Protein AF-0000000087058652 (afdb_homodimer)

pLDDT: mean 70.29, std 24.17, range [28.92, 98.31]

Radius of gyration: 33.03 Å; Cα contacts (8 Å, |Δi|>4): 328; chains: 2; bounding box: 74×126×137 Å

Nearest PDB structures (foldseek):
  1uru-assembly1_A-2  TM=2.202E-01  e=6.897E+00  Drosophila melanogaster
  1uru-assembly1_A-2  TM=2.201E-01  e=5.301E+00  Drosophila melanogaster

Organism: Hibiscus syriacus (NCBI:txid106335)

Foldseek 3Di:
DPDPPPPPDPDPPPPPPPPPPPPPPPPVVVVVVVVVVLVVLLVVLVDPVLLVQLLVQLVVQQVVCVVVDDPDDDPVNNVLSSLLSLLVSSVVPAQLSVLSPCVVVVVVVVVVPVPDDPPDPPPPPVPPPPPPDPVVVVLQVLQVVRGRRNPDDPVSSVSSSSSVVSSVVSSVVSVVVVCVVCCVPPDVVVVVVVVVVVVD/DPPPPPPPPPDPCPPPPPPPPPPPPPPVVVVVVVVVVLVVLLVVLVDPVLLVQLLVQLVVQQVVCVVPDDPDDDPVNNVLSSLLSLLVSSVVPAQLSVLSPCVVVVVVVVVVPVPDDPPDPPPPPVPPPPPPPPVVVVLQVLQVVRGRRNPPDPVSSVSRSSSVVSSVVSSVVSVVVVCVVCCVPPPVVVVVVVVVVVVD

Solvent-accessible surface area (backbone atoms only — not comparable to full-atom values): 23114 Å² total; per-residue (Å²): 136,84,80,79,75,78,80,78,75,79,76,82,80,79,71,80,78,75,76,76,78,74,74,76,72,73,72,59,60,62,58,49,51,52,51,52,52,48,54,50,58,40,52,50,42,71,35,68,62,51,35,37,52,48,44,24,51,41,55,53,50,50,51,48,44,57,70,64,38,57,99,71,68,49,75,62,57,53,38,47,48,56,53,41,50,52,19,57,72,52,65,50,74,42,60,40,26,38,35,55,64,47,52,59,57,43,64,64,44,51,70,65,63,69,71,67,86,78,71,78,80,71,76,77,74,76,63,74,78,64,78,61,53,73,59,51,56,45,48,47,54,36,17,65,70,40,48,73,31,64,84,51,52,69,67,56,39,46,49,51,47,40,41,50,48,35,46,50,52,30,49,49,41,30,48,39,53,49,42,49,53,42,60,70,66,19,56,69,59,61,58,46,48,54,41,47,58,50,74,98,136,85,81,78,74,77,80,77,72,78,75,81,79,76,71,78,76,75,76,75,74,76,74,75,71,72,72,58,59,60,57,49,52,52,51,50,52,48,55,50,57,40,52,50,43,72,36,67,63,52,34,38,52,49,44,25,52,43,55,53,50,52,52,48,45,58,69,64,38,57,98,72,68,49,75,61,56,53,37,47,47,57,52,41,50,52,19,56,72,51,64,49,75,42,60,41,26,37,35,55,64,48,52,58,56,42,62,62,44,50,70,65,60,69,71,67,85,78,70,76,79,68,77,76,74,74,62,73,78,63,78,60,52,73,59,51,54,45,47,46,54,36,16,66,71,40,48,73,30,64,83,52,54,70,67,55,39,46,50,52,46,39,40,50,49,36,45,50,52,30,49,48,42,30,49,39,53,50,43,48,53,42,60,70,68,18,55,69,60,61,58,48,48,52,41,47,57,49,74,99

Structure (mmCIF, N/CA/C/O backbone):
data_AF-0000000087058652-model_v1
#
loop_
_entity.id
_entity.type
_entity.pdbx_description
1 polymer 'BHLH domain-containing protein'
#
loop_
_atom_site.group_PDB
_atom_site.id
_atom_site.type_symbol
_atom_site.label_atom_id
_atom_site.label_alt_id
_atom_site.label_comp_id
_atom_site.label_asym_id
_atom_site.label_entity_id
_atom_site.label_seq_id
_atom_site.pdbx_PDB_ins_code
_atom_site.Cartn_x
_atom_site.Cartn_y
_atom_site.Cartn_z
_atom_site.occupancy
_atom_site.B_iso_or_equiv
_atom_site.auth_seq_id
_atom_site.auth_comp_id
_atom_site.auth_asym_id
_atom_site.auth_atom_id
_atom_site.pdbx_PDB_model_num
ATOM 1 N N . MET A 1 1 ? 8.5 97.438 -38.5 1 28.92 1 MET A N 1
ATOM 2 C CA . MET A 1 1 ? 7.262 97 -37.844 1 28.92 1 MET A CA 1
ATOM 3 C C . MET A 1 1 ? 7.246 95.5 -37.656 1 28.92 1 MET A C 1
ATOM 5 O O . MET A 1 1 ? 7.051 94.75 -38.625 1 28.92 1 MET A O 1
ATOM 9 N N . ALA A 1 2 ? 8.156 95 -36.812 1 35.06 2 ALA A N 1
ATOM 10 C CA . ALA A 1 2 ? 8.57 93.625 -36.562 1 35.06 2 ALA A CA 1
ATOM 11 C C . ALA A 1 2 ? 7.441 92.812 -35.938 1 35.06 2 ALA A C 1
ATOM 13 O O . ALA A 1 2 ? 6.777 93.25 -35 1 35.06 2 ALA A O 1
ATOM 14 N N . SER A 1 3 ? 6.648 92.062 -36.781 1 33.75 3 SER A N 1
ATOM 15 C CA . SER A 1 3 ? 5.469 91.188 -36.594 1 33.75 3 SER A CA 1
ATOM 16 C C . SER A 1 3 ? 5.738 90.125 -35.562 1 33.75 3 SER A C 1
ATOM 18 O O . SER A 1 3 ? 6.637 89.312 -35.75 1 33.75 3 SER A O 1
ATOM 20 N N . CYS A 1 4 ? 5.52 90.312 -34.25 1 36.97 4 CYS A N 1
ATOM 21 C CA . CYS A 1 4 ? 5.672 89.562 -33.031 1 36.97 4 CYS A CA 1
ATOM 22 C C . CYS A 1 4 ? 4.754 88.312 -33.062 1 36.97 4 CYS A C 1
ATOM 24 O O . CYS A 1 4 ? 3.531 88.438 -33 1 36.97 4 CYS A O 1
ATOM 26 N N . ILE A 1 5 ? 5.02 87.312 -33.938 1 38.44 5 ILE A N 1
ATOM 27 C CA . ILE A 1 5 ? 4.188 86.125 -34.062 1 38.44 5 ILE A CA 1
ATOM 28 C C . ILE A 1 5 ? 4.07 85.438 -32.719 1 38.44 5 ILE A C 1
ATOM 30 O O . ILE A 1 5 ? 5.074 85 -32.125 1 38.44 5 ILE A O 1
ATOM 34 N N . PRO A 1 6 ? 3.07 85.688 -31.875 1 36.81 6 PRO A N 1
ATOM 35 C CA . PRO A 1 6 ? 2.908 85.125 -30.547 1 36.81 6 PRO A CA 1
ATOM 36 C C . PRO A 1 6 ? 2.77 83.562 -30.609 1 36.81 6 PRO A C 1
ATOM 38 O O . PRO A 1 6 ? 2.162 83.062 -31.547 1 36.81 6 PRO A O 1
ATOM 41 N N . SER A 1 7 ? 3.814 82.75 -30.25 1 37.28 7 SER A N 1
ATOM 42 C CA . SER A 1 7 ? 3.951 81.312 -30.172 1 37.28 7 SER A CA 1
ATOM 43 C C . SER A 1 7 ? 2.877 80.688 -29.281 1 37.28 7 SER A C 1
ATOM 45 O O . SER A 1 7 ? 2.762 81.062 -28.109 1 37.28 7 SER A O 1
ATOM 47 N N . LEU A 1 8 ? 1.661 80.438 -29.781 1 34.72 8 LEU A N 1
ATOM 48 C CA . LEU A 1 8 ? 0.529 79.875 -29.109 1 34.72 8 LEU A CA 1
ATOM 49 C C . LEU A 1 8 ? 0.926 78.5 -28.5 1 34.72 8 LEU A C 1
ATOM 51 O O . LEU A 1 8 ? 1.38 77.625 -29.219 1 34.72 8 LEU A O 1
ATOM 55 N N . GLU A 1 9 ? 1.446 78.438 -27.297 1 40.62 9 GLU A N 1
ATOM 56 C CA . GLU A 1 9 ? 1.81 77.25 -26.531 1 40.62 9 GLU A CA 1
ATOM 57 C C . GLU A 1 9 ? 0.62 76.312 -26.391 1 40.62 9 GLU A C 1
ATOM 59 O O . GLU A 1 9 ? -0.485 76.75 -26.062 1 40.62 9 GLU A O 1
ATOM 64 N N . PRO A 1 10 ? 0.476 75.188 -27.172 1 39.34 10 PRO A N 1
ATOM 65 C CA . PRO A 1 10 ? -0.634 74.25 -27.109 1 39.34 10 PRO A CA 1
ATOM 66 C C . PRO A 1 10 ? -0.872 73.688 -25.688 1 39.34 10 PRO A C 1
ATOM 68 O O . PRO A 1 10 ? 0.053 73.688 -24.875 1 39.34 10 PRO A O 1
ATOM 71 N N . ALA A 1 11 ? -2.014 73.875 -25.078 1 38.41 11 ALA A N 1
ATOM 72 C CA . ALA A 1 11 ? -2.506 73.5 -23.766 1 38.41 11 ALA A CA 1
ATOM 73 C C . ALA A 1 11 ? -2.393 72 -23.578 1 38.41 11 ALA A C 1
ATOM 75 O O . ALA A 1 11 ? -2.539 71.25 -24.547 1 38.41 11 ALA A O 1
ATOM 76 N N . PRO A 1 12 ? -1.521 71.5 -22.688 1 38.34 12 PRO A N 1
ATOM 77 C CA . PRO A 1 12 ? -1.304 70.062 -22.422 1 38.34 12 PRO A CA 1
ATOM 78 C C . PRO A 1 12 ? -2.596 69.312 -22.094 1 38.34 12 PRO A C 1
ATOM 80 O O . PRO A 1 12 ? -3.492 69.875 -21.469 1 38.34 12 PRO A O 1
ATOM 83 N N . ASP A 1 13 ? -3.215 68.5 -23 1 36.28 13 ASP A N 1
ATOM 84 C CA . ASP A 1 13 ? -4.375 67.625 -22.891 1 36.28 13 ASP A CA 1
ATOM 85 C C . ASP A 1 13 ? -4.254 66.688 -21.672 1 36.28 13 ASP A C 1
ATOM 87 O O . ASP A 1 13 ? -3.277 65.938 -21.547 1 36.28 13 ASP A O 1
ATOM 91 N N . THR A 1 14 ? -4.574 67.125 -20.5 1 36.03 14 THR A N 1
ATOM 92 C CA . THR A 1 14 ? -4.621 66.312 -19.266 1 36.03 14 THR A CA 1
ATOM 93 C C . THR A 1 14 ? -5.566 65.125 -19.438 1 36.03 14 THR A C 1
ATOM 95 O O . THR A 1 14 ? -6.789 65.312 -19.422 1 36.03 14 THR A O 1
ATOM 98 N N . CYS A 1 15 ? -5.383 64.188 -20.422 1 38.5 15 CYS A N 1
ATOM 99 C CA . CYS A 1 15 ? -6.277 63.031 -20.5 1 38.5 15 CYS A CA 1
ATOM 100 C C . CYS A 1 15 ? -6.328 62.281 -19.172 1 38.5 15 CYS A C 1
ATOM 102 O O . CYS A 1 15 ? -5.301 62.094 -18.531 1 38.5 15 CYS A O 1
ATOM 104 N N . PRO A 1 16 ? -7.492 62.344 -18.453 1 38.34 16 PRO A N 1
ATOM 105 C CA . PRO A 1 16 ? -7.668 61.562 -17.219 1 38.34 16 PRO A CA 1
ATOM 106 C C . PRO A 1 16 ? -7.371 60.094 -17.406 1 38.34 16 PRO A C 1
ATOM 108 O O . PRO A 1 16 ? -7.711 59.5 -18.438 1 38.34 16 PRO A O 1
ATOM 111 N N . GLU A 1 17 ? -6.227 59.562 -17.125 1 39.44 17 GLU A N 1
ATOM 112 C CA . GLU A 1 17 ? -5.824 58.156 -17.109 1 39.44 17 GLU A CA 1
ATOM 113 C C . GLU A 1 17 ? -6.82 57.312 -16.344 1 39.44 17 GLU A C 1
ATOM 115 O O . GLU A 1 17 ? -7.051 57.531 -15.148 1 39.44 17 GLU A O 1
ATOM 120 N N . PHE A 1 18 ? -7.934 56.906 -16.953 1 36.78 18 PHE A N 1
ATOM 121 C CA . PHE A 1 18 ? -8.836 55.938 -16.375 1 36.78 18 PHE A CA 1
ATOM 122 C C . PHE A 1 18 ? -8.078 54.688 -15.961 1 36.78 18 PHE A C 1
ATOM 124 O O . PHE A 1 18 ? -7.395 54.062 -16.781 1 36.78 18 PHE A O 1
ATOM 131 N N . LYS A 1 19 ? -7.578 54.625 -14.734 1 37.12 19 LYS A N 1
ATOM 132 C CA . LYS A 1 19 ? -7.016 53.406 -14.148 1 37.12 19 LYS A CA 1
ATOM 133 C C . LYS A 1 19 ? -7.961 52.219 -14.328 1 37.12 19 LYS A C 1
ATOM 135 O O . LYS A 1 19 ? -9.109 52.281 -13.883 1 37.12 19 LYS A O 1
ATOM 140 N N . ARG A 1 20 ? -7.859 51.531 -15.477 1 37.91 20 ARG A N 1
ATOM 141 C CA . ARG A 1 20 ? -8.531 50.25 -15.672 1 37.91 20 ARG A CA 1
ATOM 142 C C . ARG A 1 20 ? -8.344 49.344 -14.461 1 37.91 20 ARG A C 1
ATOM 144 O O . ARG A 1 20 ? -7.211 49.094 -14.023 1 37.91 20 ARG A O 1
ATOM 151 N N . ARG A 1 21 ? -9.312 49.219 -13.562 1 37.62 21 ARG A N 1
ATOM 152 C CA . ARG A 1 21 ? -9.367 48.219 -12.484 1 37.62 21 ARG A CA 1
ATOM 153 C C . ARG A 1 21 ? -9.141 46.812 -13.016 1 37.62 21 ARG A C 1
ATOM 155 O O . ARG A 1 21 ? -9.844 46.375 -13.922 1 37.62 21 ARG A O 1
ATOM 162 N N . LYS A 1 22 ? -7.895 46.344 -13.188 1 38.91 22 LYS A N 1
ATOM 163 C CA . LYS A 1 22 ? -7.594 44.938 -13.453 1 38.91 22 LYS A CA 1
ATOM 164 C C . LYS A 1 22 ? -8.453 44 -12.586 1 38.91 22 LYS A C 1
ATOM 166 O O . LYS A 1 22 ? -8.406 44.094 -11.352 1 38.91 22 LYS A O 1
ATOM 171 N N . ARG A 1 23 ? -9.602 43.656 -13.047 1 37.91 23 ARG A N 1
ATOM 172 C CA . ARG A 1 23 ? -10.375 42.594 -12.398 1 37.91 23 ARG A CA 1
ATOM 173 C C . ARG A 1 23 ? -9.5 41.375 -12.102 1 37.91 23 ARG A C 1
ATOM 175 O O . ARG A 1 23 ? -8.844 40.844 -13 1 37.91 23 ARG A O 1
ATOM 182 N N . ARG A 1 24 ? -8.961 41.25 -10.883 1 38.66 24 ARG A N 1
ATOM 183 C CA . ARG A 1 24 ? -8.258 40.062 -10.414 1 38.66 24 ARG A CA 1
ATOM 184 C C . ARG A 1 24 ? -9.047 38.781 -10.75 1 38.66 24 ARG A C 1
ATOM 186 O O . ARG A 1 24 ? -10.219 38.656 -10.391 1 38.66 24 ARG A O 1
ATOM 193 N N . ILE A 1 25 ? -8.906 38.219 -11.898 1 42.78 25 ILE A N 1
ATOM 194 C CA . ILE A 1 25 ? -9.422 36.906 -12.18 1 42.78 25 ILE A CA 1
ATOM 195 C C . ILE A 1 25 ? -9.203 35.969 -10.977 1 42.78 25 ILE A C 1
ATOM 197 O O . ILE A 1 25 ? -8.086 35.875 -10.469 1 42.78 25 ILE A O 1
ATOM 201 N N . PRO A 1 26 ? -10.203 35.719 -10.172 1 39.97 26 PRO A N 1
ATOM 202 C CA . PRO A 1 26 ? -10.094 34.844 -8.992 1 39.97 26 PRO A CA 1
ATOM 203 C C . PRO A 1 26 ? -9.281 33.562 -9.273 1 39.97 26 PRO A C 1
ATOM 205 O O . PRO A 1 26 ? -9.414 32.969 -10.344 1 39.97 26 PRO A O 1
ATOM 208 N N . ASP A 1 27 ? -8.047 33.375 -8.734 1 42.44 27 ASP A N 1
ATOM 209 C CA . ASP A 1 27 ? -7.113 32.281 -8.594 1 42.44 27 ASP A CA 1
ATOM 210 C C . ASP A 1 27 ? -7.848 30.969 -8.312 1 42.44 27 ASP A C 1
ATOM 212 O O . ASP A 1 27 ? -7.234 29.969 -7.918 1 42.44 27 ASP A O 1
ATOM 216 N N . GLN A 1 28 ? -9.109 30.984 -8.375 1 45.38 28 GLN A N 1
ATOM 217 C CA . GLN A 1 28 ? -9.875 29.766 -8.133 1 45.38 28 GLN A CA 1
ATOM 218 C C . GLN A 1 28 ? -9.594 28.719 -9.211 1 45.38 28 GLN A C 1
ATOM 220 O O . GLN A 1 28 ? -9.867 27.531 -9.023 1 45.38 28 GLN A O 1
ATOM 225 N N . ARG A 1 29 ? -9.258 29.141 -10.336 1 46.47 29 ARG A N 1
ATOM 226 C CA . ARG A 1 29 ? -9.109 28.203 -11.445 1 46.47 29 ARG A CA 1
ATOM 227 C C . ARG A 1 29 ? -7.887 27.328 -11.258 1 46.47 29 ARG A C 1
ATOM 229 O O . ARG A 1 29 ? -7.875 26.172 -11.695 1 46.47 29 ARG A O 1
ATOM 236 N N . LEU A 1 30 ? -6.836 27.844 -10.68 1 45.88 30 LEU A N 1
ATOM 237 C CA . LEU A 1 30 ? -5.629 27.031 -10.539 1 45.88 30 LEU A CA 1
ATOM 238 C C . LEU A 1 30 ? -5.832 25.938 -9.492 1 45.88 30 LEU A C 1
ATOM 240 O O . LEU A 1 30 ? -5.32 24.828 -9.648 1 45.88 30 LEU A O 1
ATOM 244 N N . ALA A 1 31 ? -6.59 26.266 -8.422 1 52.56 31 ALA A N 1
ATOM 245 C CA . ALA A 1 31 ? -6.84 25.266 -7.395 1 52.56 31 ALA A CA 1
ATOM 246 C C . ALA A 1 31 ? -7.73 24.156 -7.926 1 52.56 31 ALA A C 1
ATOM 248 O O . ALA A 1 31 ? -7.539 22.984 -7.582 1 52.56 31 ALA A O 1
ATOM 249 N N . SER A 1 32 ? -8.664 24.5 -8.859 1 56.31 32 SER A N 1
ATOM 250 C CA . SER A 1 32 ? -9.57 23.516 -9.438 1 56.31 32 SER A CA 1
ATOM 251 C C . SER A 1 32 ? -8.828 22.562 -10.375 1 56.31 32 SER A C 1
ATOM 253 O O . SER A 1 32 ? -9.094 21.359 -10.391 1 56.31 32 SER A O 1
ATOM 255 N N . SER A 1 33 ? -7.871 23.172 -11.047 1 57.72 33 SER A N 1
ATOM 256 C CA . SER A 1 33 ? -7.152 22.344 -12.016 1 57.72 33 SER A CA 1
ATOM 257 C C . SER A 1 33 ? -6.27 21.328 -11.312 1 57.72 33 SER A C 1
ATOM 259 O O . SER A 1 33 ? -6.176 20.172 -11.75 1 57.72 33 SER A O 1
ATOM 261 N N . HIS A 1 34 ? -5.73 21.75 -10.141 1 61.72 34 HIS A N 1
ATOM 262 C CA . HIS A 1 34 ? -4.859 20.828 -9.414 1 61.72 34 HIS A CA 1
ATOM 263 C C . HIS A 1 34 ? -5.66 19.703 -8.766 1 61.72 34 HIS A C 1
ATOM 265 O O . HIS A 1 34 ? -5.215 18.547 -8.75 1 61.72 34 HIS A O 1
ATOM 271 N N . SER A 1 35 ? -6.871 20.109 -8.305 1 63.03 35 SER A N 1
ATOM 272 C CA . SER A 1 35 ? -7.738 19.109 -7.695 1 63.03 35 SER A CA 1
ATOM 273 C C . SER A 1 35 ? -8.227 18.094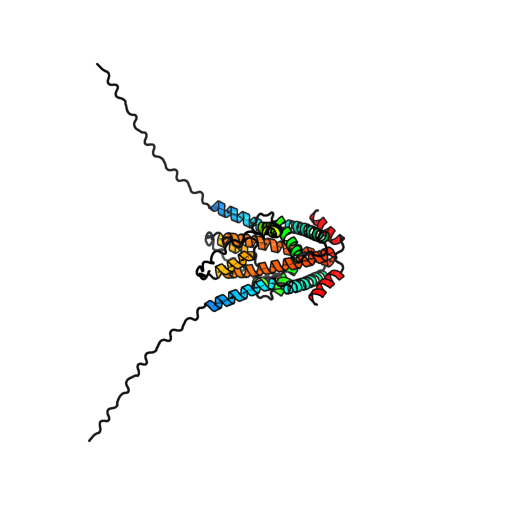 -8.727 1 63.03 35 SER A C 1
ATOM 275 O O . SER A 1 35 ? -8.258 16.891 -8.453 1 63.03 35 SER A O 1
ATOM 277 N N . HIS A 1 36 ? -8.516 18.641 -9.867 1 67.81 36 HIS A N 1
ATOM 278 C CA . HIS A 1 36 ? -8.977 17.781 -10.945 1 67.81 36 HIS A CA 1
ATOM 279 C C . HIS A 1 36 ? -7.871 16.828 -11.398 1 67.81 36 HIS A C 1
ATOM 281 O O . HIS A 1 36 ? -8.125 15.641 -11.617 1 67.81 36 HIS A O 1
ATOM 287 N N . GLN A 1 37 ? -6.73 17.312 -11.469 1 72.38 37 GLN A N 1
ATOM 288 C CA . GLN A 1 37 ? -5.602 16.484 -11.891 1 72.38 37 GLN A CA 1
ATOM 289 C C . GLN A 1 37 ? -5.32 15.383 -10.875 1 72.38 37 GLN A C 1
ATOM 291 O O . GLN A 1 37 ? -5.055 14.242 -11.258 1 72.38 37 GLN A O 1
ATOM 296 N N . ARG A 1 38 ? -5.57 15.703 -9.633 1 69.81 38 ARG A N 1
ATOM 297 C CA . ARG A 1 38 ? -5.312 14.742 -8.562 1 69.81 38 ARG A CA 1
ATOM 298 C C . ARG A 1 38 ? -6.332 13.609 -8.586 1 69.81 38 ARG A C 1
ATOM 300 O O . ARG A 1 38 ? -5.969 12.438 -8.492 1 69.81 38 ARG A O 1
ATOM 307 N N . ASN A 1 39 ? -7.504 14.039 -8.703 1 74.62 39 ASN A N 1
ATOM 308 C CA . ASN A 1 39 ? -8.57 13.047 -8.734 1 74.62 39 ASN A CA 1
ATOM 309 C C . ASN A 1 39 ? -8.422 12.109 -9.93 1 74.62 39 ASN A C 1
ATOM 311 O O . ASN A 1 39 ? -8.695 10.914 -9.82 1 74.62 39 ASN A O 1
ATOM 315 N N . GLN A 1 40 ? -7.875 12.711 -10.898 1 81.38 40 GLN A N 1
ATOM 316 C CA . GLN A 1 40 ? -7.699 11.891 -12.094 1 81.38 40 GLN A CA 1
ATOM 317 C C . GLN A 1 40 ? -6.578 10.875 -11.906 1 81.38 40 GLN A C 1
ATOM 319 O O . GLN A 1 40 ? -6.676 9.742 -12.375 1 81.38 40 GLN A O 1
ATOM 324 N N . ARG A 1 41 ? -5.605 11.289 -11.125 1 85.12 41 ARG A N 1
ATOM 325 C CA . ARG A 1 41 ? -4.477 10.398 -10.898 1 85.12 41 ARG A CA 1
ATOM 326 C C . ARG A 1 41 ? -4.898 9.172 -10.086 1 85.12 41 ARG A C 1
ATOM 328 O O . ARG A 1 41 ? -4.492 8.047 -10.391 1 85.12 41 ARG A O 1
ATOM 335 N N . ILE A 1 42 ? -5.707 9.43 -9.188 1 92 42 ILE A N 1
ATOM 336 C CA . ILE A 1 42 ? -6.129 8.352 -8.305 1 92 42 ILE A CA 1
ATOM 337 C C . ILE A 1 42 ? -7.098 7.43 -9.047 1 92 42 ILE A C 1
ATOM 339 O O . ILE A 1 42 ? -7.051 6.207 -8.875 1 92 42 ILE A O 1
ATOM 343 N N . LYS A 1 43 ? -7.871 7.961 -9.844 1 92.81 43 LYS A N 1
ATOM 344 C CA . LYS A 1 43 ? -8.891 7.195 -10.562 1 92.81 43 LYS A CA 1
ATOM 345 C C . LYS A 1 43 ? -8.25 6.207 -11.531 1 92.81 43 LYS A C 1
ATOM 347 O O . LYS A 1 43 ? -8.797 5.133 -11.781 1 92.81 43 LYS A O 1
ATOM 352 N N . ARG A 1 44 ? -7.164 6.516 -12.047 1 92.31 44 ARG A N 1
ATOM 353 C CA . ARG A 1 44 ? -6.484 5.641 -13 1 92.31 44 ARG A CA 1
ATOM 354 C C . ARG A 1 44 ? -6.176 4.285 -12.375 1 92.31 44 ARG A C 1
ATOM 356 O O . ARG A 1 44 ? -6.254 3.252 -13.039 1 92.31 44 ARG A O 1
ATOM 363 N N . TRP A 1 45 ? -5.863 4.289 -11.078 1 95.5 45 TRP A N 1
ATOM 364 C CA . TRP A 1 45 ? -5.441 3.068 -10.406 1 95.5 45 TRP A CA 1
ATOM 365 C C . TRP A 1 45 ? -6.629 2.146 -10.156 1 95.5 45 TRP A C 1
ATOM 367 O O . TRP A 1 45 ? -6.457 0.994 -9.75 1 95.5 45 TRP A O 1
ATOM 377 N N . ARG A 1 46 ? -7.82 2.635 -10.453 1 91.94 46 ARG A N 1
ATOM 378 C CA . ARG A 1 46 ? -9.023 1.844 -10.219 1 91.94 46 ARG A CA 1
ATOM 379 C C . ARG A 1 46 ? -9.484 1.154 -11.5 1 91.94 46 ARG A C 1
ATOM 381 O O . ARG A 1 46 ? -10.375 0.305 -11.469 1 91.94 46 ARG A O 1
ATOM 388 N N . THR A 1 47 ? -8.781 1.423 -12.508 1 91.81 47 THR A N 1
ATOM 389 C CA . THR A 1 47 ? -9.18 0.865 -13.797 1 91.81 47 THR A CA 1
ATOM 390 C C . THR A 1 47 ? -8.617 -0.542 -13.977 1 91.81 47 THR A C 1
ATOM 392 O O . THR A 1 47 ? -7.492 -0.824 -13.555 1 91.81 47 THR A O 1
ATOM 395 N N . GLN A 1 48 ? -9.453 -1.349 -14.734 1 89.88 48 GLN A N 1
ATOM 396 C CA . GLN A 1 48 ? -9.039 -2.715 -15.031 1 89.88 48 GLN A CA 1
ATOM 397 C C . GLN A 1 48 ? -7.879 -2.734 -16.031 1 89.88 48 GLN A C 1
ATOM 399 O O . GLN A 1 48 ? -7.027 -3.623 -15.977 1 89.88 48 GLN A O 1
ATOM 404 N N . ARG A 1 49 ? -7.898 -1.757 -16.734 1 91 49 ARG A N 1
ATOM 405 C CA . ARG A 1 49 ? -6.848 -1.676 -17.734 1 91 49 ARG A CA 1
ATOM 406 C C . ARG A 1 49 ? -5.473 -1.556 -17.094 1 91 49 ARG A C 1
ATOM 408 O O . ARG A 1 49 ? -4.547 -2.283 -17.453 1 91 49 ARG A O 1
ATOM 415 N N . GLU A 1 50 ? -5.41 -0.679 -16.141 1 93.62 50 GLU A N 1
ATOM 416 C CA . GLU A 1 50 ? -4.137 -0.488 -15.461 1 93.62 50 GLU A CA 1
ATOM 417 C C . GLU A 1 50 ? -3.705 -1.759 -14.734 1 93.62 50 GLU A C 1
ATOM 419 O O . GLU A 1 50 ? -2.521 -2.098 -14.711 1 93.62 50 GLU A O 1
ATOM 424 N N . GLN A 1 51 ? -4.629 -2.402 -14.172 1 93.44 51 GLN A N 1
ATOM 425 C CA . GLN A 1 51 ? -4.352 -3.656 -13.477 1 93.44 51 GLN A CA 1
ATOM 426 C C . GLN A 1 51 ? -3.793 -4.703 -14.438 1 93.44 51 GLN A C 1
ATOM 428 O O . GLN A 1 51 ? -2.84 -5.41 -14.109 1 93.44 51 GLN A O 1
ATOM 433 N N . HIS A 1 52 ? -4.375 -4.766 -15.594 1 92.12 52 HIS A N 1
ATOM 434 C CA . HIS A 1 52 ? -3.938 -5.742 -16.594 1 92.12 52 HIS A CA 1
ATOM 435 C C . HIS A 1 52 ? -2.531 -5.43 -17.078 1 92.12 52 HIS A C 1
ATOM 437 O O . HIS A 1 52 ? -1.711 -6.332 -17.25 1 92.12 52 HIS A O 1
ATOM 443 N N . ILE A 1 53 ? -2.318 -4.234 -17.328 1 95.12 53 ILE A N 1
ATOM 444 C CA . ILE A 1 53 ? -0.996 -3.826 -17.797 1 95.12 53 ILE A CA 1
ATOM 445 C C . ILE A 1 53 ? 0.043 -4.145 -16.719 1 95.12 53 ILE A C 1
ATOM 447 O O . ILE A 1 53 ? 1.104 -4.699 -17.016 1 95.12 53 ILE A O 1
ATOM 451 N N . TYR A 1 54 ? -0.203 -3.875 -15.523 1 96.62 54 TYR A N 1
ATOM 452 C CA . TYR A 1 54 ? 0.714 -4.152 -14.422 1 96.62 54 TYR A CA 1
ATOM 453 C C . TYR A 1 54 ? 1.008 -5.645 -14.32 1 96.62 54 TYR A C 1
ATOM 455 O O . TYR A 1 54 ? 2.164 -6.047 -14.172 1 96.62 54 TYR A O 1
ATOM 463 N N . SER A 1 55 ? -0.034 -6.383 -14.344 1 94 55 SER A N 1
ATOM 464 C CA . SER A 1 55 ? 0.112 -7.832 -14.211 1 94 55 SER A CA 1
ATOM 465 C C . SER A 1 55 ? 1.047 -8.391 -15.281 1 94 55 SER A C 1
ATOM 467 O O . SER A 1 55 ? 1.975 -9.141 -14.977 1 94 55 SER A O 1
ATOM 469 N N . SER A 1 56 ? 0.813 -7.93 -16.438 1 93 56 SER A N 1
ATOM 470 C CA . SER A 1 56 ? 1.622 -8.422 -17.562 1 93 56 SER A CA 1
ATOM 471 C C . SER A 1 56 ? 3.08 -7.996 -17.406 1 93 56 SER A C 1
ATOM 473 O O . SER A 1 56 ? 3.988 -8.812 -17.578 1 93 56 SER A O 1
ATOM 475 N N . LYS A 1 57 ? 3.266 -6.824 -17.109 1 93.69 57 LYS A N 1
ATOM 476 C CA . LYS A 1 57 ? 4.621 -6.301 -16.984 1 93.69 57 LYS A CA 1
ATOM 477 C C . LYS A 1 57 ? 5.344 -6.945 -15.797 1 93.69 57 LYS A C 1
ATOM 479 O O . LYS A 1 57 ? 6.555 -7.18 -15.859 1 93.69 57 LYS A O 1
ATOM 484 N N . LEU A 1 58 ? 4.637 -7.176 -14.758 1 94 58 LEU A N 1
ATOM 485 C CA . LEU A 1 58 ? 5.254 -7.773 -13.578 1 94 58 LEU A CA 1
ATOM 486 C C . LEU A 1 58 ? 5.742 -9.188 -13.883 1 94 58 LEU A C 1
ATOM 488 O O . LEU A 1 58 ? 6.883 -9.539 -13.562 1 94 58 LEU A O 1
ATOM 492 N N . ILE A 1 59 ? 4.934 -9.984 -14.469 1 88.75 59 ILE A N 1
ATOM 493 C CA . ILE A 1 59 ? 5.293 -11.359 -14.789 1 88.75 59 ILE A CA 1
ATOM 494 C C . ILE A 1 59 ? 6.504 -11.375 -15.719 1 88.75 59 ILE A C 1
ATOM 496 O O . ILE A 1 59 ? 7.434 -12.164 -15.523 1 88.75 59 ILE A O 1
ATOM 500 N N . GLN A 1 60 ? 6.438 -10.469 -16.672 1 89.12 60 GLN A N 1
ATOM 501 C CA . GLN A 1 60 ? 7.559 -10.375 -17.594 1 89.12 60 GLN A CA 1
ATOM 502 C C . GLN A 1 60 ? 8.844 -9.992 -16.875 1 89.12 60 GLN A C 1
ATOM 504 O O . GLN A 1 60 ? 9.898 -10.578 -17.125 1 89.12 60 GLN A O 1
ATOM 509 N N . ALA A 1 61 ? 8.727 -9.062 -16 1 90.75 61 ALA A N 1
ATOM 510 C CA . ALA A 1 61 ? 9.898 -8.578 -15.273 1 90.75 61 ALA A CA 1
ATOM 511 C C . ALA A 1 61 ? 10.453 -9.656 -14.344 1 90.75 61 ALA A C 1
ATOM 513 O O . ALA A 1 61 ? 11.664 -9.828 -14.234 1 90.75 61 ALA A O 1
ATOM 514 N N . LEU A 1 62 ? 9.648 -10.367 -13.703 1 87.38 62 LEU A N 1
ATOM 515 C CA . LEU A 1 62 ? 10.078 -11.398 -12.766 1 87.38 62 LEU A CA 1
ATOM 516 C C . LEU A 1 62 ? 10.703 -12.578 -13.508 1 87.38 62 LEU A C 1
ATOM 518 O O . LEU A 1 62 ? 11.672 -13.18 -13.023 1 87.38 62 LEU A O 1
ATOM 522 N N . ARG A 1 63 ? 10.234 -12.859 -14.633 1 83.69 63 ARG A N 1
ATOM 523 C CA . ARG A 1 63 ? 10.805 -13.922 -15.453 1 83.69 63 ARG A CA 1
ATOM 524 C C . ARG A 1 63 ? 12.195 -13.547 -15.945 1 83.69 63 ARG A C 1
ATOM 526 O O . ARG A 1 63 ? 13.102 -14.383 -15.961 1 83.69 63 ARG A O 1
ATOM 533 N N . ARG A 1 64 ? 12.312 -12.367 -16.328 1 83.25 64 ARG A N 1
ATOM 534 C CA . ARG A 1 64 ? 13.609 -11.891 -16.797 1 83.25 64 ARG A CA 1
ATOM 535 C C . ARG A 1 64 ? 14.641 -11.906 -15.68 1 83.25 64 ARG A C 1
ATOM 537 O O . ARG A 1 64 ? 15.812 -12.219 -15.914 1 83.25 64 ARG A O 1
ATOM 544 N N . SER A 1 65 ? 14.195 -11.492 -14.562 1 78 65 SER A N 1
ATOM 545 C CA . SER A 1 65 ? 15.109 -11.461 -13.422 1 78 65 SER A CA 1
ATOM 546 C C . SER A 1 65 ? 15.602 -12.867 -13.078 1 78 65 SER A C 1
ATOM 548 O O . SER A 1 65 ? 16.75 -13.039 -12.664 1 78 65 SER A O 1
ATOM 550 N N . ARG A 1 66 ? 14.805 -13.797 -13.195 1 75.56 66 ARG A N 1
ATOM 551 C CA . ARG A 1 66 ? 15.172 -15.18 -12.906 1 75.56 66 ARG A CA 1
ATOM 552 C C . ARG A 1 66 ? 16.188 -15.703 -13.922 1 75.56 66 ARG A C 1
ATOM 554 O O . ARG A 1 66 ? 17.078 -16.484 -13.57 1 75.56 66 ARG A O 1
ATOM 561 N N . LEU A 1 67 ? 15.922 -15.289 -15.055 1 72.25 67 LEU A N 1
ATOM 562 C CA . LEU A 1 67 ? 16.812 -15.719 -16.125 1 72.25 67 LEU A CA 1
ATOM 563 C C . LEU A 1 67 ? 18.188 -15.07 -15.977 1 72.25 67 LEU A C 1
ATOM 565 O O . LEU A 1 67 ? 19.203 -15.68 -16.312 1 72.25 67 LEU A O 1
ATOM 569 N N . THR A 1 68 ? 18.094 -13.852 -15.68 1 68.25 68 THR A N 1
ATOM 570 C CA . THR A 1 68 ? 19.344 -13.133 -15.539 1 68.25 68 THR A CA 1
ATOM 571 C C . THR A 1 68 ? 19.984 -13.414 -14.18 1 68.25 68 THR A C 1
ATOM 573 O O . THR A 1 68 ? 21.172 -13.141 -13.969 1 68.25 68 THR A O 1
ATOM 576 N N . SER A 1 69 ? 19.156 -13.531 -13.211 1 62.34 69 SER A N 1
ATOM 577 C CA . SER A 1 69 ? 19.672 -13.68 -11.852 1 62.34 69 SER A CA 1
ATOM 578 C C . SER A 1 69 ? 20.344 -15.039 -11.672 1 62.34 69 SER A C 1
ATOM 580 O O . SER A 1 69 ? 19.719 -16.078 -11.883 1 62.34 69 SER A O 1
ATOM 582 N N . THR A 1 70 ? 21.484 -15.156 -12.164 1 54.88 70 THR A N 1
ATOM 583 C CA . THR A 1 70 ? 22.281 -16.234 -11.578 1 54.88 70 THR A CA 1
ATOM 584 C C . THR A 1 70 ? 21.922 -16.438 -10.109 1 54.88 70 THR A C 1
ATOM 586 O O . THR A 1 70 ? 21.219 -15.609 -9.516 1 54.88 70 THR A O 1
ATOM 589 N N . SER A 1 71 ? 22.547 -17.359 -9.266 1 52.53 71 SER A N 1
ATOM 590 C CA . SER A 1 71 ? 22.375 -17.906 -7.926 1 52.53 71 SER A CA 1
ATOM 591 C C . SER A 1 71 ? 21.922 -16.828 -6.941 1 52.53 71 SER A C 1
ATOM 593 O O . SER A 1 71 ? 21.391 -17.156 -5.879 1 52.53 71 SER A O 1
ATOM 595 N N . SER A 1 72 ? 22.297 -15.492 -7.027 1 51.12 72 SER A N 1
ATOM 596 C CA . SER A 1 72 ? 22.359 -14.672 -5.824 1 51.12 72 SER A CA 1
ATOM 597 C C . SER A 1 72 ? 21.328 -13.555 -5.859 1 51.12 72 SER A C 1
ATOM 599 O O . SER A 1 72 ? 21.609 -12.43 -5.418 1 51.12 72 SER A O 1
ATOM 601 N N . SER A 1 73 ? 20.312 -13.586 -6.715 1 58.44 73 SER A N 1
ATOM 602 C CA . SER A 1 73 ? 19.453 -12.414 -6.598 1 58.44 73 SER A CA 1
ATOM 603 C C . SER A 1 73 ? 18.844 -12.32 -5.207 1 58.44 73 SER A C 1
ATOM 605 O O . SER A 1 73 ? 18.234 -13.289 -4.723 1 58.44 73 SER A O 1
ATOM 607 N N . THR A 1 74 ? 19.094 -11.188 -4.43 1 62.28 74 THR A N 1
ATOM 608 C CA . THR A 1 74 ? 18.703 -10.969 -3.045 1 62.28 74 THR A CA 1
ATOM 609 C C . THR A 1 74 ? 17.203 -10.695 -2.951 1 62.28 74 THR A C 1
ATOM 611 O O . THR A 1 74 ? 16.578 -10.25 -3.92 1 62.28 74 THR A O 1
ATOM 614 N N . VAL A 1 75 ? 16.547 -11.195 -2.09 1 62.41 75 VAL A N 1
ATOM 615 C CA . VAL A 1 75 ? 15.141 -10.992 -1.738 1 62.41 75 VAL A CA 1
ATOM 616 C C . VAL A 1 75 ? 14.758 -9.531 -1.969 1 62.41 75 VAL A C 1
ATOM 618 O O . VAL A 1 75 ? 13.656 -9.242 -2.453 1 62.41 75 VAL A O 1
ATOM 621 N N . GLN A 1 76 ? 15.719 -8.711 -1.874 1 68.56 76 GLN A N 1
ATOM 622 C CA . GLN A 1 76 ? 15.477 -7.277 -2.016 1 68.56 76 GLN A CA 1
ATOM 623 C C . GLN A 1 76 ? 15.336 -6.887 -3.482 1 68.56 76 GLN A C 1
ATOM 625 O O . GLN A 1 76 ? 14.516 -6.039 -3.828 1 68.56 76 GLN A O 1
ATOM 630 N N . GLU A 1 77 ? 16.062 -7.582 -4.266 1 71 77 GLU A N 1
ATOM 631 C CA . GLU A 1 77 ? 16 -7.273 -5.691 1 71 77 GLU A CA 1
ATOM 632 C C . GLU A 1 77 ? 14.656 -7.66 -6.289 1 71 77 GLU A C 1
ATOM 634 O O . GLU A 1 77 ? 14.125 -6.953 -7.148 1 71 77 GLU A O 1
ATOM 639 N N . VAL A 1 78 ? 14.133 -8.617 -5.711 1 71.31 78 VAL A N 1
ATOM 640 C CA . VAL A 1 78 ? 12.836 -9.086 -6.184 1 71.31 78 VAL A CA 1
ATOM 641 C C . VAL A 1 78 ? 11.75 -8.102 -5.773 1 71.31 78 VAL A C 1
ATOM 643 O O . VAL A 1 78 ? 10.883 -7.754 -6.582 1 71.31 78 VAL A O 1
ATOM 646 N N . HIS A 1 79 ? 11.898 -7.59 -4.613 1 76.19 79 HIS A N 1
ATOM 647 C CA . HIS A 1 79 ? 10.922 -6.621 -4.133 1 76.19 79 HIS A CA 1
ATOM 648 C C . HIS A 1 79 ? 11 -5.32 -4.926 1 76.19 79 HIS A C 1
ATOM 650 O O . HIS A 1 79 ? 9.969 -4.711 -5.23 1 76.19 79 HIS A O 1
ATOM 656 N N . ASP A 1 80 ? 12.172 -5.09 -5.293 1 86.19 80 ASP A N 1
ATOM 657 C CA . ASP A 1 80 ? 12.391 -3.852 -6.031 1 86.19 80 ASP A CA 1
ATOM 658 C C . ASP A 1 80 ? 11.781 -3.924 -7.426 1 86.19 80 ASP A C 1
ATOM 660 O O . ASP A 1 80 ? 11.367 -2.904 -7.984 1 86.19 80 ASP A O 1
ATOM 664 N N . THR A 1 81 ? 11.68 -5.148 -7.867 1 90 81 THR A N 1
ATOM 665 C CA . THR A 1 81 ? 11.141 -5.316 -9.211 1 90 81 THR A CA 1
ATOM 666 C C . THR A 1 81 ? 9.664 -4.934 -9.25 1 90 81 THR A C 1
ATOM 668 O O . THR A 1 81 ? 9.227 -4.203 -10.141 1 90 81 THR A O 1
ATOM 671 N N . ALA A 1 82 ? 8.914 -5.398 -8.266 1 94.94 82 ALA A N 1
ATOM 672 C CA . ALA A 1 82 ? 7.488 -5.094 -8.227 1 94.94 82 ALA A CA 1
ATOM 673 C C . ALA A 1 82 ? 7.254 -3.592 -8.086 1 94.94 82 ALA A C 1
ATOM 675 O O . ALA A 1 82 ? 6.387 -3.027 -8.758 1 94.94 82 ALA A O 1
ATOM 676 N N . ASP A 1 83 ? 8.055 -2.951 -7.273 1 94.69 83 ASP A N 1
ATOM 677 C CA . ASP A 1 83 ? 7.945 -1.508 -7.078 1 94.69 83 ASP A CA 1
ATOM 678 C C . ASP A 1 83 ? 8.32 -0.752 -8.352 1 94.69 83 ASP A C 1
ATOM 680 O O . ASP A 1 83 ? 7.688 0.246 -8.695 1 94.69 83 ASP A O 1
ATOM 684 N N . ARG A 1 84 ? 9.297 -1.235 -8.992 1 95.25 84 ARG A N 1
ATOM 685 C CA . ARG A 1 84 ? 9.758 -0.568 -10.211 1 95.25 84 ARG A CA 1
ATOM 686 C C . ARG A 1 84 ? 8.711 -0.672 -11.32 1 95.25 84 ARG A C 1
ATOM 688 O O . ARG A 1 84 ? 8.484 0.288 -12.055 1 95.25 84 ARG A O 1
ATOM 695 N N . VAL A 1 85 ? 8.133 -1.786 -11.422 1 96.69 85 VAL A N 1
ATOM 696 C CA . VAL A 1 85 ? 7.078 -1.958 -12.422 1 96.69 85 VAL A CA 1
ATOM 697 C C . VAL A 1 85 ? 5.945 -0.972 -12.148 1 96.69 85 VAL A C 1
ATOM 699 O O . VAL A 1 85 ? 5.422 -0.35 -13.07 1 96.69 85 VAL A O 1
ATOM 702 N N . LEU A 1 86 ? 5.605 -0.838 -10.891 1 97.31 86 LEU A N 1
ATOM 703 C CA . LEU A 1 86 ? 4.57 0.112 -10.5 1 97.31 86 LEU A CA 1
ATOM 704 C C . LEU A 1 86 ? 4.977 1.537 -10.859 1 97.31 86 LEU A C 1
ATOM 706 O O . LEU A 1 86 ? 4.172 2.299 -11.406 1 97.31 86 LEU A O 1
ATOM 710 N N . ALA A 1 87 ? 6.215 1.845 -10.539 1 97.31 87 ALA A N 1
ATOM 711 C CA . ALA A 1 87 ? 6.715 3.193 -10.797 1 97.31 87 ALA A CA 1
ATOM 712 C C . ALA A 1 87 ? 6.754 3.49 -12.289 1 97.31 87 ALA A C 1
ATOM 714 O O . ALA A 1 87 ? 6.457 4.609 -12.719 1 97.31 87 ALA A O 1
ATOM 715 N N . VAL A 1 88 ? 7.086 2.561 -13.094 1 96.44 88 VAL A N 1
ATOM 716 C CA . VAL A 1 88 ? 7.098 2.729 -14.539 1 96.44 88 VAL A CA 1
ATOM 717 C C . VAL A 1 88 ? 5.68 2.994 -15.047 1 96.44 88 VAL A C 1
ATOM 719 O O . VAL A 1 88 ? 5.473 3.848 -15.906 1 96.44 88 VAL A O 1
ATOM 722 N N . LEU A 1 89 ? 4.777 2.297 -14.492 1 96.31 89 LEU A N 1
ATOM 723 C CA . LEU A 1 89 ? 3.383 2.482 -14.883 1 96.31 89 LEU A CA 1
ATOM 724 C C . LEU A 1 89 ? 2.9 3.885 -14.523 1 96.31 89 LEU A C 1
ATOM 726 O O . LEU A 1 89 ? 2.076 4.461 -15.234 1 96.31 89 LEU A O 1
ATOM 730 N N . ALA A 1 90 ? 3.426 4.398 -13.438 1 95.94 90 ALA A N 1
ATOM 731 C CA . ALA A 1 90 ? 3.068 5.75 -13.016 1 95.94 90 ALA A CA 1
ATOM 732 C C . ALA A 1 90 ? 3.746 6.797 -13.898 1 95.94 90 ALA A C 1
ATOM 734 O O . ALA A 1 90 ? 3.502 7.996 -13.742 1 95.94 90 ALA A O 1
ATOM 735 N N . LYS A 1 91 ? 4.617 6.414 -14.711 1 91.62 91 LYS A N 1
ATOM 736 C CA . LYS A 1 91 ? 5.266 7.211 -15.742 1 91.62 91 LYS A CA 1
ATOM 737 C C . LYS A 1 91 ? 6.059 8.367 -15.141 1 91.62 91 LYS A C 1
ATOM 739 O O . LYS A 1 91 ? 6.129 9.453 -15.719 1 91.62 91 LYS A O 1
ATOM 744 N N . GLY A 1 92 ? 6.414 8.273 -13.867 1 88.62 92 GLY A N 1
ATOM 745 C CA . GLY A 1 92 ? 7.219 9.305 -13.227 1 88.62 92 GLY A CA 1
ATOM 746 C C . GLY A 1 92 ? 6.469 10.602 -13.016 1 88.62 92 GLY A C 1
ATOM 747 O O . GLY A 1 92 ? 7.078 11.664 -12.867 1 88.62 92 GLY A O 1
ATOM 748 N N . THR A 1 93 ? 5.18 10.539 -12.969 1 90 93 THR A N 1
ATOM 749 C CA . THR A 1 93 ? 4.375 11.75 -12.844 1 90 93 THR A CA 1
ATOM 750 C C . THR A 1 93 ? 4.234 12.164 -11.383 1 90 93 THR A C 1
ATOM 752 O O . THR A 1 93 ? 3.781 13.273 -11.086 1 90 93 THR A O 1
ATOM 755 N N . THR A 1 94 ? 4.605 11.336 -10.539 1 93.69 94 THR A N 1
ATOM 756 C CA . THR A 1 94 ? 4.523 11.602 -9.109 1 93.69 94 THR A CA 1
ATOM 757 C C . THR A 1 94 ? 5.906 11.523 -8.461 1 93.69 94 THR A C 1
ATOM 759 O O . THR A 1 94 ? 6.832 10.945 -9.039 1 93.69 94 THR A O 1
ATOM 762 N N . ARG A 1 95 ? 6.012 12.172 -7.383 1 94.44 95 ARG A N 1
ATOM 763 C CA . ARG A 1 95 ? 7.293 12.195 -6.691 1 94.44 95 ARG A CA 1
ATOM 764 C C . ARG A 1 95 ? 7.711 10.797 -6.262 1 94.44 95 ARG A C 1
ATOM 766 O O . ARG A 1 95 ? 8.883 10.43 -6.375 1 94.44 95 ARG A O 1
ATOM 773 N N . TRP A 1 96 ? 6.73 10.07 -5.75 1 96.38 96 TRP A N 1
ATOM 774 C CA . TRP A 1 96 ? 7.082 8.742 -5.266 1 96.38 96 TRP A CA 1
ATOM 775 C C . TRP A 1 96 ? 7.562 7.855 -6.41 1 96.38 96 TRP A C 1
ATOM 777 O O . TRP A 1 96 ? 8.516 7.09 -6.254 1 96.38 96 TRP A O 1
ATOM 787 N N . SER A 1 97 ? 6.938 7.922 -7.59 1 96.44 97 SER A N 1
ATOM 788 C CA . SER A 1 97 ? 7.344 7.074 -8.711 1 96.44 97 SER A CA 1
ATOM 789 C C . SER A 1 97 ? 8.719 7.469 -9.234 1 96.44 97 SER A C 1
ATOM 791 O O . SER A 1 97 ? 9.531 6.605 -9.57 1 96.44 97 SER A O 1
ATOM 793 N N . ARG A 1 98 ? 8.992 8.719 -9.242 1 96.06 98 ARG A N 1
ATOM 794 C CA . ARG A 1 98 ? 10.312 9.18 -9.656 1 96.06 98 ARG A CA 1
ATOM 795 C C . ARG A 1 98 ? 11.383 8.719 -8.68 1 96.06 98 ARG A C 1
ATOM 797 O O . ARG A 1 98 ? 12.469 8.297 -9.094 1 96.06 98 ARG A O 1
ATOM 804 N N . ALA A 1 99 ? 11.102 8.852 -7.457 1 96.44 99 ALA A N 1
ATOM 805 C CA . ALA A 1 99 ? 12.047 8.438 -6.426 1 96.44 99 ALA A CA 1
ATOM 806 C C . ALA A 1 99 ? 12.383 6.957 -6.559 1 96.44 99 ALA A C 1
ATOM 808 O O . ALA A 1 99 ? 13.547 6.566 -6.426 1 96.44 99 ALA A O 1
ATOM 809 N N . ILE A 1 100 ? 11.477 6.137 -6.82 1 95.25 100 ILE A N 1
ATOM 810 C CA . ILE A 1 100 ? 11.688 4.699 -6.965 1 95.25 100 ILE A CA 1
ATOM 811 C C . ILE A 1 100 ? 12.555 4.426 -8.195 1 95.25 100 ILE A C 1
ATOM 813 O O . ILE A 1 100 ? 13.453 3.582 -8.148 1 95.25 100 ILE A O 1
ATOM 817 N N . LEU A 1 101 ? 12.242 5.125 -9.234 1 94 101 LEU A N 1
ATOM 818 C CA . LEU A 1 101 ? 12.945 4.887 -10.484 1 94 101 LEU A CA 1
ATOM 819 C C . LEU A 1 101 ? 14.391 5.355 -10.398 1 94 101 LEU A C 1
ATOM 821 O O . LEU A 1 101 ? 15.273 4.797 -11.055 1 94 101 LEU A O 1
ATOM 825 N N . THR A 1 102 ? 14.609 6.344 -9.555 1 91.56 102 THR A N 1
ATOM 826 C CA . THR A 1 102 ? 15.953 6.898 -9.461 1 91.56 102 THR A CA 1
ATOM 827 C C . THR A 1 102 ? 16.766 6.18 -8.391 1 91.56 102 THR A C 1
ATOM 829 O O . THR A 1 102 ? 18 6.258 -8.375 1 91.56 102 THR A O 1
ATOM 832 N N . ALA A 1 103 ? 16.156 5.664 -7.309 1 81.25 103 ALA A N 1
ATOM 833 C CA . ALA A 1 103 ? 16.859 4.973 -6.23 1 81.25 103 ALA A CA 1
ATOM 834 C C . ALA A 1 103 ? 17.828 3.928 -6.781 1 81.25 103 ALA A C 1
ATOM 836 O O . ALA A 1 103 ? 18.922 3.734 -6.246 1 81.25 103 ALA A O 1
ATOM 837 N N . ARG A 1 104 ? 17.594 3.186 -7.695 1 62.44 104 ARG A N 1
ATOM 838 C CA . ARG A 1 104 ? 18.469 2.146 -8.234 1 62.44 104 ARG A CA 1
ATOM 839 C C . ARG A 1 104 ? 19.719 2.75 -8.875 1 62.44 104 ARG A C 1
ATOM 841 O O . ARG A 1 104 ? 20.797 2.168 -8.812 1 62.44 104 ARG A O 1
ATOM 848 N N . LYS A 1 105 ? 19.516 3.828 -9.461 1 52.81 105 LYS A N 1
ATOM 849 C CA . LYS A 1 105 ? 20.672 4.398 -10.148 1 52.81 105 LYS A CA 1
ATOM 850 C C . LYS A 1 105 ? 21.766 4.766 -9.148 1 52.81 105 LYS A C 1
ATOM 852 O O . LYS A 1 105 ? 22.953 4.613 -9.445 1 52.81 105 LYS A O 1
ATOM 857 N N . MET A 1 106 ? 21.359 5.086 -7.98 1 46.06 106 MET A N 1
ATOM 858 C CA . MET A 1 106 ? 22.375 5.539 -7.027 1 46.06 106 MET A CA 1
ATOM 859 C C . MET A 1 106 ? 23.094 4.355 -6.398 1 46.06 106 MET A C 1
ATOM 861 O O . MET A 1 106 ? 24.297 4.441 -6.094 1 46.06 106 MET A O 1
ATOM 865 N N . SER A 1 107 ? 22.359 3.33 -6.086 1 46.5 107 SER A N 1
ATOM 866 C CA . SER A 1 107 ? 23.094 2.201 -5.52 1 46.5 107 SER A CA 1
ATOM 867 C C . SER A 1 107 ? 24.156 1.697 -6.488 1 46.5 107 SER A C 1
ATOM 869 O O . SER A 1 107 ? 25.234 1.259 -6.062 1 46.5 107 SER A O 1
ATOM 871 N N . ARG A 1 108 ? 23.797 1.876 -7.703 1 42.66 108 ARG A N 1
ATOM 872 C CA . ARG A 1 108 ? 24.859 1.509 -8.641 1 42.66 108 ARG A CA 1
ATOM 873 C C . ARG A 1 108 ? 26.016 2.502 -8.578 1 42.66 108 ARG A C 1
ATOM 875 O O . ARG A 1 108 ? 27.172 2.119 -8.711 1 42.66 108 ARG A O 1
ATOM 882 N N . GLN A 1 109 ? 25.641 3.705 -8.469 1 38.94 109 GLN A N 1
ATOM 883 C CA . GLN A 1 109 ? 26.672 4.73 -8.539 1 38.94 109 GLN A CA 1
ATOM 884 C C . GLN A 1 109 ? 27.406 4.863 -7.207 1 38.94 109 GLN A C 1
ATOM 886 O O . GLN A 1 109 ? 28.594 5.172 -7.18 1 38.94 109 GLN A O 1
ATOM 891 N N . LYS A 1 110 ? 26.641 4.777 -6.109 1 42.53 110 LYS A N 1
ATOM 892 C CA . LYS A 1 110 ? 27.359 5.062 -4.867 1 42.53 110 LYS A CA 1
ATOM 893 C C . LYS A 1 110 ? 28.453 4.035 -4.617 1 42.53 110 LYS A C 1
ATOM 895 O O . LYS A 1 110 ? 29.234 4.176 -3.678 1 42.53 110 LYS A O 1
ATOM 900 N N . LYS A 1 111 ? 28.297 2.826 -5.188 1 38.16 111 LYS A N 1
ATOM 901 C CA . LYS A 1 111 ? 29.516 2.053 -4.918 1 38.16 111 LYS A CA 1
ATOM 902 C C . LYS A 1 111 ? 30.766 2.801 -5.379 1 38.16 111 LYS A C 1
ATOM 904 O O . LYS A 1 111 ? 31.875 2.471 -4.973 1 38.16 111 LYS A O 1
ATOM 909 N N . ALA A 1 112 ? 30.578 3.543 -6.395 1 33.19 112 ALA A N 1
ATOM 910 C CA . ALA A 1 112 ? 31.859 4.035 -6.891 1 33.19 112 ALA A CA 1
ATOM 911 C C . ALA A 1 112 ? 32.375 5.191 -6.035 1 33.19 112 ALA A C 1
ATOM 913 O O . ALA A 1 112 ? 33.562 5.309 -5.801 1 33.19 112 ALA A O 1
ATOM 914 N N . LYS A 1 113 ? 31.531 6.203 -5.828 1 38 113 LYS A N 1
ATOM 915 C CA . LYS A 1 113 ? 32.156 7.461 -5.402 1 38 113 LYS A CA 1
ATOM 916 C C . LYS A 1 113 ? 32.344 7.488 -3.893 1 38 113 LYS A C 1
ATOM 918 O O . LYS A 1 113 ? 32.656 8.539 -3.322 1 38 113 LYS A O 1
ATOM 923 N N . ALA A 1 114 ? 32.062 6.465 -3.236 1 38.91 114 ALA A N 1
ATOM 924 C CA . ALA A 1 114 ? 32.156 6.668 -1.793 1 38.91 114 ALA A CA 1
ATOM 925 C C . ALA A 1 114 ? 33.562 7.102 -1.397 1 38.91 114 ALA A C 1
ATOM 927 O O . ALA A 1 114 ? 33.906 7.164 -0.21 1 38.91 114 ALA A O 1
ATOM 928 N N . ALA A 1 115 ? 34.469 7.105 -2.391 1 32.56 115 ALA A N 1
ATOM 929 C CA . ALA A 1 115 ? 35.781 7.273 -1.744 1 32.56 115 ALA A CA 1
ATOM 930 C C . ALA A 1 115 ? 35.875 8.641 -1.076 1 32.56 115 ALA A C 1
ATOM 932 O O . ALA A 1 115 ? 36.531 8.789 -0.052 1 32.56 115 ALA A O 1
ATOM 933 N N . ALA A 1 116 ? 35.781 9.773 -1.83 1 33.94 116 ALA A N 1
ATOM 934 C CA . ALA A 1 116 ? 36.656 10.891 -1.486 1 33.94 116 ALA A CA 1
ATOM 935 C C . ALA A 1 116 ? 36.062 11.688 -0.31 1 33.94 116 ALA A C 1
ATOM 937 O O . ALA A 1 116 ? 36.844 12.211 0.51 1 33.94 116 ALA A O 1
ATOM 93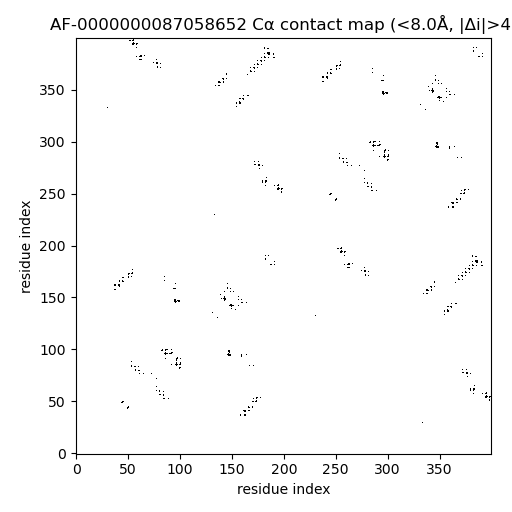8 N N . ASN A 1 117 ? 34.938 12.367 -0.469 1 31.41 117 ASN A N 1
ATOM 939 C CA . ASN A 1 117 ? 34.781 13.648 0.214 1 31.41 117 ASN A CA 1
ATOM 940 C C . ASN A 1 117 ? 34.5 13.461 1.703 1 31.41 117 ASN A C 1
ATOM 942 O O . ASN A 1 117 ? 33.469 12.914 2.088 1 31.41 117 ASN A O 1
ATOM 946 N N . THR A 1 118 ? 35.594 13.328 2.52 1 34.16 118 THR A N 1
ATOM 947 C CA . THR A 1 118 ? 35.688 13.469 3.969 1 34.16 118 THR A CA 1
ATOM 948 C C . THR A 1 118 ? 35 14.75 4.434 1 34.16 118 THR A C 1
ATOM 950 O O . THR A 1 118 ? 35.594 15.82 4.422 1 34.16 118 THR A O 1
ATOM 953 N N . ARG A 1 119 ? 33.906 15.234 3.84 1 35.97 119 ARG A N 1
ATOM 954 C CA . ARG A 1 119 ? 33.406 16.531 4.281 1 35.97 119 ARG A CA 1
ATOM 955 C C . ARG A 1 119 ? 33.219 16.562 5.797 1 35.97 119 ARG A C 1
ATOM 957 O O . ARG A 1 119 ? 32.938 15.531 6.41 1 35.97 119 ARG A O 1
ATOM 964 N N . LEU A 1 120 ? 33.781 17.656 6.418 1 36.56 120 LEU A N 1
ATOM 965 C CA . LEU A 1 120 ? 33.844 18.203 7.773 1 36.56 120 LEU A CA 1
ATOM 966 C C . LEU A 1 120 ? 32.469 18.172 8.43 1 36.56 120 LEU A C 1
ATOM 968 O O . LEU A 1 120 ? 31.469 18.5 7.789 1 36.56 120 LEU A O 1
ATOM 972 N N . ARG A 1 121 ? 32.312 17.391 9.406 1 36.72 121 ARG A N 1
ATOM 973 C CA . ARG A 1 121 ? 31.141 17.203 10.273 1 36.72 121 ARG A CA 1
ATOM 974 C C . ARG A 1 121 ? 30.641 18.547 10.82 1 36.72 121 ARG A C 1
ATOM 976 O O . ARG A 1 121 ? 31.391 19.25 11.523 1 36.72 121 ARG A O 1
ATOM 983 N N . LYS A 1 122 ? 30.047 19.484 10.047 1 37.84 122 LYS A N 1
ATOM 984 C CA . LYS A 1 122 ? 29.531 20.703 10.68 1 37.84 122 LYS A CA 1
ATOM 985 C C . LYS A 1 122 ? 28.875 20.391 12.023 1 37.84 122 LYS A C 1
ATOM 987 O O . LYS A 1 122 ? 28.328 19.297 12.211 1 37.84 122 LYS A O 1
ATOM 992 N N . PRO A 1 123 ? 29.219 21.109 13.039 1 37.03 123 PRO A N 1
ATOM 993 C CA . PRO A 1 123 ? 28.688 20.969 14.398 1 37.03 123 PRO A CA 1
ATOM 994 C C . PRO A 1 123 ? 27.172 20.891 14.43 1 37.03 123 PRO A C 1
ATOM 996 O O . PRO A 1 123 ? 26.5 21.516 13.617 1 37.03 123 PRO A O 1
ATOM 999 N N . ALA A 1 124 ? 26.656 19.859 14.789 1 37.88 124 ALA A N 1
ATOM 1000 C CA . ALA A 1 124 ? 25.234 19.625 15.039 1 37.88 124 ALA A CA 1
ATOM 1001 C C . ALA A 1 124 ? 24.641 20.734 15.898 1 37.88 124 ALA A C 1
ATOM 1003 O O . ALA A 1 124 ? 25.031 20.922 17.047 1 37.88 124 ALA A O 1
ATOM 1004 N N . PHE A 1 125 ? 24.578 22.031 15.383 1 33.5 125 PHE A N 1
ATOM 1005 C CA . PHE A 1 125 ? 23.859 23.016 16.172 1 33.5 125 PHE A CA 1
ATOM 1006 C C . PHE A 1 125 ? 22.734 22.375 16.969 1 33.5 125 PHE A C 1
ATOM 1008 O O . PHE A 1 125 ? 22.016 21.516 16.453 1 33.5 125 PHE A O 1
ATOM 1015 N N . ASN A 1 126 ? 22.938 22.188 18.219 1 34.19 126 ASN A N 1
ATOM 1016 C CA . ASN A 1 126 ? 21.969 21.875 19.266 1 34.19 126 ASN A CA 1
ATOM 1017 C C . ASN A 1 126 ? 20.656 22.625 19.047 1 34.19 126 ASN A C 1
ATOM 1019 O O . ASN A 1 126 ? 20.484 23.75 19.547 1 34.19 126 ASN A O 1
ATOM 1023 N N . MET A 1 127 ? 20.297 23.031 17.844 1 35.06 127 MET A N 1
ATOM 1024 C CA . MET A 1 127 ? 19 23.703 17.844 1 35.06 127 MET A CA 1
ATOM 1025 C C . MET A 1 127 ? 18.062 23.078 18.875 1 35.06 127 MET A C 1
ATOM 1027 O O . MET A 1 127 ? 17.984 21.859 18.984 1 35.06 127 MET A O 1
ATOM 1031 N N . GLU A 1 128 ? 17.766 23.719 19.891 1 37.69 128 GLU A N 1
ATOM 1032 C CA . GLU A 1 128 ? 16.703 23.391 20.844 1 37.69 128 GLU A CA 1
ATOM 1033 C C . GLU A 1 128 ? 15.672 22.453 20.219 1 37.69 128 GLU A C 1
ATOM 1035 O O . GLU A 1 128 ? 15.164 22.719 19.141 1 37.69 128 GLU A O 1
ATOM 1040 N N . LYS A 1 129 ? 15.758 21.219 20.328 1 42.34 129 LYS A N 1
ATOM 1041 C CA . LYS A 1 129 ? 14.727 20.219 20.047 1 42.34 129 LYS A CA 1
ATOM 1042 C C . LYS A 1 129 ? 13.328 20.812 20.188 1 42.34 129 LYS A C 1
ATOM 1044 O O . LYS A 1 129 ? 12.758 20.828 21.281 1 42.34 129 LYS A O 1
ATOM 1049 N N . ARG A 1 130 ? 13.133 22.031 19.828 1 43.19 130 ARG A N 1
ATOM 1050 C CA . ARG A 1 130 ? 11.773 22.562 19.953 1 43.19 130 ARG A CA 1
ATOM 1051 C C . ARG A 1 130 ? 10.742 21.469 19.703 1 43.19 130 ARG A C 1
ATOM 1053 O O . ARG A 1 130 ? 10.945 20.594 18.859 1 43.19 130 ARG A O 1
ATOM 1060 N N . LYS A 1 131 ? 9.969 21.062 20.672 1 46.53 131 LYS A N 1
ATOM 1061 C CA . LYS A 1 131 ? 8.852 20.125 20.797 1 46.53 131 LYS A CA 1
ATOM 1062 C C . LYS A 1 131 ? 8.047 20.078 19.5 1 46.53 131 LYS A C 1
ATOM 1064 O O . LYS A 1 131 ? 7.289 21 19.203 1 46.53 131 LYS A O 1
ATOM 1069 N N . THR A 1 132 ? 8.695 19.734 18.422 1 57.72 132 THR A N 1
ATOM 1070 C CA . THR A 1 132 ? 7.887 19.594 17.203 1 57.72 132 THR A CA 1
ATOM 1071 C C . THR A 1 132 ? 6.52 19 17.547 1 57.72 132 THR A C 1
ATOM 1073 O O . THR A 1 132 ? 6.43 18 18.281 1 57.72 132 THR A O 1
ATOM 1076 N N . PRO A 1 133 ? 5.496 19.844 17.422 1 68.88 133 PRO A N 1
ATOM 1077 C CA . PRO A 1 133 ? 4.156 19.344 17.734 1 68.88 133 PRO A CA 1
ATOM 1078 C C . PRO A 1 133 ? 3.926 17.906 17.25 1 68.88 133 PRO A C 1
ATOM 1080 O O . PRO A 1 133 ? 4.543 17.484 16.281 1 68.88 133 PRO A O 1
ATOM 1083 N N . VAL A 1 134 ? 3.559 17.156 18.188 1 74.06 134 VAL A N 1
ATOM 1084 C CA . VAL A 1 134 ? 3.189 15.758 17.984 1 74.06 134 VAL A CA 1
ATOM 1085 C C . VAL A 1 134 ? 2.783 15.531 16.531 1 74.06 134 VAL A C 1
ATOM 1087 O O . VAL A 1 134 ? 3.168 14.531 15.922 1 74.06 134 VAL A O 1
ATOM 1090 N N . ILE A 1 135 ? 2.201 16.422 15.859 1 82.94 135 ILE A N 1
ATOM 1091 C CA . ILE A 1 135 ? 1.706 16.266 14.492 1 82.94 135 ILE A CA 1
ATOM 1092 C C . ILE A 1 135 ? 2.879 16.266 13.516 1 82.94 135 ILE A C 1
ATOM 1094 O O . ILE A 1 135 ? 2.859 15.547 12.516 1 82.94 135 ILE A O 1
ATOM 1098 N N . GLN A 1 136 ? 3.898 17 13.891 1 86.19 136 GLN A N 1
ATOM 1099 C CA . GLN A 1 136 ? 5.055 17.078 13 1 86.19 136 GLN A CA 1
ATOM 1100 C C . GLN A 1 136 ? 5.82 15.758 12.984 1 86.19 136 GLN A C 1
ATOM 1102 O O . GLN A 1 136 ? 6.312 15.344 11.93 1 86.19 136 GLN A O 1
ATOM 1107 N N . ARG A 1 137 ? 5.91 15.148 14.047 1 88.62 137 ARG A N 1
ATOM 1108 C CA . ARG A 1 137 ? 6.578 13.852 14.094 1 88.62 137 ARG A CA 1
ATOM 1109 C C . ARG A 1 137 ? 5.82 12.812 13.266 1 88.62 137 ARG A C 1
ATOM 1111 O O . ARG A 1 137 ? 6.434 12.008 12.562 1 88.62 137 ARG A O 1
ATOM 1118 N N . LYS A 1 138 ? 4.551 12.859 13.352 1 91.06 138 LYS A N 1
ATOM 1119 C CA . LYS A 1 138 ? 3.723 11.938 12.586 1 91.06 138 LYS A CA 1
ATOM 1120 C C . LYS A 1 138 ? 3.877 12.172 11.086 1 91.06 138 LYS A C 1
ATOM 1122 O O . LYS A 1 138 ? 3.92 11.227 10.297 1 91.06 138 LYS A O 1
ATOM 1127 N N . LEU A 1 139 ? 4.031 13.383 10.781 1 93.19 139 LEU A N 1
ATOM 1128 C CA . LEU A 1 139 ? 4.211 13.727 9.375 1 93.19 139 LEU A CA 1
ATOM 1129 C C . LEU A 1 139 ? 5.582 13.281 8.875 1 93.19 139 LEU A C 1
ATOM 1131 O O . LEU A 1 139 ? 5.723 12.875 7.719 1 93.19 139 LEU A O 1
ATOM 1135 N N . LYS A 1 140 ? 6.508 13.359 9.758 1 93.44 140 LYS A N 1
ATOM 1136 C CA . LYS A 1 140 ? 7.848 12.906 9.391 1 93.44 140 LYS A CA 1
ATOM 1137 C C . LYS A 1 140 ? 7.863 11.406 9.125 1 93.44 140 LYS A C 1
ATOM 1139 O O . LYS A 1 140 ? 8.5 10.945 8.172 1 93.44 140 LYS A O 1
ATOM 1144 N N . VAL A 1 141 ? 7.188 10.688 9.93 1 94.56 141 VAL A N 1
ATOM 1145 C CA . VAL A 1 141 ? 7.102 9.242 9.742 1 94.56 141 VAL A CA 1
ATOM 1146 C C . VAL A 1 141 ? 6.422 8.938 8.406 1 94.56 141 VAL A C 1
ATOM 1148 O O . VAL A 1 141 ? 6.906 8.102 7.637 1 94.56 141 VAL A O 1
ATOM 1151 N N . LEU A 1 142 ? 5.336 9.641 8.164 1 96.56 142 LEU A N 1
ATOM 1152 C CA . LEU A 1 142 ? 4.629 9.445 6.902 1 96.56 142 LEU A CA 1
ATOM 1153 C C . LEU A 1 142 ? 5.527 9.789 5.719 1 96.56 142 LEU A C 1
ATOM 1155 O O . LEU A 1 142 ? 5.574 9.047 4.734 1 96.56 142 LEU A O 1
ATOM 1159 N N . GLY A 1 143 ? 6.211 10.852 5.816 1 96.75 143 GLY A N 1
ATOM 1160 C CA . GLY A 1 143 ? 7.121 11.273 4.766 1 96.75 143 GLY A CA 1
ATOM 1161 C C . GLY A 1 143 ? 8.227 10.266 4.488 1 96.75 143 GLY A C 1
ATOM 1162 O O . GLY A 1 143 ? 8.711 10.164 3.359 1 96.75 143 GLY A O 1
ATOM 1163 N N . ARG A 1 144 ? 8.641 9.516 5.453 1 95.12 144 ARG A N 1
ATOM 1164 C CA . ARG A 1 144 ? 9.688 8.508 5.297 1 95.12 144 ARG A CA 1
ATOM 1165 C C . ARG A 1 144 ? 9.141 7.246 4.641 1 95.12 144 ARG A C 1
ATOM 1167 O O . ARG A 1 144 ? 9.883 6.512 3.982 1 95.12 144 ARG A O 1
ATOM 1174 N N . LEU A 1 145 ? 7.891 7.047 4.805 1 96.69 145 LEU A N 1
ATOM 1175 C CA . LEU A 1 145 ? 7.273 5.832 4.273 1 96.69 145 LEU A CA 1
ATOM 1176 C C . LEU A 1 145 ? 6.969 5.984 2.787 1 96.69 145 LEU A C 1
ATOM 1178 O O . LEU A 1 145 ? 6.992 5 2.043 1 96.69 145 LEU A O 1
ATOM 1182 N N . VAL A 1 146 ? 6.605 7.203 2.367 1 97.75 146 VAL A N 1
ATOM 1183 C CA . VAL A 1 146 ? 6.316 7.469 0.961 1 97.75 146 VAL A CA 1
ATOM 1184 C C . VAL A 1 146 ? 7.598 7.859 0.232 1 97.75 146 VAL A C 1
ATOM 1186 O O . VAL A 1 146 ? 8.211 8.883 0.538 1 97.75 146 VAL A O 1
ATOM 1189 N N . PRO A 1 147 ? 8.008 7.074 -0.72 1 96.44 147 PRO A N 1
ATOM 1190 C CA . PRO A 1 147 ? 9.289 7.32 -1.386 1 96.44 147 PRO A CA 1
ATOM 1191 C C . PRO A 1 147 ? 9.414 8.75 -1.914 1 96.44 147 PRO A C 1
ATOM 1193 O O . PRO A 1 147 ? 8.531 9.227 -2.631 1 96.44 147 PRO A O 1
ATOM 1196 N N . GLY A 1 148 ? 10.531 9.398 -1.515 1 95.94 148 GLY A N 1
ATOM 1197 C CA . GLY A 1 148 ? 10.867 10.711 -2.055 1 95.94 148 GLY A CA 1
ATOM 1198 C C . GLY A 1 148 ? 10.102 11.844 -1.386 1 95.94 148 GLY A C 1
ATOM 1199 O O . GLY A 1 148 ? 10.133 12.977 -1.859 1 95.94 148 GLY A O 1
ATOM 1200 N N . CYS A 1 149 ? 9.445 11.562 -0.203 1 96.88 149 CYS A N 1
ATOM 1201 C CA . CYS A 1 149 ? 8.531 12.57 0.315 1 96.88 149 CYS A CA 1
ATOM 1202 C C . CYS A 1 149 ? 8.977 13.055 1.688 1 96.88 149 CYS A C 1
ATOM 1204 O O . CYS A 1 149 ? 8.18 13.633 2.436 1 96.88 149 CYS A O 1
ATOM 1206 N N . ARG A 1 150 ? 10.148 12.938 2.051 1 93.75 150 ARG A N 1
ATOM 1207 C CA . ARG A 1 150 ? 10.672 13.273 3.369 1 93.75 150 ARG A CA 1
ATOM 1208 C C . ARG A 1 150 ? 10.609 14.773 3.623 1 93.75 150 ARG A C 1
ATOM 1210 O O . ARG A 1 150 ? 10.32 15.211 4.742 1 93.75 150 ARG A O 1
ATOM 1217 N N . LYS A 1 151 ? 10.75 15.562 2.568 1 91.56 151 LYS A N 1
ATOM 1218 C CA . LYS A 1 151 ? 10.883 17 2.766 1 91.56 151 LYS A CA 1
ATOM 1219 C C . LYS A 1 151 ? 9.75 17.766 2.07 1 91.56 151 LYS A C 1
ATOM 1221 O O . LYS A 1 151 ? 9.898 18.922 1.713 1 91.56 151 LYS A O 1
ATOM 1226 N N . LEU A 1 152 ? 8.609 17.172 1.924 1 92.19 152 LEU A N 1
ATOM 1227 C CA . LEU A 1 152 ? 7.504 17.828 1.227 1 92.19 152 LEU A CA 1
ATOM 1228 C C . LEU A 1 152 ? 6.648 18.625 2.197 1 92.19 152 LEU A C 1
ATOM 1230 O O . LEU A 1 152 ? 6.594 18.312 3.389 1 92.19 152 LEU A O 1
ATOM 1234 N N . SER A 1 153 ? 6.07 19.609 1.607 1 91.19 153 SER A N 1
ATOM 1235 C CA . SER A 1 153 ? 5.055 20.312 2.373 1 91.19 153 SER A CA 1
ATOM 1236 C C . SER A 1 153 ? 3.881 19.406 2.717 1 91.19 153 SER A C 1
ATOM 1238 O O . SER A 1 153 ? 3.67 18.375 2.062 1 91.19 153 SER A O 1
ATOM 1240 N N . PHE A 1 154 ? 3.232 19.859 3.67 1 89.62 154 PHE A N 1
ATOM 1241 C CA . PHE A 1 154 ? 2.105 19.062 4.164 1 89.62 154 PHE A CA 1
ATOM 1242 C C . PHE A 1 154 ? 1.114 18.781 3.041 1 89.62 154 PHE A C 1
ATOM 1244 O O . PHE A 1 154 ? 0.722 17.625 2.834 1 89.62 154 PHE A O 1
ATOM 1251 N N . SER A 1 155 ? 0.691 19.797 2.373 1 89.56 155 SER A N 1
ATOM 1252 C CA . SER A 1 155 ? -0.287 19.6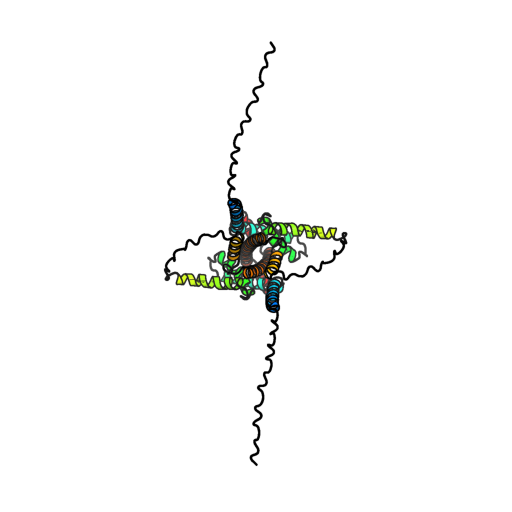56 1.299 1 89.56 155 SER A CA 1
ATOM 1253 C C . SER A 1 155 ? 0.198 18.688 0.226 1 89.56 155 SER A C 1
ATOM 1255 O O . SER A 1 155 ? -0.544 17.797 -0.197 1 89.56 155 SER A O 1
ATOM 1257 N N . ASN A 1 156 ? 1.429 18.781 -0.154 1 93.31 156 ASN A N 1
ATOM 1258 C CA . ASN A 1 156 ? 1.991 17.906 -1.18 1 93.31 156 ASN A CA 1
ATOM 1259 C C . ASN A 1 156 ? 2.162 16.484 -0.67 1 93.31 156 ASN A C 1
ATOM 1261 O O . ASN A 1 156 ? 1.971 15.516 -1.421 1 93.31 156 ASN A O 1
ATOM 1265 N N . LEU A 1 157 ? 2.531 16.406 0.578 1 96.12 157 LEU A N 1
ATOM 1266 C CA . LEU A 1 157 ? 2.701 15.086 1.169 1 96.12 157 LEU A CA 1
ATOM 1267 C C . LEU A 1 157 ? 1.391 14.312 1.147 1 96.12 157 LEU A C 1
ATOM 1269 O O . LEU A 1 157 ? 1.368 13.133 0.783 1 96.12 157 LEU A O 1
ATOM 1273 N N . ILE A 1 158 ? 0.313 14.961 1.46 1 95.62 158 ILE A N 1
ATOM 1274 C CA . ILE A 1 158 ? -0.989 14.305 1.507 1 95.62 158 ILE A CA 1
ATOM 1275 C C . ILE A 1 158 ? -1.398 13.875 0.102 1 95.62 158 ILE A C 1
ATOM 1277 O O . ILE A 1 158 ? -1.905 12.766 -0.088 1 95.62 158 ILE A O 1
ATOM 1281 N N . GLU A 1 159 ? -1.106 14.648 -0.831 1 94.75 159 GLU A N 1
ATOM 1282 C CA . GLU A 1 159 ? -1.44 14.336 -2.217 1 94.75 159 GLU A CA 1
ATOM 1283 C C . GLU A 1 159 ? -0.631 13.141 -2.723 1 94.75 159 GLU A C 1
ATOM 1285 O O . GLU A 1 159 ? -1.187 12.211 -3.309 1 94.75 159 GLU A O 1
ATOM 1290 N N . GLU A 1 160 ? 0.662 13.195 -2.498 1 96.81 160 GLU A N 1
ATOM 1291 C CA . GLU A 1 160 ? 1.535 12.094 -2.896 1 96.81 160 GLU A CA 1
ATOM 1292 C C . GLU A 1 160 ? 1.147 10.797 -2.191 1 96.81 160 GLU A C 1
ATOM 1294 O O . GLU A 1 160 ? 1.141 9.734 -2.805 1 96.81 160 GLU A O 1
ATOM 1299 N N . THR A 1 161 ? 0.829 10.977 -0.966 1 97.81 161 THR A N 1
ATOM 1300 C CA . THR A 1 161 ? 0.451 9.82 -0.16 1 97.81 161 THR A CA 1
ATOM 1301 C C . THR A 1 161 ? -0.811 9.164 -0.714 1 97.81 161 THR A C 1
ATOM 1303 O O . THR A 1 161 ? -0.875 7.945 -0.842 1 97.81 161 THR A O 1
ATOM 1306 N N . SER A 1 162 ? -1.785 9.969 -1.057 1 97.5 162 SER A N 1
ATOM 1307 C CA . SER A 1 162 ? -3.037 9.43 -1.581 1 97.5 162 SER A CA 1
ATOM 1308 C C . SER A 1 162 ? -2.812 8.68 -2.889 1 97.5 162 SER A C 1
ATOM 1310 O O . SER A 1 162 ? -3.352 7.586 -3.082 1 97.5 162 SER A O 1
ATOM 1312 N N . ASP A 1 163 ? -2.066 9.25 -3.756 1 97.25 163 ASP A N 1
ATOM 1313 C CA . ASP A 1 163 ? -1.771 8.578 -5.016 1 97.25 163 ASP A CA 1
ATOM 1314 C C . ASP A 1 163 ? -1.008 7.273 -4.773 1 97.25 163 ASP A C 1
ATOM 1316 O O . ASP A 1 163 ? -1.287 6.258 -5.414 1 97.25 163 ASP A O 1
ATOM 1320 N N . TYR A 1 164 ? -0.008 7.316 -3.902 1 98.06 164 TYR A N 1
ATOM 1321 C CA . TYR A 1 164 ? 0.811 6.148 -3.586 1 98.06 164 TYR A CA 1
ATOM 1322 C C . TYR A 1 164 ? -0.042 5.023 -3.018 1 98.06 164 TYR A C 1
ATOM 1324 O O . TYR A 1 164 ? 0.121 3.859 -3.398 1 98.06 164 TYR A O 1
ATOM 1332 N N . ILE A 1 165 ? -0.934 5.332 -2.158 1 98.31 165 ILE A N 1
ATOM 1333 C CA . ILE A 1 165 ? -1.818 4.328 -1.575 1 98.31 165 ILE A CA 1
ATOM 1334 C C . ILE A 1 165 ? -2.688 3.709 -2.666 1 98.31 165 ILE A C 1
ATOM 1336 O O . ILE A 1 165 ? -2.818 2.484 -2.746 1 98.31 165 ILE A O 1
ATOM 1340 N N . ALA A 1 166 ? -3.283 4.555 -3.449 1 97.75 166 ALA A N 1
ATOM 1341 C CA . ALA A 1 166 ? -4.117 4.043 -4.535 1 97.75 166 ALA A CA 1
ATOM 1342 C C . ALA A 1 166 ? -3.32 3.113 -5.445 1 97.75 166 ALA A C 1
ATOM 1344 O O . ALA A 1 166 ? -3.83 2.08 -5.883 1 97.75 166 ALA A O 1
ATOM 1345 N N . ALA A 1 167 ? -2.119 3.477 -5.734 1 97.88 167 ALA A N 1
ATOM 1346 C CA . ALA A 1 167 ? -1.248 2.658 -6.574 1 97.88 167 ALA A CA 1
ATOM 1347 C C . ALA A 1 167 ? -0.937 1.323 -5.898 1 97.88 167 ALA A C 1
ATOM 1349 O O . ALA A 1 167 ? -0.974 0.273 -6.543 1 97.88 167 ALA A O 1
ATOM 1350 N N . LEU A 1 168 ? -0.624 1.375 -4.609 1 97.94 168 LEU A N 1
ATOM 1351 C CA . LEU A 1 168 ? -0.337 0.152 -3.867 1 97.94 168 LEU A CA 1
ATOM 1352 C C . LEU A 1 168 ? -1.554 -0.767 -3.842 1 97.94 168 LEU A C 1
ATOM 1354 O O . LEU A 1 168 ? -1.42 -1.985 -3.98 1 97.94 168 LEU A O 1
ATOM 1358 N N . GLU A 1 169 ? -2.701 -0.168 -3.643 1 97.31 169 GLU A N 1
ATOM 1359 C CA . GLU A 1 169 ? -3.93 -0.958 -3.629 1 97.31 169 GLU A CA 1
ATOM 1360 C C . GLU A 1 169 ? -4.148 -1.659 -4.965 1 97.31 169 GLU A C 1
ATOM 1362 O O . GLU A 1 169 ? -4.527 -2.832 -5.004 1 97.31 169 GLU A O 1
ATOM 1367 N N . MET A 1 170 ? -3.951 -0.948 -6 1 96.5 170 MET A N 1
ATOM 1368 C CA . MET A 1 170 ? -4.055 -1.555 -7.324 1 96.5 170 MET A CA 1
ATOM 1369 C C . MET A 1 170 ? -3.027 -2.668 -7.496 1 96.5 170 MET A C 1
ATOM 1371 O O . MET A 1 170 ? -3.328 -3.713 -8.078 1 96.5 170 MET A O 1
ATOM 1375 N N . GLN A 1 171 ? -1.852 -2.42 -7.051 1 97.19 171 GLN A N 1
ATOM 1376 C CA . GLN A 1 171 ? -0.785 -3.414 -7.105 1 97.19 171 GLN A CA 1
ATOM 1377 C C . GLN A 1 171 ? -1.186 -4.695 -6.379 1 97.19 171 GLN A C 1
ATOM 1379 O O . GLN A 1 171 ? -1.01 -5.793 -6.902 1 97.19 171 GLN A O 1
ATOM 1384 N N . VAL A 1 172 ? -1.725 -4.582 -5.238 1 96.94 172 VAL A N 1
ATOM 1385 C CA . VAL A 1 172 ? -2.156 -5.727 -4.438 1 96.94 172 VAL A CA 1
ATOM 1386 C C . VAL A 1 172 ? -3.281 -6.465 -5.16 1 96.94 172 VAL A C 1
ATOM 1388 O O . VAL A 1 172 ? -3.293 -7.695 -5.203 1 96.94 172 VAL A O 1
ATOM 1391 N N . ARG A 1 173 ? -4.223 -5.754 -5.73 1 94.88 173 ARG A N 1
ATOM 1392 C CA . ARG A 1 173 ? -5.293 -6.383 -6.496 1 94.88 173 ARG A CA 1
ATOM 1393 C C . ARG A 1 173 ? -4.734 -7.211 -7.645 1 94.88 173 ARG A C 1
ATOM 1395 O O . ARG A 1 173 ? -5.145 -8.359 -7.852 1 94.88 173 ARG A O 1
ATOM 1402 N N . ALA A 1 174 ? -3.854 -6.617 -8.305 1 95.19 174 ALA A N 1
ATOM 1403 C CA . ALA A 1 174 ? -3.246 -7.297 -9.445 1 95.19 174 ALA A CA 1
ATOM 1404 C C . ALA A 1 174 ? -2.479 -8.539 -8.992 1 95.19 174 ALA A C 1
ATOM 1406 O O . ALA A 1 174 ? -2.617 -9.609 -9.594 1 95.19 174 ALA A O 1
ATOM 1407 N N . MET A 1 175 ? -1.748 -8.367 -7.973 1 94.88 175 MET A N 1
ATOM 1408 C CA . MET A 1 175 ? -0.902 -9.461 -7.504 1 94.88 175 MET A CA 1
ATOM 1409 C C . MET A 1 175 ? -1.744 -10.586 -6.906 1 94.88 175 MET A C 1
ATOM 1411 O O . MET A 1 175 ? -1.369 -11.758 -6.984 1 94.88 175 MET A O 1
ATOM 1415 N N . THR A 1 176 ? -2.816 -10.211 -6.324 1 93.31 176 THR A N 1
ATOM 1416 C CA . THR A 1 176 ? -3.74 -11.219 -5.816 1 93.31 176 THR A CA 1
ATOM 1417 C C . THR A 1 176 ? -4.277 -12.086 -6.957 1 93.31 176 THR A C 1
ATOM 1419 O O . THR A 1 176 ? -4.309 -13.312 -6.848 1 93.31 176 THR A O 1
ATOM 1422 N N . ALA A 1 177 ? -4.688 -11.398 -7.953 1 90.69 177 ALA A N 1
ATOM 1423 C CA . ALA A 1 177 ? -5.191 -12.125 -9.117 1 90.69 177 ALA A CA 1
ATOM 1424 C C . ALA A 1 177 ? -4.117 -13.031 -9.711 1 90.69 177 ALA A C 1
ATOM 1426 O O . ALA A 1 177 ? -4.402 -14.164 -10.102 1 90.69 177 ALA A O 1
ATOM 1427 N N . ILE A 1 178 ? -2.914 -12.555 -9.781 1 90.06 178 ILE A N 1
ATOM 1428 C CA . ILE A 1 178 ? -1.796 -13.328 -10.312 1 90.06 178 ILE A CA 1
ATOM 1429 C C . ILE A 1 178 ? -1.561 -14.555 -9.438 1 90.06 178 ILE A C 1
ATOM 1431 O O . ILE A 1 178 ? -1.411 -15.672 -9.945 1 90.06 178 ILE A O 1
ATOM 1435 N N . THR A 1 179 ? -1.499 -14.312 -8.164 1 89.62 179 THR A N 1
ATOM 1436 C CA . THR A 1 179 ? -1.229 -15.391 -7.219 1 89.62 179 THR A CA 1
ATOM 1437 C C . THR A 1 179 ? -2.322 -16.453 -7.281 1 89.62 179 THR A C 1
ATOM 1439 O O . THR A 1 179 ? -2.035 -17.641 -7.238 1 89.62 179 THR A O 1
ATOM 1442 N N . GLU A 1 180 ? -3.531 -15.961 -7.367 1 86.62 180 GLU A N 1
ATOM 1443 C CA . GLU A 1 180 ? -4.648 -16.891 -7.473 1 86.62 180 GLU A CA 1
ATOM 1444 C C . GLU A 1 180 ? -4.531 -17.75 -8.727 1 86.62 180 GLU A C 1
ATOM 1446 O O . GLU A 1 180 ? -4.75 -18.969 -8.672 1 86.62 180 GLU A O 1
ATOM 1451 N N . PHE A 1 181 ? -4.254 -17.141 -9.766 1 83.56 181 PHE A N 1
ATOM 1452 C CA . PHE A 1 181 ? -4.105 -17.844 -11.039 1 83.56 181 PHE A CA 1
ATOM 1453 C C . PHE A 1 181 ? -2.975 -18.859 -10.969 1 83.56 181 PHE A C 1
ATOM 1455 O O . PHE A 1 181 ? -3.148 -20.016 -11.367 1 83.56 181 PHE A O 1
ATOM 1462 N N . LEU A 1 182 ? -1.872 -18.469 -10.445 1 83.31 182 LEU A N 1
ATOM 1463 C CA . LEU A 1 182 ? -0.684 -19.312 -10.406 1 83.31 182 LEU A CA 1
ATOM 1464 C C . LEU A 1 182 ? -0.845 -20.422 -9.383 1 83.31 182 LEU A C 1
ATOM 1466 O O . LEU A 1 182 ? -0.316 -21.531 -9.57 1 83.31 182 LEU A O 1
ATOM 1470 N N . ALA A 1 183 ? -1.443 -20.156 -8.328 1 77.69 183 ALA A N 1
ATOM 1471 C CA . ALA A 1 183 ? -1.669 -21.172 -7.301 1 77.69 183 ALA A CA 1
ATOM 1472 C C . ALA A 1 183 ? -2.623 -22.25 -7.797 1 77.69 183 ALA A C 1
ATOM 1474 O O . ALA A 1 183 ? -2.57 -23.391 -7.336 1 77.69 183 ALA A O 1
ATOM 1475 N N . GLY A 1 184 ? -3.594 -21.891 -8.594 1 73.62 184 GLY A N 1
ATOM 1476 C CA . GLY A 1 184 ? -4.527 -22.859 -9.148 1 73.62 184 GLY A CA 1
ATOM 1477 C C . GLY A 1 184 ? -3.914 -23.719 -10.234 1 73.62 184 GLY A C 1
ATOM 1478 O O . GLY A 1 184 ? -4.316 -24.875 -10.414 1 73.62 184 GLY A O 1
ATOM 1479 N N . TYR A 1 185 ? -3.121 -23.188 -11.016 1 62.38 185 TYR A N 1
ATOM 1480 C CA . TYR A 1 185 ? -2.555 -23.922 -12.141 1 62.38 185 TYR A CA 1
ATOM 1481 C C . TYR A 1 185 ? -1.188 -24.484 -11.789 1 62.38 185 TYR A C 1
ATOM 1483 O O . TYR A 1 185 ? -0.63 -25.297 -12.547 1 62.38 185 TYR A O 1
ATOM 1491 N N . GLY A 1 186 ? -0.63 -23.969 -10.727 1 56.62 186 GLY A N 1
ATOM 1492 C CA . GLY A 1 186 ? 0.702 -24.453 -10.406 1 56.62 186 GLY A CA 1
ATOM 1493 C C . GLY A 1 186 ? 0.699 -25.828 -9.758 1 56.62 186 GLY A C 1
ATOM 1494 O O . GLY A 1 186 ? -0.323 -26.266 -9.227 1 56.62 186 GLY A O 1
ATOM 1495 N N . PRO A 1 187 ? 1.699 -26.656 -10.133 1 51.75 187 PRO A N 1
ATOM 1496 C CA . PRO A 1 187 ? 1.727 -27.969 -9.453 1 51.75 187 PRO A CA 1
ATOM 1497 C C . PRO A 1 187 ? 1.452 -27.844 -7.953 1 51.75 187 PRO A C 1
ATOM 1499 O O . PRO A 1 187 ? 1.843 -26.859 -7.32 1 51.75 187 PRO A O 1
ATOM 1502 N N . GLN A 1 188 ? 0.333 -28.484 -7.543 1 54.12 188 GLN A N 1
ATOM 1503 C CA . GLN A 1 188 ? -0.114 -28.547 -6.156 1 54.12 188 GLN A CA 1
ATOM 1504 C C . GLN A 1 188 ? 1.07 -28.5 -5.195 1 54.12 188 GLN A C 1
ATOM 1506 O O . GLN A 1 188 ? 0.968 -27.938 -4.102 1 54.12 188 GLN A O 1
ATOM 1511 N N . ARG A 1 189 ? 2.146 -28.953 -5.703 1 52.94 189 ARG A N 1
ATOM 1512 C CA . ARG A 1 189 ? 3.305 -29.156 -4.84 1 52.94 189 ARG A CA 1
ATOM 1513 C C . ARG A 1 189 ? 3.965 -27.828 -4.488 1 52.94 189 ARG A C 1
ATOM 1515 O O . ARG A 1 189 ? 4.441 -27.641 -3.367 1 52.94 189 ARG A O 1
ATOM 1522 N N . ALA A 1 190 ? 3.994 -26.969 -5.395 1 51.41 190 ALA A N 1
ATOM 1523 C CA . ALA A 1 190 ? 4.715 -25.734 -5.148 1 51.41 190 ALA A CA 1
ATOM 1524 C C . ALA A 1 190 ? 3.994 -24.875 -4.109 1 51.41 190 ALA A C 1
ATOM 1526 O O . ALA A 1 190 ? 4.625 -24.297 -3.223 1 51.41 190 ALA A O 1
ATOM 1527 N N . ALA A 1 191 ? 2.781 -24.922 -4.145 1 57.41 191 ALA A N 1
ATOM 1528 C CA . ALA A 1 191 ? 1.983 -24.203 -3.158 1 57.41 191 ALA A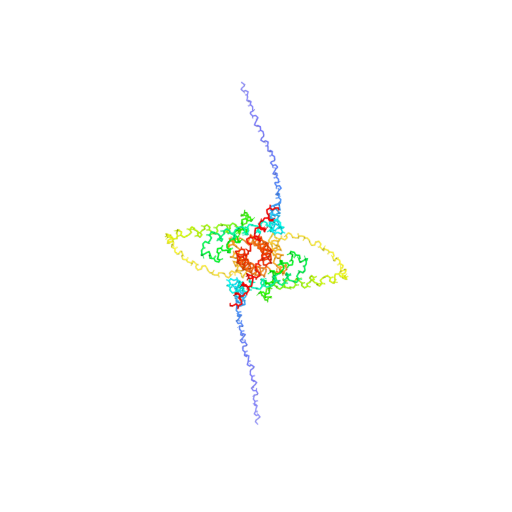 CA 1
ATOM 1529 C C . ALA A 1 191 ? 2.086 -24.859 -1.783 1 57.41 191 ALA A C 1
ATOM 1531 O O . ALA A 1 191 ? 2.139 -24.156 -0.764 1 57.41 191 ALA A O 1
ATOM 1532 N N . ASP A 1 192 ? 2.23 -26.109 -1.82 1 57.06 192 ASP A N 1
ATOM 1533 C CA . ASP A 1 192 ? 2.369 -26.844 -0.568 1 57.06 192 ASP A CA 1
ATOM 1534 C C . ASP A 1 192 ? 3.723 -26.562 0.085 1 57.06 192 ASP A C 1
ATOM 1536 O O . ASP A 1 192 ? 3.818 -26.484 1.312 1 57.06 192 ASP A O 1
ATOM 1540 N N . ARG A 1 193 ? 4.613 -26.406 -0.672 1 55.16 193 ARG A N 1
ATOM 1541 C CA . ARG A 1 193 ? 5.949 -26.141 -0.146 1 55.16 193 ARG A CA 1
ATOM 1542 C C . ARG A 1 193 ? 6.027 -24.75 0.49 1 55.16 193 ARG A C 1
ATOM 1544 O O . ARG A 1 193 ? 6.656 -24.578 1.534 1 55.16 193 ARG A O 1
ATOM 1551 N N . LEU A 1 194 ? 5.465 -23.906 -0.143 1 57.44 194 LEU A N 1
ATOM 1552 C CA . LEU A 1 194 ? 5.469 -22.547 0.4 1 57.44 194 LEU A CA 1
ATOM 1553 C C . LEU A 1 194 ? 4.723 -22.5 1.729 1 57.44 194 LEU A C 1
ATOM 1555 O O . LEU A 1 194 ? 5.164 -21.828 2.666 1 57.44 194 LEU A O 1
ATOM 1559 N N . ALA A 1 195 ? 3.695 -23.234 1.773 1 57.88 195 ALA A N 1
ATOM 1560 C CA . ALA A 1 195 ? 2.904 -23.281 3 1 57.88 195 ALA A CA 1
ATOM 1561 C C . ALA A 1 195 ? 3.662 -24.016 4.105 1 57.88 195 ALA A C 1
ATOM 1563 O O . ALA A 1 195 ? 3.559 -23.656 5.281 1 57.88 195 ALA A O 1
ATOM 1564 N N . SER A 1 196 ? 4.367 -24.969 3.67 1 56.66 196 SER A N 1
ATOM 1565 C CA . SER A 1 196 ? 5.117 -25.766 4.637 1 56.66 196 SER A CA 1
ATOM 1566 C C . SER A 1 196 ? 6.324 -25 5.168 1 56.66 196 SER A C 1
ATOM 1568 O O . SER A 1 196 ? 6.676 -25.125 6.344 1 56.66 196 SER A O 1
ATOM 1570 N N . ASN A 1 197 ? 6.969 -24.297 4.375 1 48.09 197 ASN A N 1
ATOM 1571 C CA . ASN A 1 197 ? 8.133 -23.547 4.844 1 48.09 197 ASN A CA 1
ATOM 1572 C C . ASN A 1 197 ? 7.734 -22.469 5.848 1 48.09 197 ASN A C 1
ATOM 1574 O O . ASN A 1 197 ? 8.539 -22.078 6.699 1 48.09 197 ASN A O 1
ATOM 1578 N N . ALA A 1 198 ? 6.641 -21.984 5.777 1 49 198 ALA A N 1
ATOM 1579 C CA . ALA A 1 198 ? 6.16 -20.984 6.73 1 49 198 ALA A CA 1
ATOM 1580 C C . ALA A 1 198 ? 5.855 -21.625 8.086 1 49 198 ALA A C 1
ATOM 1582 O O . ALA A 1 198 ? 5.906 -20.953 9.117 1 49 198 ALA A O 1
ATOM 1583 N N . ASN A 1 199 ? 5.426 -22.797 8.117 1 44.12 199 ASN A N 1
ATOM 1584 C CA . ASN A 1 199 ? 5.125 -23.531 9.336 1 44.12 199 ASN A CA 1
ATOM 1585 C C . ASN A 1 199 ? 6.391 -24.125 9.961 1 44.12 199 ASN A C 1
ATOM 1587 O O . ASN A 1 199 ? 6.352 -24.656 11.07 1 44.12 199 ASN A O 1
ATOM 1591 N N . SER A 1 200 ? 7.406 -24.125 9.258 1 41.59 200 SER A N 1
ATOM 1592 C CA . SER A 1 200 ? 8.594 -24.719 9.875 1 41.59 200 SER A CA 1
ATOM 1593 C C . SER A 1 200 ? 9.484 -23.656 10.492 1 41.59 200 SER A C 1
ATOM 1595 O O . SER A 1 200 ? 9.594 -22.547 9.961 1 41.59 200 SER A O 1
ATOM 1597 N N . MET B 1 1 ? -12.242 32.281 99.812 1 29.88 1 MET B N 1
ATOM 1598 C CA . MET B 1 1 ? -11.172 32.688 98.875 1 29.88 1 MET B CA 1
ATOM 1599 C C . MET B 1 1 ? -11.289 31.953 97.562 1 29.88 1 MET B C 1
ATOM 1601 O O . MET B 1 1 ? -11.023 30.75 97.5 1 29.88 1 MET B O 1
ATOM 1605 N N . ALA B 1 2 ? -12.266 32.312 96.75 1 35.38 2 ALA B N 1
ATOM 1606 C CA . ALA B 1 2 ? -12.875 31.734 95.562 1 35.38 2 ALA B CA 1
ATOM 1607 C C . ALA B 1 2 ? -11.906 31.75 94.375 1 35.38 2 ALA B C 1
ATOM 1609 O O . ALA B 1 2 ? -11.328 32.781 94.062 1 35.38 2 ALA B O 1
ATOM 1610 N N . SER B 1 3 ? -11.07 30.672 94.312 1 34.72 3 SER B N 1
ATOM 1611 C CA . SER B 1 3 ? -9.977 30.453 93.312 1 34.72 3 SER B CA 1
ATOM 1612 C C . SER B 1 3 ? -10.477 30.5 91.875 1 34.72 3 SER B C 1
ATOM 1614 O O . SER B 1 3 ? -11.352 29.719 91.5 1 34.72 3 SER B O 1
ATOM 1616 N N . CYS B 1 4 ? -10.555 31.656 91.25 1 37.84 4 CYS B N 1
ATOM 1617 C CA . CYS B 1 4 ? -10.984 32.031 89.938 1 37.84 4 CYS B CA 1
ATOM 1618 C C . CYS B 1 4 ? -10.133 31.344 88.875 1 37.84 4 CYS B C 1
ATOM 1620 O O . CYS B 1 4 ? -8.945 31.641 88.75 1 37.84 4 CYS B O 1
ATOM 1622 N N . ILE B 1 5 ? -10.211 30.016 88.75 1 39.09 5 ILE B N 1
ATOM 1623 C CA . ILE B 1 5 ? -9.375 29.297 87.812 1 39.09 5 ILE B CA 1
ATOM 1624 C C . ILE B 1 5 ? -9.617 29.828 86.375 1 39.09 5 ILE B C 1
ATOM 1626 O O . ILE B 1 5 ? -10.742 29.797 85.875 1 39.09 5 ILE B O 1
ATOM 1630 N N . PRO B 1 6 ? -8.828 30.781 85.938 1 37.75 6 PRO B N 1
ATOM 1631 C CA . PRO B 1 6 ? -8.992 31.391 84.625 1 37.75 6 PRO B CA 1
ATOM 1632 C C . PRO B 1 6 ? -8.945 30.375 83.5 1 37.75 6 PRO B C 1
ATOM 1634 O O . PRO B 1 6 ? -8.203 29.375 83.562 1 37.75 6 PRO B O 1
ATOM 1637 N N . SER B 1 7 ? -10.094 29.984 82.875 1 37.97 7 SER B N 1
ATOM 1638 C CA . SER B 1 7 ? -10.328 29.078 81.75 1 37.97 7 SER B CA 1
ATOM 1639 C C . SER B 1 7 ? -9.484 29.469 80.5 1 37.97 7 SER B C 1
ATOM 1641 O O . SER B 1 7 ? -9.602 30.578 80 1 37.97 7 SER B O 1
ATOM 1643 N N . LEU B 1 8 ? -8.195 29.172 80.5 1 35.81 8 LEU B N 1
ATOM 1644 C CA . LEU B 1 8 ? -7.262 29.438 79.438 1 35.81 8 LEU B CA 1
ATOM 1645 C C . LEU B 1 8 ? -7.805 28.891 78.125 1 35.81 8 LEU B C 1
ATOM 1647 O O . LEU B 1 8 ? -8.055 27.703 78 1 35.81 8 LEU B O 1
ATOM 1651 N N . GLU B 1 9 ? -8.68 29.594 77.5 1 41.22 9 GLU B N 1
ATOM 1652 C CA . GLU B 1 9 ? -9.203 29.219 76.188 1 41.22 9 GLU B CA 1
ATOM 1653 C C . GLU B 1 9 ? -8.078 28.938 75.188 1 41.22 9 GLU B C 1
ATOM 1655 O O . GLU B 1 9 ? -7.121 29.719 75.062 1 41.22 9 GLU B O 1
ATOM 1660 N N . PRO B 1 10 ? -7.727 27.672 74.812 1 39 10 PRO B N 1
ATOM 1661 C CA . PRO B 1 10 ? -6.648 27.328 73.875 1 39 10 PRO B CA 1
ATOM 1662 C C . PRO B 1 10 ? -6.781 28.047 72.562 1 39 10 PRO B C 1
ATOM 1664 O O . PRO B 1 10 ? -7.891 28.406 72.125 1 39 10 PRO B O 1
ATOM 1667 N N . ALA B 1 11 ? -5.898 28.953 72.188 1 39 11 ALA B N 1
ATOM 1668 C CA . ALA B 1 11 ? -5.82 29.719 70.938 1 39 11 ALA B CA 1
ATOM 1669 C C . ALA B 1 11 ? -5.875 28.797 69.75 1 39 11 ALA B C 1
ATOM 1671 O O . ALA B 1 11 ? -5.473 27.625 69.812 1 39 11 ALA B O 1
ATOM 1672 N N . PRO B 1 12 ? -6.879 28.969 68.812 1 38.75 12 PRO B N 1
ATOM 1673 C CA . PRO B 1 12 ? -7.07 28.156 67.625 1 38.75 12 PRO B CA 1
ATOM 1674 C C . PRO B 1 12 ? -5.816 28.078 66.75 1 38.75 12 PRO B C 1
ATOM 1676 O O . PRO B 1 12 ? -5.031 29.031 66.688 1 38.75 12 PRO B O 1
ATOM 1679 N N . ASP B 1 13 ? -5.051 26.984 66.75 1 35.91 13 ASP B N 1
ATOM 1680 C CA . ASP B 1 13 ? -3.889 26.656 65.938 1 35.91 13 ASP B CA 1
ATOM 1681 C C . ASP B 1 13 ? -4.148 26.953 64.438 1 35.91 13 ASP B C 1
ATOM 1683 O O . ASP B 1 13 ? -5.074 26.406 63.844 1 35.91 13 ASP B O 1
ATOM 1687 N N . THR B 1 14 ? -4.16 28.188 64 1 36.56 14 THR B N 1
ATOM 1688 C CA . THR B 1 14 ? -4.273 28.547 62.594 1 36.56 14 THR B CA 1
ATOM 1689 C C . THR B 1 14 ? -3.199 27.844 61.781 1 36.56 14 THR B C 1
ATOM 1691 O O . THR B 1 14 ? -2.021 28.203 61.844 1 36.56 14 THR B O 1
ATOM 1694 N N . CYS B 1 15 ? -3.15 26.453 61.75 1 38.12 15 CYS B N 1
ATOM 1695 C CA . CYS B 1 15 ? -2.152 25.781 60.906 1 38.12 15 CYS B CA 1
ATOM 1696 C C . CYS B 1 15 ? -2.215 26.297 59.469 1 38.12 15 CYS B C 1
ATOM 1698 O O . CYS B 1 15 ? -3.301 26.453 58.906 1 38.12 15 CYS B O 1
ATOM 1700 N N . PRO B 1 16 ? -1.193 27.141 59.062 1 38.84 16 PRO B N 1
ATOM 1701 C CA . PRO B 1 16 ? -1.151 27.562 57.656 1 38.84 16 PRO B CA 1
ATOM 1702 C C . PRO B 1 16 ? -1.241 26.391 56.688 1 38.84 16 PRO B C 1
ATOM 1704 O O . PRO B 1 16 ? -0.668 25.328 56.938 1 38.84 16 PRO B O 1
ATOM 1707 N N . GLU B 1 17 ? -2.377 26.031 56.125 1 40.22 17 GLU B N 1
ATOM 1708 C CA . GLU B 1 17 ? -2.598 25.047 55.062 1 40.22 17 GLU B CA 1
ATOM 1709 C C . GLU B 1 17 ? -1.605 25.234 53.938 1 40.22 17 GLU B C 1
ATOM 1711 O O . GLU B 1 17 ? -1.567 26.297 53.281 1 40.22 17 GLU B O 1
ATOM 1716 N N . PHE B 1 18 ? -0.372 24.766 54.094 1 36.81 18 PHE B N 1
ATOM 1717 C CA . PHE B 1 18 ? 0.556 24.719 52.969 1 36.81 18 PHE B CA 1
ATOM 1718 C C . PHE B 1 18 ? -0.085 24.031 51.75 1 36.81 18 PHE B C 1
ATOM 1720 O O . PHE B 1 18 ? -0.537 22.891 51.844 1 36.81 18 PHE B O 1
ATOM 1727 N N . LYS B 1 19 ? -0.798 24.797 50.906 1 36.91 19 LYS B N 1
ATOM 1728 C CA . LYS B 1 19 ? -1.261 24.297 49.625 1 36.91 19 LYS B CA 1
ATOM 1729 C C . LYS B 1 19 ? -0.137 23.578 48.875 1 36.91 19 LYS B C 1
ATOM 1731 O O . LYS B 1 19 ? 0.92 24.172 48.625 1 36.91 19 LYS B O 1
ATOM 1736 N N . ARG B 1 20 ? 0.016 22.266 49.125 1 37.69 20 ARG B N 1
ATOM 1737 C CA . ARG B 1 20 ? 0.898 21.422 48.312 1 37.69 20 ARG B CA 1
ATOM 1738 C C . ARG B 1 20 ? 0.718 21.703 46.844 1 37.69 20 ARG B C 1
ATOM 1740 O O . ARG B 1 20 ? -0.402 21.672 46.312 1 37.69 20 ARG B O 1
ATOM 1747 N N . ARG B 1 21 ? 1.589 22.5 46.188 1 37.81 21 ARG B N 1
ATOM 1748 C CA . ARG B 1 21 ? 1.665 22.672 44.75 1 37.81 21 ARG B CA 1
ATOM 1749 C C . ARG B 1 21 ? 1.717 21.312 44.031 1 37.81 21 ARG B C 1
ATOM 1751 O O . ARG B 1 21 ? 2.576 20.484 44.344 1 37.81 21 ARG B O 1
ATOM 1758 N N . LYS B 1 22 ? 0.592 20.656 43.719 1 39.53 22 LYS B N 1
ATOM 1759 C CA . LYS B 1 22 ? 0.548 19.5 42.844 1 39.53 22 LYS B CA 1
ATOM 1760 C C . LYS B 1 22 ? 1.472 19.703 41.625 1 39.53 22 LYS B C 1
ATOM 1762 O O . LYS B 1 22 ? 1.305 20.656 40.875 1 39.53 22 LYS B O 1
ATOM 1767 N N . ARG B 1 23 ? 2.703 19.344 41.75 1 38.53 23 ARG B N 1
ATOM 1768 C CA . ARG B 1 23 ? 3.572 19.297 40.594 1 38.53 23 ARG B CA 1
ATOM 1769 C C . ARG B 1 23 ? 2.893 18.578 39.438 1 38.53 23 ARG B C 1
ATOM 1771 O O . ARG B 1 23 ? 2.439 17.438 39.594 1 38.53 23 ARG B O 1
ATOM 1778 N N . ARG B 1 24 ? 2.25 19.297 38.5 1 38.59 24 ARG B N 1
ATOM 1779 C CA . ARG B 1 24 ? 1.72 18.75 37.25 1 38.59 24 ARG B CA 1
ATOM 1780 C C . ARG B 1 24 ? 2.738 17.844 36.594 1 38.59 24 ARG B C 1
ATOM 1782 O O . ARG B 1 24 ? 3.877 18.25 36.344 1 38.59 24 ARG B O 1
ATOM 1789 N N . ILE B 1 25 ? 2.805 16.594 36.906 1 42.56 25 ILE B N 1
ATOM 1790 C CA . ILE B 1 25 ? 3.568 15.633 36.125 1 42.56 25 ILE B CA 1
ATOM 1791 C C . ILE B 1 25 ? 3.398 15.945 34.625 1 42.56 25 ILE B C 1
ATOM 1793 O O . ILE B 1 25 ? 2.273 16.062 34.156 1 42.56 25 ILE B O 1
ATOM 1797 N N . PRO B 1 26 ? 4.332 16.578 34 1 40.06 26 PRO B N 1
ATOM 1798 C CA . PRO B 1 26 ? 4.246 16.906 32.562 1 40.06 26 PRO B CA 1
ATOM 1799 C C . PRO B 1 26 ? 3.713 15.758 31.734 1 40.06 26 PRO B C 1
ATOM 1801 O O . PRO B 1 26 ? 4.059 14.602 31.984 1 40.06 26 PRO B O 1
ATOM 1804 N N . ASP B 1 27 ? 2.484 15.789 31.172 1 42.25 27 ASP B N 1
ATOM 1805 C CA . ASP B 1 27 ? 1.755 15.023 30.172 1 42.25 27 ASP B CA 1
ATOM 1806 C C . ASP B 1 27 ? 2.688 14.555 29.047 1 42.25 27 ASP B C 1
ATOM 1808 O O . ASP B 1 27 ? 2.23 14.102 28 1 42.25 27 ASP B O 1
ATOM 1812 N N . GLN B 1 28 ? 3.916 14.781 29.219 1 45.47 28 GLN B N 1
ATOM 1813 C CA . GLN B 1 28 ? 4.871 14.336 28.203 1 45.47 28 GLN B CA 1
ATOM 1814 C C . GLN B 1 28 ? 4.895 12.82 28.094 1 45.47 28 GLN B C 1
ATOM 1816 O O . GLN B 1 28 ? 5.34 12.266 27.078 1 45.47 28 GLN B O 1
ATOM 1821 N N . ARG B 1 29 ? 4.574 12.203 29.125 1 46.31 29 ARG B N 1
ATOM 1822 C CA . ARG B 1 29 ? 4.707 10.75 29.125 1 46.31 29 ARG B CA 1
ATOM 1823 C C . ARG B 1 29 ? 3.65 10.109 28.234 1 46.31 29 ARG B C 1
ATOM 1825 O O . ARG B 1 29 ? 3.877 9.031 27.672 1 46.31 29 ARG B O 1
ATOM 1832 N N . LEU B 1 30 ? 2.486 10.641 28.188 1 46.06 30 LEU B N 1
ATOM 1833 C CA . LEU B 1 30 ? 1.439 10.031 27.375 1 46.06 30 LEU B CA 1
ATOM 1834 C C . LEU B 1 30 ? 1.748 10.172 25.891 1 46.06 30 LEU B C 1
ATOM 1836 O O . LEU B 1 30 ? 1.463 9.273 25.109 1 46.06 30 LEU B O 1
ATOM 1840 N N . ALA B 1 31 ? 2.344 11.352 25.531 1 52.75 31 ALA B N 1
ATOM 1841 C CA . ALA B 1 31 ? 2.688 11.555 24.125 1 52.75 31 ALA B CA 1
ATOM 1842 C C . ALA B 1 31 ? 3.811 10.609 23.703 1 52.75 31 ALA B C 1
ATOM 1844 O O . ALA B 1 31 ? 3.809 10.102 22.578 1 52.75 31 ALA B O 1
ATOM 1845 N N . SER B 1 32 ? 4.727 10.297 24.656 1 56.5 32 SER B N 1
ATOM 1846 C CA . SER B 1 32 ? 5.848 9.398 24.359 1 56.5 32 SER B CA 1
ATOM 1847 C C . SER B 1 32 ? 5.375 7.961 24.188 1 56.5 32 SER B C 1
ATOM 1849 O O . SER B 1 32 ? 5.867 7.242 23.328 1 56.5 32 SER B O 1
ATOM 1851 N N . SER B 1 33 ? 4.398 7.645 25 1 58.06 33 SER B N 1
ATOM 1852 C CA . SER B 1 33 ? 3.92 6.266 24.938 1 58.06 33 SER B CA 1
ATOM 1853 C C . SER B 1 33 ? 3.184 6 23.625 1 58.06 33 SER B C 1
ATOM 1855 O O . SER B 1 33 ? 3.346 4.938 23.016 1 58.06 33 SER B O 1
ATOM 1857 N N . HIS B 1 34 ? 2.467 7.047 23.156 1 62.56 34 HIS B N 1
ATOM 1858 C CA . HIS B 1 34 ? 1.72 6.875 21.906 1 62.56 34 HIS B CA 1
ATOM 1859 C C . HIS B 1 34 ? 2.656 6.812 20.703 1 62.56 34 HIS B C 1
ATOM 1861 O O . HIS B 1 34 ? 2.441 6.016 19.797 1 62.56 34 HIS B O 1
ATOM 1867 N N . SER B 1 35 ? 3.727 7.652 20.844 1 63.38 35 SER B N 1
ATOM 1868 C CA . SER B 1 35 ? 4.711 7.652 19.75 1 63.38 35 SER B CA 1
ATOM 1869 C C . SER B 1 35 ? 5.461 6.324 19.688 1 63.38 35 SER B C 1
ATOM 1871 O O . SER B 1 35 ? 5.691 5.789 18.609 1 63.38 35 SER B O 1
ATOM 1873 N N . HIS B 1 36 ? 5.723 5.855 20.875 1 67.75 36 HIS B N 1
ATOM 1874 C CA . HIS B 1 36 ? 6.426 4.578 20.953 1 67.75 36 HIS B CA 1
ATOM 1875 C C . HIS B 1 36 ? 5.562 3.439 20.422 1 67.75 36 HIS B C 1
ATOM 1877 O O . HIS B 1 36 ? 6.047 2.576 19.688 1 67.75 36 HIS B O 1
ATOM 1883 N N . GLN B 1 37 ? 4.363 3.475 20.734 1 72.5 37 GLN B N 1
ATOM 1884 C CA . GLN B 1 37 ? 3.451 2.432 20.281 1 72.5 37 GLN B CA 1
ATOM 1885 C C . GLN B 1 37 ? 3.295 2.463 18.75 1 72.5 37 GLN B C 1
ATOM 1887 O O . GLN B 1 37 ? 3.281 1.415 18.109 1 72.5 37 GLN B O 1
ATOM 1892 N N . ARG B 1 38 ? 3.359 3.662 18.234 1 69.69 38 ARG B N 1
ATOM 1893 C CA . ARG B 1 38 ? 3.195 3.834 16.781 1 69.69 38 ARG B CA 1
ATOM 1894 C C . ARG B 1 38 ? 4.406 3.299 16.031 1 69.69 38 ARG B C 1
ATOM 1896 O O . ARG B 1 38 ? 4.262 2.572 15.047 1 69.69 38 ARG B O 1
ATOM 1903 N N . ASN B 1 39 ? 5.469 3.705 16.547 1 74.5 39 ASN B N 1
ATOM 1904 C CA . ASN B 1 39 ? 6.703 3.26 15.898 1 74.5 39 ASN B CA 1
ATOM 1905 C C . ASN B 1 39 ? 6.84 1.741 15.945 1 74.5 39 ASN B C 1
ATOM 1907 O O . ASN B 1 39 ? 7.324 1.129 14.992 1 74.5 39 ASN B O 1
ATOM 1911 N N . GLN B 1 40 ? 6.277 1.277 16.969 1 81.38 40 GLN B N 1
ATOM 1912 C CA . GLN B 1 40 ? 6.363 -0.173 17.109 1 81.38 40 GLN B CA 1
ATOM 1913 C C . GLN B 1 40 ? 5.441 -0.872 16.109 1 81.38 40 GLN B C 1
ATOM 1915 O O . GLN B 1 40 ? 5.793 -1.917 15.562 1 81.38 40 GLN B O 1
ATOM 1920 N N . ARG B 1 41 ? 4.352 -0.206 15.828 1 85.25 41 ARG B N 1
ATOM 1921 C CA . ARG B 1 41 ? 3.396 -0.802 14.898 1 85.25 41 ARG B CA 1
ATOM 1922 C C . ARG B 1 41 ? 3.973 -0.865 13.492 1 85.25 41 ARG B C 1
ATOM 1924 O O . ARG B 1 41 ? 3.811 -1.868 12.789 1 85.25 41 ARG B O 1
ATOM 1931 N N . ILE B 1 42 ? 4.629 0.13 13.18 1 92 42 ILE B N 1
ATOM 1932 C CA . ILE B 1 42 ? 5.176 0.209 11.828 1 92 42 ILE B CA 1
ATOM 1933 C C . ILE B 1 42 ? 6.359 -0.747 11.695 1 92 42 ILE B C 1
ATOM 1935 O O . ILE B 1 42 ? 6.531 -1.387 10.656 1 92 42 ILE B O 1
ATOM 1939 N N . LYS B 1 43 ? 7.082 -0.883 12.695 1 92.88 43 LYS B N 1
ATOM 1940 C CA . LYS B 1 43 ? 8.281 -1.717 12.664 1 92.88 43 LYS B CA 1
ATOM 1941 C C . LYS B 1 43 ? 7.922 -3.188 12.469 1 92.88 43 LYS B C 1
ATOM 1943 O O . LYS B 1 43 ? 8.68 -3.945 11.867 1 92.88 43 LYS B O 1
ATOM 1948 N N . ARG B 1 44 ? 6.848 -3.584 12.93 1 92.25 44 ARG B N 1
ATOM 1949 C CA . ARG B 1 44 ? 6.422 -4.977 12.82 1 92.25 44 ARG B CA 1
ATOM 1950 C C . ARG B 1 44 ? 6.316 -5.398 11.359 1 92.25 44 ARG B C 1
ATOM 1952 O O . ARG B 1 44 ? 6.641 -6.535 11.008 1 92.25 44 ARG B O 1
ATOM 1959 N N . TRP B 1 45 ? 5.91 -4.473 10.508 1 95.44 45 TRP B N 1
ATOM 1960 C CA . TRP B 1 45 ? 5.668 -4.797 9.109 1 95.44 45 TRP B CA 1
ATOM 1961 C C . TRP B 1 45 ? 6.98 -4.953 8.352 1 95.44 45 TRP B C 1
ATOM 1963 O O . TRP B 1 45 ? 6.992 -5.383 7.191 1 95.44 45 TRP B O 1
ATOM 1973 N N . ARG B 1 46 ? 8.078 -4.668 9.031 1 91.88 46 ARG B N 1
ATOM 1974 C CA . ARG B 1 46 ? 9.383 -4.75 8.383 1 91.88 46 ARG B CA 1
ATOM 1975 C C . ARG B 1 46 ? 10.078 -6.066 8.719 1 91.88 46 ARG B C 1
ATOM 1977 O O . ARG B 1 46 ? 11.109 -6.398 8.141 1 91.88 46 ARG B O 1
ATOM 1984 N N . THR B 1 47 ? 9.422 -6.797 9.5 1 91.69 47 THR B N 1
ATOM 1985 C CA . THR B 1 47 ? 10.031 -8.047 9.945 1 91.69 47 THR B CA 1
ATOM 1986 C C . THR B 1 47 ? 9.766 -9.164 8.938 1 91.69 47 THR B C 1
ATOM 1988 O O . THR B 1 47 ? 8.68 -9.234 8.352 1 91.69 47 THR B O 1
ATOM 1991 N N . GLN B 1 48 ? 10.797 -10.086 8.883 1 89.75 48 GLN B N 1
ATOM 1992 C CA . GLN B 1 48 ? 10.672 -11.234 7.992 1 89.75 48 GLN B CA 1
ATOM 1993 C C . GLN B 1 48 ? 9.633 -12.219 8.508 1 89.75 48 GLN B C 1
ATOM 1995 O O . GLN B 1 48 ? 8.961 -12.898 7.727 1 89.75 48 GLN B O 1
ATOM 2000 N N . ARG B 1 49 ? 9.539 -12.156 9.711 1 90.94 49 ARG B N 1
ATOM 2001 C CA . ARG B 1 49 ? 8.578 -13.07 10.32 1 90.94 49 ARG B CA 1
ATOM 2002 C C . ARG B 1 49 ? 7.16 -12.758 9.875 1 90.94 49 ARG B C 1
ATOM 2004 O O . ARG B 1 49 ? 6.422 -13.656 9.461 1 90.94 49 ARG B O 1
ATOM 2011 N N . GLU B 1 50 ? 6.848 -11.516 9.938 1 93.5 50 GLU B N 1
ATOM 2012 C CA . GLU B 1 50 ? 5.504 -11.109 9.523 1 93.5 50 GLU B CA 1
ATOM 2013 C C . GLU B 1 50 ? 5.258 -11.422 8.055 1 93.5 50 GLU B C 1
ATOM 2015 O O . GLU B 1 50 ? 4.16 -11.844 7.676 1 93.5 50 GLU B O 1
ATOM 2020 N N . GLN B 1 51 ? 6.242 -11.227 7.281 1 93.44 51 GLN B N 1
ATOM 2021 C CA . GLN B 1 51 ? 6.145 -11.531 5.855 1 93.44 51 GLN B CA 1
ATOM 2022 C C . GLN B 1 51 ? 5.883 -13.016 5.625 1 93.44 51 GLN B C 1
ATOM 2024 O O . GLN B 1 51 ? 5.055 -13.383 4.789 1 93.44 51 GLN B O 1
ATOM 2029 N N . HIS B 1 52 ? 6.555 -13.812 6.383 1 92.06 52 HIS B N 1
ATOM 2030 C CA . HIS B 1 52 ? 6.398 -15.258 6.242 1 92.06 52 HIS B CA 1
ATOM 2031 C C . HIS B 1 52 ? 5.008 -15.711 6.672 1 92.06 52 HIS B C 1
ATOM 2033 O O . HIS B 1 52 ? 4.391 -16.547 6.016 1 92.06 52 HIS B O 1
ATOM 2039 N N . ILE B 1 53 ? 4.598 -15.203 7.707 1 95.12 53 ILE B N 1
ATOM 2040 C CA . ILE B 1 53 ? 3.266 -15.547 8.195 1 95.12 53 ILE B CA 1
ATOM 2041 C C . ILE B 1 53 ? 2.217 -15.125 7.168 1 95.12 53 ILE B C 1
ATOM 2043 O O . ILE B 1 53 ? 1.312 -15.891 6.844 1 95.12 53 ILE B O 1
ATOM 2047 N N . TYR B 1 54 ? 2.312 -13.992 6.637 1 96.56 54 TYR B N 1
ATOM 2048 C CA . TYR B 1 54 ? 1.371 -13.5 5.637 1 96.56 54 TYR B CA 1
ATOM 2049 C C . TYR B 1 54 ? 1.354 -14.406 4.41 1 96.56 54 TYR B C 1
ATOM 2051 O O . TYR B 1 54 ? 0.285 -14.758 3.904 1 96.56 54 TYR B O 1
ATOM 2059 N N . SER B 1 55 ? 2.52 -14.688 3.949 1 93.88 55 SER B N 1
ATOM 2060 C CA . SER B 1 55 ? 2.635 -15.516 2.756 1 93.88 55 SER B CA 1
ATOM 2061 C C . SER B 1 55 ? 1.92 -16.844 2.936 1 93.88 55 SER B C 1
ATOM 2063 O O . SER B 1 55 ? 1.124 -17.25 2.084 1 93.88 55 SER B O 1
ATOM 2065 N N . SER B 1 56 ? 2.152 -17.391 4.055 1 92.88 56 SER B N 1
ATOM 2066 C CA . SER B 1 56 ? 1.551 -18.703 4.324 1 92.88 56 SER B CA 1
ATOM 2067 C C . SER B 1 56 ? 0.032 -18.594 4.426 1 92.88 56 SER B C 1
ATOM 2069 O O . SER B 1 56 ? -0.69 -19.406 3.834 1 92.88 56 SER B O 1
ATOM 2071 N N . LYS B 1 57 ? -0.388 -17.688 5.109 1 93.62 57 LYS B N 1
ATOM 2072 C CA . LYS B 1 57 ? -1.824 -17.516 5.301 1 93.62 57 LYS B CA 1
ATOM 2073 C C . LYS B 1 57 ? -2.516 -17.156 3.99 1 93.62 57 LYS B C 1
ATOM 2075 O O . LYS B 1 57 ? -3.648 -17.578 3.742 1 93.62 57 LYS B O 1
ATOM 2080 N N . LEU B 1 58 ? -1.868 -16.375 3.207 1 94 58 LEU B N 1
ATOM 2081 C CA . LEU B 1 58 ? -2.465 -15.961 1.941 1 94 58 LEU B CA 1
ATOM 2082 C C . LEU B 1 58 ? -2.65 -17.156 1.015 1 94 58 LEU B C 1
ATOM 2084 O O . LEU B 1 58 ? -3.729 -17.359 0.448 1 94 58 LEU B O 1
ATOM 2088 N N . ILE B 1 59 ? -1.659 -17.953 0.865 1 88.62 59 ILE B N 1
ATOM 2089 C CA . ILE B 1 59 ? -1.723 -19.125 -0.01 1 88.62 59 ILE B CA 1
ATOM 2090 C C . ILE B 1 59 ? -2.822 -20.062 0.469 1 88.62 59 ILE B C 1
ATOM 2092 O O . ILE B 1 59 ? -3.605 -20.578 -0.335 1 88.62 59 ILE B O 1
ATOM 2096 N N . GLN B 1 60 ? -2.846 -20.219 1.773 1 89.06 60 GLN B N 1
ATOM 2097 C CA . GLN B 1 60 ? -3.877 -21.078 2.346 1 89.06 60 GLN B CA 1
ATOM 2098 C C . GLN B 1 60 ? -5.273 -20.531 2.061 1 89.06 60 GLN B C 1
ATOM 2100 O O . GLN B 1 60 ? -6.172 -21.281 1.683 1 89.06 60 GLN B O 1
ATOM 2105 N N . ALA B 1 61 ? -5.398 -19.25 2.201 1 90.62 61 ALA B N 1
ATOM 2106 C CA . ALA B 1 61 ? -6.703 -18.625 2 1 90.62 61 ALA B CA 1
ATOM 2107 C C . ALA B 1 61 ? -7.121 -18.688 0.535 1 90.62 61 ALA B C 1
ATOM 2109 O O . ALA B 1 61 ? -8.289 -18.938 0.229 1 90.62 61 ALA B O 1
ATOM 2110 N N . LEU B 1 62 ? -6.266 -18.5 -0.342 1 87.25 62 LEU B N 1
ATOM 2111 C CA . LEU B 1 62 ? -6.574 -18.516 -1.768 1 87.25 62 LEU B CA 1
ATOM 2112 C C . LEU B 1 62 ? -6.906 -19.922 -2.238 1 87.25 62 LEU B C 1
ATOM 2114 O O . LEU B 1 62 ? -7.777 -20.109 -3.09 1 87.25 62 LEU B O 1
ATOM 2118 N N . ARG B 1 63 ? -6.293 -20.859 -1.685 1 83.62 63 ARG B N 1
ATOM 2119 C CA . ARG B 1 63 ? -6.578 -22.266 -2.016 1 83.62 63 ARG B CA 1
ATOM 2120 C C . ARG B 1 63 ? -7.965 -22.672 -1.536 1 83.62 63 ARG B C 1
ATOM 2122 O O . ARG B 1 63 ? -8.695 -23.375 -2.242 1 83.62 63 ARG B O 1
ATOM 2129 N N . ARG B 1 64 ? -8.273 -22.25 -0.415 1 83.19 64 ARG B N 1
ATOM 2130 C CA . ARG B 1 64 ? -9.586 -22.547 0.139 1 83.19 64 ARG B CA 1
ATOM 2131 C C . ARG B 1 64 ? -10.695 -21.906 -0.685 1 83.19 64 ARG B C 1
ATOM 2133 O O . ARG B 1 64 ? -11.758 -22.5 -0.876 1 83.19 64 ARG B O 1
ATOM 2140 N N . SER B 1 65 ? -10.43 -20.719 -1.043 1 77.88 65 SER B N 1
ATOM 2141 C CA . SER B 1 65 ? -11.43 -20 -1.836 1 77.88 65 SER B CA 1
ATOM 2142 C C . SER B 1 65 ? -11.68 -20.703 -3.166 1 77.88 65 SER B C 1
ATOM 2144 O O . SER B 1 65 ? -12.805 -20.719 -3.666 1 77.88 65 SER B O 1
ATOM 2146 N N . ARG B 1 66 ? -10.719 -21.219 -3.73 1 75.5 66 ARG B N 1
ATOM 2147 C CA . ARG B 1 66 ? -10.844 -21.938 -5 1 75.5 66 ARG B CA 1
ATOM 2148 C C . ARG B 1 66 ? -11.648 -23.219 -4.832 1 75.5 66 ARG B C 1
ATOM 2150 O O . ARG B 1 66 ? -12.391 -23.609 -5.73 1 75.5 66 ARG B O 1
ATOM 2157 N N . LEU B 1 67 ? -11.367 -23.766 -3.768 1 72.12 67 LEU B N 1
ATOM 2158 C CA . LEU B 1 67 ? -12.07 -25.016 -3.492 1 72.12 67 LEU B CA 1
ATOM 2159 C C . LEU B 1 67 ? -13.547 -24.766 -3.211 1 72.12 67 LEU B C 1
ATOM 2161 O O . LEU B 1 67 ? -14.398 -25.594 -3.549 1 72.12 67 LEU B O 1
ATOM 2165 N N . THR B 1 68 ? -13.695 -23.766 -2.469 1 68.38 68 THR B N 1
ATOM 2166 C CA . THR B 1 68 ? -15.07 -23.453 -2.115 1 68.38 68 THR B CA 1
ATOM 2167 C C . THR B 1 68 ? -15.773 -22.719 -3.256 1 68.38 68 THR B C 1
ATOM 2169 O O . THR B 1 68 ? -17 -22.609 -3.277 1 68.38 68 THR B O 1
ATOM 2172 N N . SER B 1 69 ? -15.008 -21.891 -3.873 1 62.19 69 SER B N 1
ATOM 2173 C CA . SER B 1 69 ? -15.617 -21.031 -4.898 1 62.19 69 SER B CA 1
ATOM 2174 C C . SER B 1 69 ? -16.031 -21.859 -6.117 1 62.19 69 SER B C 1
ATOM 2176 O O . SER B 1 69 ? -15.203 -22.547 -6.719 1 62.19 69 SER B O 1
ATOM 2178 N N . THR B 1 70 ? -17.078 -22.5 -5.996 1 55.16 70 THR B N 1
ATOM 2179 C CA . THR B 1 70 ? -17.719 -22.875 -7.258 1 55.16 70 THR B CA 1
ATOM 2180 C C . THR B 1 70 ? -17.453 -21.797 -8.32 1 55.16 70 THR B C 1
ATOM 2182 O O . THR B 1 70 ? -16.969 -20.719 -8.008 1 55.16 70 THR B O 1
ATOM 2185 N N . SER B 1 71 ? -17.984 -21.844 -9.617 1 52.44 71 SER B N 1
ATOM 2186 C CA . SER B 1 71 ? -17.828 -21.141 -10.883 1 52.44 71 SER B CA 1
ATOM 2187 C C . SER B 1 71 ? -17.688 -19.641 -10.656 1 52.44 71 SER B C 1
ATOM 2189 O O . SER B 1 71 ? -17.203 -18.906 -11.531 1 52.44 71 SER B O 1
ATOM 2191 N N . SER B 1 72 ? -18.281 -18.953 -9.594 1 51 72 SER B N 1
ATOM 2192 C CA . SER B 1 72 ? -18.625 -17.547 -9.742 1 51 72 SER B CA 1
ATOM 2193 C C . SER B 1 72 ? -17.812 -16.672 -8.781 1 51 72 SER B C 1
ATOM 2195 O O . SER B 1 72 ? -18.312 -15.664 -8.281 1 51 72 SER B O 1
ATOM 2197 N N . SER B 1 73 ? -16.75 -17.172 -8.18 1 58.38 73 SER B N 1
ATOM 2198 C CA . SER B 1 73 ? -16.125 -16.203 -7.289 1 58.38 73 SER B CA 1
ATOM 2199 C C . SER B 1 73 ? -15.656 -14.969 -8.062 1 58.38 73 SER B C 1
ATOM 2201 O O . SER B 1 73 ? -14.938 -15.094 -9.055 1 58.38 73 SER B O 1
ATOM 2203 N N . THR B 1 74 ? -16.188 -13.719 -7.734 1 62.53 74 THR B N 1
ATOM 2204 C CA . THR B 1 74 ? -15.953 -12.453 -8.422 1 62.53 74 THR B CA 1
ATOM 2205 C C . THR B 1 74 ? -14.547 -11.938 -8.148 1 62.53 74 THR B C 1
ATOM 2207 O O . THR B 1 74 ? -13.938 -12.297 -7.137 1 62.53 74 THR B O 1
ATOM 2210 N N . VAL B 1 75 ? -13.891 -11.469 -9.031 1 62.62 75 VAL B N 1
ATOM 2211 C CA . VAL B 1 75 ? -12.586 -10.812 -8.977 1 62.62 75 VAL B CA 1
ATOM 2212 C C . VAL B 1 75 ? -12.461 -10.008 -7.684 1 62.62 75 VAL B C 1
ATOM 2214 O O . VAL B 1 75 ? -11.398 -9.992 -7.055 1 62.62 75 VAL B O 1
ATOM 2217 N N . GLN B 1 76 ? -13.562 -9.617 -7.199 1 69 76 GLN B N 1
ATOM 2218 C CA . GLN B 1 76 ? -13.578 -8.789 -6 1 69 76 GLN B CA 1
ATOM 2219 C C . GLN B 1 76 ? -13.383 -9.641 -4.746 1 69 76 GLN B C 1
ATOM 2221 O O . GLN B 1 76 ? -12.695 -9.219 -3.811 1 69 76 GLN B O 1
ATOM 2226 N N . GLU B 1 77 ? -13.883 -10.797 -4.836 1 71.56 77 GLU B N 1
ATOM 2227 C CA . GLU B 1 77 ? -13.75 -11.688 -3.682 1 71.56 77 GLU B CA 1
ATOM 2228 C C . GLU B 1 77 ? -12.305 -12.125 -3.48 1 71.56 77 GLU B C 1
ATOM 2230 O O . GLU B 1 77 ? -11.836 -12.234 -2.346 1 71.56 77 GLU B O 1
ATOM 2235 N N . VAL B 1 78 ? -11.672 -12.172 -4.531 1 71.44 78 VAL B N 1
ATOM 2236 C CA . VAL B 1 78 ? -10.266 -12.586 -4.48 1 71.44 78 VAL B CA 1
ATOM 2237 C C . VAL B 1 78 ? -9.422 -11.453 -3.895 1 71.44 78 VAL B C 1
ATOM 2239 O O . VAL B 1 78 ? -8.57 -11.695 -3.035 1 71.44 78 VAL B O 1
ATOM 2242 N N . HIS B 1 79 ? -9.758 -10.273 -4.266 1 76.75 79 HIS B N 1
ATOM 2243 C CA . HIS B 1 79 ? -9.031 -9.125 -3.748 1 76.75 79 HIS B CA 1
ATOM 2244 C C . HIS B 1 79 ? -9.281 -8.938 -2.256 1 76.75 79 HIS B C 1
ATOM 2246 O O . HIS B 1 79 ? -8.367 -8.594 -1.504 1 76.75 79 HIS B O 1
ATOM 2252 N N . ASP B 1 80 ? -10.445 -9.297 -1.95 1 86.25 80 ASP B N 1
ATOM 2253 C CA . ASP B 1 80 ? -10.836 -9.133 -0.553 1 86.25 80 ASP B CA 1
ATOM 2254 C C . ASP B 1 80 ? -10.094 -10.125 0.344 1 86.25 80 ASP B C 1
ATOM 2256 O O . ASP B 1 80 ? -9.836 -9.836 1.515 1 86.25 80 ASP B O 1
ATOM 2260 N N . THR B 1 81 ? -9.734 -11.188 -0.309 1 90.12 81 THR B N 1
ATOM 2261 C CA . THR B 1 81 ? -9.047 -12.211 0.474 1 90.12 81 THR B CA 1
ATOM 2262 C C . THR B 1 81 ? -7.672 -11.727 0.921 1 90.12 81 THR B C 1
ATOM 2264 O O . THR B 1 81 ? -7.305 -11.875 2.088 1 90.12 81 THR B O 1
ATOM 2267 N N . ALA B 1 82 ? -6.941 -11.133 0.006 1 95 82 ALA B N 1
ATOM 2268 C CA . ALA B 1 82 ? -5.605 -10.641 0.337 1 95 82 ALA B CA 1
ATOM 2269 C C . ALA B 1 82 ? -5.672 -9.562 1.413 1 95 82 ALA B C 1
ATOM 2271 O O . ALA B 1 82 ? -4.875 -9.562 2.352 1 95 82 ALA B O 1
ATOM 2272 N N . ASP B 1 83 ? -6.656 -8.688 1.308 1 94.81 83 ASP B N 1
ATOM 2273 C CA . ASP B 1 83 ? -6.836 -7.625 2.289 1 94.81 83 ASP B CA 1
ATOM 2274 C C . ASP B 1 83 ? -7.242 -8.195 3.648 1 94.81 83 ASP B C 1
ATOM 2276 O O . ASP B 1 83 ? -6.781 -7.715 4.688 1 94.81 83 ASP B O 1
ATOM 2280 N N . ARG B 1 84 ? -8.031 -9.172 3.604 1 95.19 84 ARG B N 1
ATOM 2281 C CA . ARG B 1 84 ? -8.5 -9.766 4.852 1 95.19 84 ARG B CA 1
ATOM 2282 C C . ARG B 1 84 ? -7.363 -10.477 5.582 1 95.19 84 ARG B C 1
ATOM 2284 O O . ARG B 1 84 ? -7.262 -10.398 6.805 1 95.19 84 ARG B O 1
ATOM 2291 N N . VAL B 1 85 ? -6.586 -11.141 4.855 1 96.69 85 VAL B N 1
ATOM 2292 C CA . VAL B 1 85 ? -5.438 -11.805 5.461 1 96.69 85 VAL B CA 1
ATOM 2293 C C . VAL B 1 85 ? -4.539 -10.773 6.133 1 96.69 85 VAL B C 1
ATOM 2295 O O . VAL B 1 85 ? -4.062 -10.992 7.25 1 96.69 85 VAL B O 1
ATOM 2298 N N . LEU B 1 86 ? -4.344 -9.656 5.457 1 97.38 86 LEU B N 1
ATOM 2299 C CA . LEU B 1 86 ? -3.541 -8.578 6.023 1 97.38 86 LEU B CA 1
ATOM 2300 C C . LEU B 1 86 ? -4.176 -8.047 7.301 1 97.38 86 LEU B C 1
ATOM 2302 O O . LEU B 1 86 ? -3.484 -7.836 8.305 1 97.38 86 LEU B O 1
ATOM 2306 N N . ALA B 1 87 ? -5.477 -7.836 7.223 1 97.31 87 ALA B N 1
ATOM 2307 C CA . ALA B 1 87 ? -6.199 -7.289 8.367 1 97.31 87 ALA B CA 1
ATOM 2308 C C . ALA B 1 87 ? -6.156 -8.25 9.555 1 97.31 87 ALA B C 1
ATOM 2310 O O . ALA B 1 87 ? -6.043 -7.824 10.703 1 97.31 87 ALA B O 1
ATOM 2311 N N . VAL B 1 88 ? -6.238 -9.516 9.32 1 96.38 88 VAL B N 1
ATOM 2312 C CA . VAL B 1 88 ? -6.152 -10.516 10.375 1 96.38 88 VAL B CA 1
ATOM 2313 C C . VAL B 1 88 ? -4.773 -10.469 11.023 1 96.38 88 VAL B C 1
ATOM 2315 O O . VAL B 1 88 ? -4.652 -10.555 12.25 1 96.38 88 VAL B O 1
ATOM 2318 N N . LEU B 1 89 ? -3.811 -10.32 10.227 1 96.25 89 LEU B N 1
ATOM 2319 C CA . LEU B 1 89 ? -2.447 -10.234 10.742 1 96.25 89 LEU B CA 1
ATOM 2320 C C . LEU B 1 89 ? -2.27 -9.008 11.617 1 96.25 89 LEU B C 1
ATOM 2322 O O . LEU B 1 89 ? -1.504 -9.039 12.586 1 96.25 89 LEU B O 1
ATOM 2326 N N . ALA B 1 90 ? -2.979 -7.957 11.281 1 95.88 90 ALA B N 1
ATOM 2327 C CA . ALA B 1 90 ? -2.918 -6.727 12.07 1 95.88 90 ALA B CA 1
ATOM 2328 C C . ALA B 1 90 ? -3.699 -6.875 13.375 1 95.88 90 ALA B C 1
ATOM 2330 O O . ALA B 1 90 ? -3.699 -5.965 14.211 1 95.88 90 ALA B O 1
ATOM 2331 N N . LYS B 1 91 ? -4.41 -7.898 13.523 1 91.44 91 LYS B N 1
ATOM 2332 C CA . LYS B 1 91 ? -5.105 -8.312 14.742 1 91.44 91 LYS B CA 1
ATOM 2333 C C . LYS B 1 91 ? -6.148 -7.281 15.156 1 91.44 91 LYS B C 1
ATOM 2335 O O . LYS B 1 91 ? -6.371 -7.059 16.344 1 91.44 91 LYS B O 1
ATOM 2340 N N . GLY B 1 92 ? -6.582 -6.449 14.242 1 88.5 92 GLY B N 1
ATOM 2341 C CA . GLY B 1 92 ? -7.625 -5.48 14.539 1 88.5 92 GLY B CA 1
ATOM 2342 C C . GLY B 1 92 ? -7.152 -4.363 15.453 1 88.5 92 GLY B C 1
ATOM 2343 O O . GLY B 1 92 ? -7.965 -3.705 16.109 1 88.5 92 GLY B O 1
ATOM 2344 N N . THR B 1 93 ? -5.887 -4.117 15.5 1 89.88 93 THR B N 1
ATOM 2345 C CA . THR B 1 93 ? -5.34 -3.121 16.422 1 89.88 93 THR B CA 1
ATOM 2346 C C . THR B 1 93 ? -5.418 -1.727 15.805 1 89.88 93 THR B C 1
ATOM 2348 O O . THR B 1 93 ? -5.223 -0.727 16.5 1 89.88 93 THR B O 1
ATOM 2351 N N . THR B 1 94 ? -5.688 -1.668 14.594 1 93.62 94 THR B N 1
ATOM 2352 C CA . THR B 1 94 ? -5.785 -0.399 13.883 1 93.62 94 THR B CA 1
ATOM 2353 C C . THR B 1 94 ? -7.176 -0.216 13.289 1 93.62 94 THR B C 1
ATOM 2355 O O . THR B 1 94 ? -7.922 -1.186 13.133 1 93.62 94 THR B O 1
ATOM 2358 N N . ARG B 1 95 ? -7.5 0.987 13.078 1 94.44 95 ARG B N 1
ATOM 2359 C CA . ARG B 1 95 ? -8.82 1.291 12.539 1 94.44 95 ARG B CA 1
ATOM 2360 C C . ARG B 1 95 ? -9.008 0.67 11.156 1 94.44 95 ARG B C 1
ATOM 2362 O O . ARG B 1 95 ? -10.078 0.139 10.852 1 94.44 95 ARG B O 1
ATOM 2369 N N . TRP B 1 96 ? -7.949 0.795 10.375 1 96.38 96 TRP B N 1
ATOM 2370 C CA . TRP B 1 96 ? -8.094 0.275 9.016 1 96.38 96 TRP B CA 1
ATOM 2371 C C . TRP B 1 96 ? -8.289 -1.236 9.031 1 96.38 96 TRP B C 1
ATOM 2373 O O . TRP B 1 96 ? -9.102 -1.768 8.266 1 96.38 96 TRP B O 1
ATOM 2383 N N . SER B 1 97 ? -7.598 -1.977 9.898 1 96.44 97 SER B N 1
ATOM 2384 C CA . SER B 1 97 ? -7.738 -3.43 9.93 1 96.44 97 SER B CA 1
ATOM 2385 C C . SER B 1 97 ? -9.109 -3.842 10.445 1 96.44 97 SER B C 1
ATOM 2387 O O . SER B 1 97 ? -9.719 -4.785 9.93 1 96.44 97 SER B O 1
ATOM 2389 N N . ARG B 1 98 ? -9.609 -3.123 11.375 1 96.06 98 ARG B N 1
ATOM 2390 C CA . ARG B 1 98 ? -10.945 -3.404 11.883 1 96.06 98 ARG B CA 1
ATOM 2391 C C . ARG B 1 98 ? -12 -3.148 10.805 1 96.06 98 ARG B C 1
ATOM 2393 O O . ARG B 1 98 ? -12.938 -3.93 10.648 1 96.06 98 ARG B O 1
ATOM 2400 N N . ALA B 1 99 ? -11.859 -2.08 10.148 1 96.44 99 ALA B N 1
ATOM 2401 C CA . ALA B 1 99 ? -12.797 -1.731 9.086 1 96.44 99 ALA B CA 1
ATOM 2402 C C . ALA B 1 99 ? -12.836 -2.812 8.008 1 96.44 99 ALA B C 1
ATOM 2404 O O . ALA B 1 99 ? -13.914 -3.176 7.523 1 96.44 99 ALA B O 1
ATOM 2405 N N . ILE B 1 100 ? -11.758 -3.354 7.641 1 95.19 100 ILE B N 1
ATOM 2406 C CA . ILE B 1 100 ? -11.672 -4.395 6.621 1 95.19 100 ILE B CA 1
ATOM 2407 C C . ILE B 1 100 ? -12.359 -5.664 7.121 1 95.19 100 ILE B C 1
ATOM 2409 O O . ILE B 1 100 ? -13.078 -6.324 6.371 1 95.19 100 ILE B O 1
ATOM 2413 N N . LEU B 1 101 ? -12.109 -5.965 8.344 1 93.94 101 LEU B N 1
ATOM 2414 C CA . LEU B 1 101 ? -12.633 -7.203 8.906 1 93.94 101 LEU B CA 1
ATOM 2415 C C . LEU B 1 101 ? -14.148 -7.117 9.078 1 93.94 101 LEU B C 1
ATOM 2417 O O . LEU B 1 101 ? -14.844 -8.133 8.992 1 93.94 101 LEU B O 1
ATOM 2421 N N . THR B 1 102 ? -14.617 -5.902 9.266 1 91.44 102 THR B N 1
ATOM 2422 C CA . THR B 1 102 ? -16.047 -5.738 9.516 1 91.44 102 THR B CA 1
ATOM 2423 C C . THR B 1 102 ? -16.797 -5.52 8.203 1 91.44 102 THR B C 1
ATOM 2425 O O . THR B 1 102 ? -18.016 -5.695 8.148 1 91.44 102 THR B O 1
ATOM 2428 N N . ALA B 1 103 ? -16.203 -4.902 7.168 1 81.31 103 ALA B N 1
ATOM 2429 C CA . ALA B 1 103 ? -16.859 -4.641 5.891 1 81.31 103 ALA B CA 1
ATOM 2430 C C . ALA B 1 103 ? -17.547 -5.895 5.363 1 81.31 103 ALA B C 1
ATOM 2432 O O . ALA B 1 103 ? -18.625 -5.812 4.77 1 81.31 103 ALA B O 1
ATOM 2433 N N . ARG B 1 104 ? -17.094 -6.996 5.402 1 62.38 104 ARG B N 1
ATOM 2434 C CA . ARG B 1 104 ? -17.688 -8.219 4.875 1 62.38 104 ARG B CA 1
ATOM 2435 C C . ARG B 1 104 ? -18.969 -8.57 5.629 1 62.38 104 ARG B C 1
ATOM 2437 O O . ARG B 1 104 ? -19.922 -9.094 5.043 1 62.38 104 ARG B O 1
ATOM 2444 N N . LYS B 1 105 ? -18.938 -8.312 6.84 1 52.94 105 LYS B N 1
ATOM 2445 C CA . LYS B 1 105 ? -20.109 -8.695 7.602 1 52.94 105 LYS B CA 1
ATOM 2446 C C . LYS B 1 105 ? -21.344 -7.914 7.141 1 52.94 105 LYS B C 1
ATOM 2448 O O . LYS B 1 105 ? -22.453 -8.453 7.102 1 52.94 105 LYS B O 1
ATOM 2453 N N . MET B 1 106 ? -21.094 -6.754 6.676 1 46.09 106 MET B N 1
ATOM 2454 C CA . MET B 1 106 ? -22.25 -5.93 6.324 1 46.09 106 MET B CA 1
ATOM 2455 C C . MET B 1 106 ? -22.797 -6.32 4.953 1 46.09 106 MET B C 1
ATOM 2457 O O . MET B 1 106 ? -24 -6.254 4.723 1 46.09 106 MET B O 1
ATOM 2461 N N . SER B 1 107 ? -21.891 -6.582 4.035 1 46.97 107 SER B N 1
ATOM 2462 C CA . SER B 1 107 ? -22.453 -6.996 2.754 1 46.97 107 SER B CA 1
ATOM 2463 C C . SER B 1 107 ? -23.328 -8.242 2.904 1 46.97 107 SER B C 1
ATOM 2465 O O . SER B 1 107 ? -24.328 -8.398 2.203 1 46.97 107 SER B O 1
ATOM 2467 N N . ARG B 1 108 ? -22.875 -8.969 3.855 1 42.62 108 ARG B N 1
ATOM 2468 C CA . ARG B 1 108 ? -23.734 -10.117 4.086 1 42.62 108 ARG B CA 1
ATOM 2469 C C . ARG B 1 108 ? -25.062 -9.688 4.711 1 42.62 108 ARG B C 1
ATOM 2471 O O . ARG B 1 108 ? -26.109 -10.25 4.398 1 42.62 108 ARG B O 1
ATOM 2478 N N . GLN B 1 109 ? -24.906 -8.805 5.582 1 39 109 GLN B N 1
ATOM 2479 C CA . GLN B 1 109 ? -26.109 -8.422 6.324 1 39 109 GLN B CA 1
ATOM 2480 C C . GLN B 1 109 ? -26.969 -7.469 5.512 1 39 109 GLN B C 1
ATOM 2482 O O . GLN B 1 109 ? -28.203 -7.48 5.633 1 39 109 GLN B O 1
ATOM 2487 N N . LYS B 1 110 ? -26.297 -6.531 4.797 1 42.78 110 LYS B N 1
ATOM 2488 C CA . LYS B 1 110 ? -27.172 -5.551 4.148 1 42.78 110 LYS B CA 1
ATOM 2489 C C . LYS B 1 110 ? -28.078 -6.219 3.123 1 42.78 110 LYS B C 1
ATOM 2491 O O . LYS B 1 110 ? -28.984 -5.582 2.578 1 42.78 110 LYS B O 1
ATOM 2496 N N . LYS B 1 111 ? -27.625 -7.367 2.574 1 39.25 111 LYS B N 1
ATOM 2497 C CA . LYS B 1 111 ? -28.672 -7.91 1.719 1 39.25 111 LYS B CA 1
ATOM 2498 C C . LYS B 1 111 ? -29.984 -8.055 2.486 1 39.25 111 LYS B C 1
ATOM 2500 O O . LYS B 1 111 ? -31.047 -8.164 1.884 1 39.25 111 LYS B O 1
ATOM 2505 N N . ALA B 1 112 ? -29.812 -8.328 3.701 1 33.38 112 ALA B N 1
ATOM 2506 C CA . ALA B 1 112 ? -31.094 -8.648 4.301 1 33.38 112 ALA B CA 1
ATOM 2507 C C . ALA B 1 112 ? -31.891 -7.383 4.617 1 33.38 112 ALA B C 1
ATOM 2509 O O . ALA B 1 112 ? -33.125 -7.359 4.488 1 33.38 112 ALA B O 1
ATOM 2510 N N . LYS B 1 113 ? -31.266 -6.449 5.305 1 37.84 113 LYS B N 1
ATOM 2511 C CA . LYS B 1 113 ? -32.094 -5.461 5.973 1 37.84 113 LYS B CA 1
ATOM 2512 C C . LYS B 1 113 ? -32.469 -4.32 5.027 1 37.84 113 LYS B C 1
ATOM 2514 O O . LYS B 1 113 ? -33.031 -3.307 5.453 1 37.84 113 LYS B O 1
ATOM 2519 N N . ALA B 1 114 ? -32.094 -4.367 3.84 1 39.03 114 ALA B N 1
ATOM 2520 C CA . ALA B 1 114 ? -32.375 -3.15 3.09 1 39.03 114 ALA B CA 1
ATOM 2521 C C . ALA B 1 114 ? -33.875 -2.842 3.111 1 39.03 114 ALA B C 1
ATOM 2523 O O . ALA B 1 114 ? -34.344 -1.923 2.43 1 39.03 114 ALA B O 1
ATOM 2524 N N . ALA B 1 115 ? -34.656 -3.797 3.691 1 33.06 115 ALA B N 1
ATOM 2525 C CA . ALA B 1 115 ? -36.031 -3.426 3.322 1 33.06 115 ALA B CA 1
ATOM 2526 C C . ALA B 1 115 ? -36.438 -2.094 3.957 1 33.06 115 ALA B C 1
ATOM 2528 O O . ALA B 1 115 ? -37.188 -1.329 3.377 1 33.06 115 ALA B O 1
ATOM 2529 N N . ALA B 1 116 ? -36.406 -2.008 5.324 1 33.91 116 ALA B N 1
ATOM 2530 C CA . ALA B 1 116 ? -37.5 -1.231 5.93 1 33.91 116 ALA B CA 1
ATOM 2531 C C . ALA B 1 116 ? -37.219 0.265 5.844 1 33.91 116 ALA B C 1
ATOM 2533 O O . ALA B 1 116 ? -38.125 1.074 5.73 1 33.91 116 ALA B O 1
ATOM 2534 N N . ASN B 1 117 ? -36.125 0.744 6.516 1 32.09 117 ASN B N 1
ATOM 2535 C CA . ASN B 1 117 ? -36.25 2.092 7.059 1 32.09 117 ASN B CA 1
ATOM 2536 C C . ASN B 1 117 ? -36.125 3.15 5.965 1 32.09 117 ASN B C 1
ATOM 2538 O O . ASN B 1 117 ? -35.062 3.305 5.348 1 32.09 117 ASN B O 1
ATOM 2542 N N . THR B 1 118 ? -37.25 3.459 5.293 1 33.56 118 THR B N 1
ATOM 2543 C CA . THR B 1 118 ? -37.531 4.625 4.465 1 33.56 118 THR B CA 1
ATOM 2544 C C . THR B 1 118 ? -37.156 5.91 5.184 1 33.56 118 THR B C 1
ATOM 2546 O O . THR B 1 118 ? -37.938 6.457 5.965 1 33.56 118 THR B O 1
ATOM 2549 N N . ARG B 1 119 ? -36.094 5.957 6.012 1 36.78 119 ARG B N 1
ATOM 2550 C CA . ARG B 1 119 ? -35.875 7.199 6.742 1 36.78 119 ARG B CA 1
ATOM 2551 C C . ARG B 1 119 ? -35.875 8.398 5.801 1 36.78 119 ARG B C 1
ATOM 2553 O O . ARG B 1 119 ? -35.469 8.281 4.641 1 36.78 119 ARG B O 1
ATOM 2560 N N . LEU B 1 120 ? -36.656 9.445 6.207 1 37.31 120 LEU B N 1
ATOM 2561 C CA . LEU B 1 120 ? -36.938 10.797 5.742 1 37.31 120 LEU B CA 1
ATOM 2562 C C . LEU B 1 120 ? -35.656 11.531 5.391 1 37.31 120 LEU B C 1
ATOM 2564 O O . LEU B 1 120 ? -34.656 11.453 6.141 1 37.31 120 LEU B O 1
ATOM 2568 N N . ARG B 1 121 ? -35.406 11.758 4.176 1 37.31 121 ARG B N 1
ATOM 2569 C CA . ARG B 1 121 ? -34.312 12.523 3.58 1 37.31 121 ARG B CA 1
ATOM 2570 C C . ARG B 1 121 ? -34.156 13.875 4.266 1 37.31 121 ARG B C 1
ATOM 2572 O O . ARG B 1 121 ? -35.062 14.695 4.246 1 37.31 121 ARG B O 1
ATOM 2579 N N . LYS B 1 122 ? -33.719 13.977 5.551 1 39.16 122 LYS B N 1
ATOM 2580 C CA . LYS B 1 122 ? -33.5 15.32 6.086 1 39.16 122 LYS B CA 1
ATOM 2581 C C . LYS B 1 122 ? -32.906 16.25 5.031 1 39.16 122 LYS B C 1
ATOM 2583 O O . LYS B 1 122 ? -32.188 15.805 4.145 1 39.16 122 LYS B O 1
ATOM 2588 N N . PRO B 1 123 ? -33.5 17.406 4.891 1 38.28 123 PRO B N 1
ATOM 2589 C CA . PRO B 1 123 ? -33.062 18.438 3.941 1 38.28 123 PRO B CA 1
ATOM 2590 C C . PRO B 1 123 ? -31.547 18.688 3.992 1 38.28 123 PRO B C 1
ATOM 2592 O O . PRO B 1 123 ? -30.953 18.641 5.066 1 38.28 123 PRO B O 1
ATOM 2595 N N . ALA B 1 124 ? -30.891 18.328 3.07 1 38 124 ALA B N 1
ATOM 2596 C CA . ALA B 1 124 ? -29.484 18.641 2.877 1 38 124 ALA B CA 1
ATOM 2597 C C . ALA B 1 124 ? -29.203 20.125 3.162 1 38 124 ALA B C 1
ATOM 2599 O O . ALA B 1 124 ? -29.734 21 2.479 1 38 124 ALA B O 1
ATOM 2600 N N . PHE B 1 125 ? -29.375 20.609 4.461 1 34.09 125 PHE B N 1
ATOM 2601 C CA . PHE B 1 125 ? -28.953 21.969 4.723 1 34.09 125 PHE B CA 1
ATOM 2602 C C . PHE B 1 125 ? -27.812 22.375 3.797 1 34.09 125 PHE B C 1
ATOM 2604 O O . PHE B 1 125 ? -26.891 21.594 3.564 1 34.09 125 PHE B O 1
ATOM 2611 N N . ASN B 1 126 ? -28.094 23.125 2.799 1 35.03 126 ASN B N 1
ATOM 2612 C CA . ASN B 1 126 ? -27.188 23.891 1.96 1 35.03 126 ASN B CA 1
ATOM 2613 C C . ASN B 1 126 ? -26.047 24.5 2.775 1 35.03 126 ASN B C 1
ATOM 2615 O O . ASN B 1 126 ? -26.156 25.609 3.277 1 35.03 126 ASN B O 1
ATOM 2619 N N . MET B 1 127 ? -25.672 23.953 3.924 1 35.81 127 MET B N 1
ATOM 2620 C CA . MET B 1 127 ? -24.531 24.656 4.523 1 35.81 127 MET B CA 1
ATOM 2621 C C . MET B 1 127 ? -23.609 25.219 3.445 1 35.81 127 MET B C 1
ATOM 2623 O O . MET B 1 127 ? -23.297 24.531 2.473 1 35.81 127 MET B O 1
ATOM 2627 N N . GLU B 1 128 ? -23.562 26.438 3.273 1 38.28 128 GLU B N 1
ATOM 2628 C CA . GLU B 1 128 ? -22.578 27.141 2.465 1 38.28 128 GLU B CA 1
ATOM 2629 C C . GLU B 1 128 ? -21.328 26.297 2.244 1 38.28 128 GLU B C 1
ATOM 2631 O O . GLU B 1 128 ? -20.766 25.766 3.197 1 38.28 128 GLU B O 1
ATOM 2636 N N . LYS B 1 129 ? -21.203 25.547 1.247 1 42.19 129 LYS B N 1
ATOM 2637 C CA . LYS B 1 129 ? -19.969 24.938 0.757 1 42.19 129 LYS B CA 1
ATOM 2638 C C . LYS B 1 129 ? -18.734 25.719 1.222 1 42.19 129 LYS B C 1
ATOM 2640 O O . LYS B 1 129 ? -18.297 26.656 0.552 1 42.19 129 LYS B O 1
ATOM 2645 N N . ARG B 1 130 ? -18.75 26.281 2.387 1 43.56 130 ARG B N 1
ATOM 2646 C CA . ARG B 1 130 ? -17.531 26.984 2.799 1 43.56 130 ARG B CA 1
ATOM 2647 C C . ARG B 1 130 ? -16.297 26.312 2.229 1 43.56 130 ARG B C 1
ATOM 2649 O O . ARG B 1 130 ? -16.234 25.094 2.119 1 43.56 130 ARG B O 1
ATOM 2656 N N . LYS B 1 131 ? -15.562 26.906 1.312 1 46.25 131 LYS B N 1
ATOM 2657 C CA . LYS B 1 131 ? -14.312 26.625 0.619 1 46.25 131 LYS B CA 1
ATOM 2658 C C . LYS B 1 131 ? -13.375 25.812 1.503 1 46.25 131 LYS B C 1
ATOM 2660 O O . LYS B 1 131 ? -12.766 26.344 2.436 1 46.25 131 LYS B O 1
ATOM 2665 N N . THR B 1 132 ? -13.852 24.656 1.943 1 58.75 132 THR B N 1
ATOM 2666 C CA . THR B 1 132 ? -12.906 23.859 2.709 1 58.75 132 THR B CA 1
ATOM 2667 C C . THR B 1 132 ? -11.492 24 2.158 1 58.75 132 THR B C 1
ATOM 2669 O O . THR B 1 132 ? -11.281 23.938 0.944 1 58.75 132 THR B O 1
ATOM 2672 N N . PRO B 1 133 ? -10.648 24.656 2.971 1 70.5 133 PRO B N 1
ATOM 2673 C CA . PRO B 1 133 ? -9.273 24.859 2.502 1 70.5 133 PRO B CA 1
ATOM 2674 C C . PRO B 1 133 ? -8.727 23.641 1.749 1 70.5 133 PRO B C 1
ATOM 2676 O O . PRO B 1 133 ? -9.164 22.516 1.987 1 70.5 133 PRO B O 1
ATOM 2679 N N . VAL B 1 134 ? -8.289 23.953 0.611 1 74.38 134 VAL B N 1
ATOM 2680 C CA . VAL B 1 134 ? -7.629 23.016 -0.287 1 74.38 134 VAL B CA 1
ATOM 2681 C C . VAL B 1 134 ? -7.062 21.844 0.515 1 74.38 134 VAL B C 1
ATOM 2683 O O . VAL B 1 134 ? -7.199 20.688 0.114 1 74.38 134 VAL B O 1
ATOM 2686 N N . ILE B 1 135 ? -6.613 22.031 1.69 1 83.69 135 ILE B N 1
ATOM 2687 C CA . ILE B 1 135 ? -5.98 20.984 2.492 1 83.69 135 ILE B CA 1
ATOM 2688 C C . ILE B 1 135 ? -7.039 20.031 3.021 1 83.69 135 ILE B C 1
ATOM 2690 O O . ILE B 1 135 ? -6.801 18.812 3.121 1 83.69 135 ILE B O 1
ATOM 2694 N N . GLN B 1 136 ? -8.203 20.562 3.248 1 86.62 136 GLN B N 1
ATOM 2695 C CA . GLN B 1 136 ? -9.273 19.734 3.781 1 86.62 136 GLN B CA 1
ATOM 2696 C C . GLN B 1 136 ? -9.773 18.75 2.729 1 86.62 136 GLN B C 1
ATOM 2698 O O . GLN B 1 136 ? -10.094 17.594 3.045 1 86.62 136 GLN B O 1
ATOM 2703 N N . ARG B 1 137 ? -9.852 19.156 1.57 1 88.88 137 ARG B N 1
ATOM 2704 C CA . ARG B 1 137 ? -10.266 18.266 0.493 1 88.88 137 ARG B CA 1
ATOM 2705 C C . ARG B 1 137 ? -9.258 17.141 0.304 1 88.88 137 ARG B C 1
ATOM 2707 O O . ARG B 1 137 ? -9.641 15.984 0.088 1 88.88 137 ARG B O 1
ATOM 2714 N N . LYS B 1 138 ? -8.031 17.484 0.4 1 91.25 138 LYS B N 1
ATOM 2715 C CA . LYS B 1 138 ? -6.977 16.469 0.266 1 91.25 138 LYS B CA 1
ATOM 2716 C C . LYS B 1 138 ? -7.043 15.453 1.399 1 91.25 138 LYS B C 1
ATOM 2718 O O . LYS B 1 138 ? -6.832 14.258 1.18 1 91.25 138 LYS B O 1
ATOM 2723 N N . LEU B 1 139 ? -7.395 15.953 2.506 1 93.12 139 LEU B N 1
ATOM 2724 C CA . LEU B 1 139 ? -7.512 15.062 3.656 1 93.12 139 LEU B CA 1
ATOM 2725 C C . LEU B 1 139 ? -8.719 14.148 3.516 1 93.12 139 LEU B C 1
ATOM 2727 O O . LEU B 1 139 ? -8.68 12.984 3.932 1 93.12 139 LEU B O 1
ATOM 2731 N N . LYS B 1 140 ? -9.727 14.688 2.938 1 93.5 140 LYS B N 1
ATOM 2732 C CA . LYS B 1 140 ? -10.914 13.875 2.707 1 93.5 140 LYS B CA 1
ATOM 2733 C C . LYS B 1 140 ? -10.625 12.742 1.734 1 93.5 140 LYS B C 1
ATOM 2735 O O . LYS B 1 140 ? -11.078 11.609 1.941 1 93.5 140 LYS B O 1
ATOM 2740 N N . VAL B 1 141 ? -9.906 13.031 0.726 1 94.62 141 VAL B N 1
ATOM 2741 C CA . VAL B 1 141 ? -9.539 12.008 -0.245 1 94.62 141 VAL B CA 1
ATOM 2742 C C . VAL B 1 141 ? -8.695 10.93 0.435 1 94.62 141 VAL B C 1
ATOM 2744 O O . VAL B 1 141 ? -8.938 9.742 0.251 1 94.62 141 VAL B O 1
ATOM 2747 N N . LEU B 1 142 ? -7.738 11.391 1.232 1 96.56 142 LEU B N 1
ATOM 2748 C CA . LEU B 1 142 ? -6.898 10.445 1.954 1 96.56 142 LEU B CA 1
ATOM 2749 C C . LEU B 1 142 ? -7.738 9.586 2.898 1 96.56 142 LEU B C 1
ATOM 2751 O O . LEU B 1 142 ? -7.555 8.367 2.961 1 96.56 142 LEU B O 1
ATOM 2755 N N . GLY B 1 143 ? -8.617 10.188 3.572 1 96.75 143 GLY B N 1
ATOM 2756 C CA . GLY B 1 143 ? -9.492 9.477 4.492 1 96.75 143 GLY B CA 1
ATOM 2757 C C . GLY B 1 143 ? -10.359 8.438 3.809 1 96.75 143 GLY B C 1
ATOM 2758 O O . GLY B 1 143 ? -10.711 7.422 4.41 1 96.75 143 GLY B O 1
ATOM 2759 N N . ARG B 1 144 ? -10.711 8.625 2.582 1 95.12 144 ARG B N 1
ATOM 2760 C CA . ARG B 1 144 ? -11.531 7.688 1.827 1 95.12 144 ARG B CA 1
ATOM 2761 C C . ARG B 1 144 ? -10.703 6.504 1.334 1 95.12 144 ARG B C 1
ATOM 2763 O O . ARG B 1 144 ? -11.234 5.41 1.133 1 95.12 144 ARG B O 1
ATOM 2770 N N . LEU B 1 145 ? -9.461 6.746 1.188 1 96.69 145 LEU B N 1
ATOM 2771 C CA . LEU B 1 145 ? -8.586 5.703 0.659 1 96.69 145 LEU B CA 1
ATOM 2772 C C . LEU B 1 145 ? -8.18 4.723 1.755 1 96.69 145 LEU B C 1
ATOM 2774 O O . LEU B 1 145 ? -7.961 3.539 1.484 1 96.69 145 LEU B O 1
ATOM 2778 N N . VAL B 1 146 ? -8.016 5.223 2.984 1 97.75 146 VAL B N 1
ATOM 2779 C CA . VAL B 1 146 ? -7.66 4.371 4.113 1 97.75 146 VAL B CA 1
ATOM 2780 C C . VAL B 1 146 ? -8.922 3.814 4.766 1 97.75 146 VAL B C 1
ATOM 2782 O O . VAL B 1 146 ? -9.742 4.57 5.297 1 97.75 146 VAL B O 1
ATOM 2785 N N . PRO B 1 147 ? -9.094 2.525 4.734 1 96.44 147 PRO B N 1
ATOM 2786 C CA . PRO B 1 147 ? -10.336 1.931 5.238 1 96.44 147 PRO B CA 1
ATOM 2787 C C . PRO B 1 147 ? -10.672 2.389 6.652 1 96.44 147 PRO B C 1
ATOM 2789 O O . PRO B 1 147 ? -9.836 2.303 7.555 1 96.44 147 PRO B O 1
ATOM 2792 N N . GLY B 1 148 ? -11.914 2.902 6.797 1 96 148 GLY B N 1
ATOM 2793 C CA . GLY B 1 148 ? -12.438 3.238 8.117 1 96 148 GLY B CA 1
ATOM 2794 C C . GLY B 1 148 ? -11.969 4.59 8.617 1 96 148 GLY B C 1
ATOM 2795 O O . GLY B 1 148 ? -12.156 4.926 9.781 1 96 148 GLY B O 1
ATOM 2796 N N . CYS B 1 149 ? -11.375 5.43 7.691 1 96.94 149 CYS B N 1
ATOM 2797 C CA . CYS B 1 149 ? -10.719 6.625 8.211 1 96.94 149 CYS B CA 1
ATOM 2798 C C . CYS B 1 149 ? -11.367 7.887 7.66 1 96.94 149 CYS B C 1
ATOM 2800 O O . CYS B 1 149 ? -10.766 8.961 7.684 1 96.94 149 CYS B O 1
ATOM 2802 N N . ARG B 1 150 ? -12.516 7.871 7.242 1 93.75 150 ARG B N 1
ATOM 2803 C CA . ARG B 1 150 ? -13.211 8.984 6.602 1 93.75 150 ARG B CA 1
ATOM 2804 C C . ARG B 1 150 ? -13.453 10.117 7.594 1 93.75 150 ARG B C 1
ATOM 2806 O O . ARG B 1 150 ? -13.359 11.289 7.234 1 93.75 150 ARG B O 1
ATOM 2813 N N . LYS B 1 151 ? -13.648 9.789 8.859 1 91.5 151 LYS B N 1
ATOM 2814 C CA . LYS B 1 151 ? -14.062 10.805 9.82 1 91.5 151 LYS B CA 1
ATOM 2815 C C . LYS B 1 151 ? -13.031 10.961 10.938 1 91.5 151 LYS B C 1
ATOM 2817 O O . LYS B 1 151 ? -13.367 11.375 12.047 1 91.5 151 LYS B O 1
ATOM 2822 N N . LEU B 1 152 ? -11.805 10.711 10.688 1 92.31 152 LEU B N 1
ATOM 2823 C CA . LEU B 1 152 ? -10.781 10.789 11.719 1 92.31 152 LEU B CA 1
ATOM 2824 C C . LEU B 1 152 ? -10.18 12.188 11.781 1 92.31 152 LEU B C 1
ATOM 2826 O O . LEU B 1 152 ? -10.172 12.914 10.789 1 92.31 152 LEU B O 1
ATOM 2830 N N . SER B 1 153 ? -9.75 12.453 12.961 1 91.38 153 SER B N 1
ATOM 2831 C CA . SER B 1 153 ? -8.953 13.672 13.094 1 91.38 153 SER B CA 1
ATOM 2832 C C . SER B 1 153 ? -7.668 13.578 12.281 1 91.38 153 SER B C 1
ATOM 2834 O O . SER B 1 153 ? -7.215 12.484 11.945 1 91.38 153 SER B O 1
ATOM 2836 N N . PHE B 1 154 ? -7.195 14.711 12.062 1 89.69 154 PHE B N 1
ATOM 2837 C CA . PHE B 1 154 ? -5.988 14.805 11.25 1 89.69 154 PHE B CA 1
ATOM 2838 C C . PHE B 1 154 ? -4.867 13.953 11.836 1 89.69 154 PHE B C 1
ATOM 2840 O O . PHE B 1 154 ? -4.25 13.156 11.133 1 89.69 154 PHE B O 1
ATOM 2847 N N . SER B 1 155 ? -4.578 14.156 13.07 1 89.75 155 SER B N 1
ATOM 2848 C CA . SER B 1 155 ? -3.502 13.438 13.75 1 89.75 155 SER B CA 1
ATOM 2849 C C . SER B 1 155 ? -3.703 11.93 13.664 1 89.75 155 SER B C 1
ATOM 2851 O O . SER B 1 155 ? -2.773 11.195 13.328 1 89.75 155 SER B O 1
ATOM 2853 N N . ASN B 1 156 ? -4.887 11.469 13.859 1 93.25 156 ASN B N 1
ATOM 2854 C CA . ASN B 1 156 ? -5.184 10.039 13.805 1 93.25 156 ASN B CA 1
ATOM 2855 C C . ASN B 1 156 ? -5.129 9.508 12.375 1 93.25 156 ASN B C 1
ATOM 2857 O O . ASN B 1 156 ? -4.695 8.375 12.148 1 93.25 156 ASN B O 1
ATOM 2861 N N . LEU B 1 157 ? -5.594 10.344 11.492 1 96.19 157 LEU B N 1
ATOM 2862 C CA . LEU B 1 157 ? -5.562 9.938 10.086 1 96.19 157 LEU B CA 1
ATOM 2863 C C . LEU B 1 157 ? -4.133 9.68 9.625 1 96.19 157 LEU B C 1
ATOM 2865 O O . LEU B 1 157 ? -3.859 8.68 8.961 1 96.19 157 LEU B O 1
ATOM 2869 N N . ILE B 1 158 ? -3.221 10.539 10.031 1 95.62 158 ILE B N 1
ATOM 2870 C CA . ILE B 1 158 ? -1.827 10.406 9.617 1 95.62 158 ILE B CA 1
ATOM 2871 C C . ILE B 1 158 ? -1.222 9.148 10.227 1 95.62 158 ILE B C 1
ATOM 2873 O O . ILE B 1 158 ? -0.498 8.406 9.555 1 95.62 158 ILE B O 1
ATOM 2877 N N . GLU B 1 159 ? -1.582 8.859 11.391 1 94.69 159 GLU B N 1
ATOM 2878 C CA . GLU B 1 159 ? -1.076 7.672 12.07 1 94.69 159 GLU B CA 1
ATOM 2879 C C . GLU B 1 159 ? -1.598 6.395 11.414 1 94.69 159 GLU B C 1
ATOM 2881 O O . GLU B 1 159 ? -0.827 5.477 11.133 1 94.69 159 GLU B O 1
ATOM 2886 N N . GLU B 1 160 ? -2.893 6.352 11.203 1 96.81 160 GLU B N 1
ATOM 2887 C CA . GLU B 1 160 ? -3.504 5.199 10.547 1 96.81 160 GLU B CA 1
ATOM 2888 C C . GLU B 1 160 ? -2.941 5.008 9.141 1 96.81 160 GLU B C 1
ATOM 2890 O O . GLU B 1 160 ? -2.682 3.879 8.719 1 96.81 160 GLU B O 1
ATOM 2895 N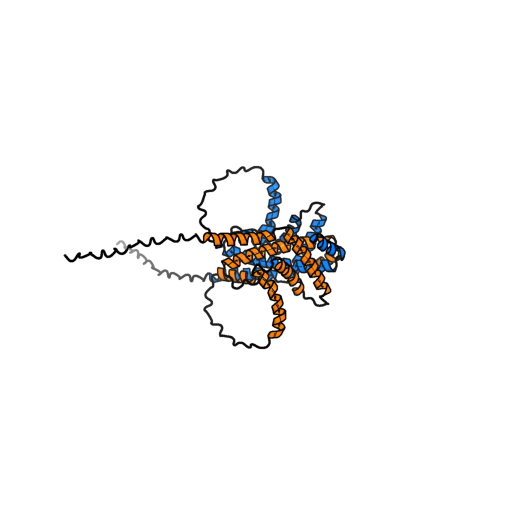 N . THR B 1 161 ? -2.771 6.117 8.508 1 97.81 161 THR B N 1
ATOM 2896 C CA . THR B 1 161 ? -2.254 6.082 7.145 1 97.81 161 THR B CA 1
ATOM 2897 C C . THR B 1 161 ? -0.848 5.492 7.113 1 97.81 161 THR B C 1
ATOM 2899 O O . THR B 1 161 ? -0.54 4.652 6.266 1 97.81 161 THR B O 1
ATOM 2902 N N . SER B 1 162 ? -0.022 5.914 8.031 1 97.5 162 SER B N 1
ATOM 2903 C CA . SER B 1 162 ? 1.351 5.418 8.07 1 97.5 162 SER B CA 1
ATOM 2904 C C . SER B 1 162 ? 1.39 3.914 8.32 1 97.5 162 SER B C 1
ATOM 2906 O O . SER B 1 162 ? 2.141 3.191 7.66 1 97.5 162 SER B O 1
ATOM 2908 N N . ASP B 1 163 ? 0.625 3.469 9.242 1 97.25 163 ASP B N 1
ATOM 2909 C CA . ASP B 1 163 ? 0.579 2.035 9.516 1 97.25 163 ASP B CA 1
ATOM 2910 C C . ASP B 1 163 ? 0.056 1.267 8.297 1 97.25 163 ASP B C 1
ATOM 2912 O O . ASP B 1 163 ? 0.576 0.201 7.961 1 97.25 163 ASP B O 1
ATOM 2916 N N . TYR B 1 164 ? -1.005 1.766 7.676 1 98.06 164 TYR B N 1
ATOM 2917 C CA . TYR B 1 164 ? -1.613 1.127 6.516 1 98.06 164 TYR B CA 1
ATOM 2918 C C . TYR B 1 164 ? -0.617 1.021 5.367 1 98.06 164 TYR B C 1
ATOM 2920 O O . TYR B 1 164 ? -0.521 -0.022 4.715 1 98.06 164 TYR B O 1
ATOM 2928 N N . ILE B 1 165 ? 0.116 2.035 5.137 1 98.31 165 ILE B N 1
ATOM 2929 C CA . ILE B 1 165 ? 1.118 2.023 4.078 1 98.31 165 ILE B CA 1
ATOM 2930 C C . ILE B 1 165 ? 2.182 0.973 4.383 1 98.31 165 ILE B C 1
ATOM 2932 O O . ILE B 1 165 ? 2.549 0.177 3.516 1 98.31 165 ILE B O 1
ATOM 2936 N N . ALA B 1 166 ? 2.666 1.018 5.578 1 97.75 166 ALA B N 1
ATOM 2937 C CA . ALA B 1 166 ? 3.674 0.032 5.961 1 97.75 166 ALA B CA 1
ATOM 2938 C C . ALA B 1 166 ? 3.152 -1.389 5.77 1 97.75 166 ALA B C 1
ATOM 2940 O O . ALA B 1 166 ? 3.885 -2.27 5.309 1 97.75 166 ALA B O 1
ATOM 2941 N N . ALA B 1 167 ? 1.937 -1.612 6.125 1 97.81 167 ALA B N 1
ATOM 2942 C CA . ALA B 1 167 ? 1.314 -2.924 5.961 1 97.81 167 ALA B CA 1
ATOM 2943 C C . ALA B 1 167 ? 1.201 -3.297 4.484 1 97.81 167 ALA B C 1
ATOM 2945 O O . ALA B 1 167 ? 1.492 -4.434 4.102 1 97.81 167 ALA B O 1
ATOM 2946 N N . LEU B 1 168 ? 0.774 -2.342 3.672 1 97.94 168 LEU B N 1
ATOM 2947 C CA . LEU B 1 168 ? 0.658 -2.588 2.238 1 97.94 168 LEU B CA 1
ATOM 2948 C C . LEU B 1 168 ? 2.02 -2.908 1.63 1 97.94 168 LEU B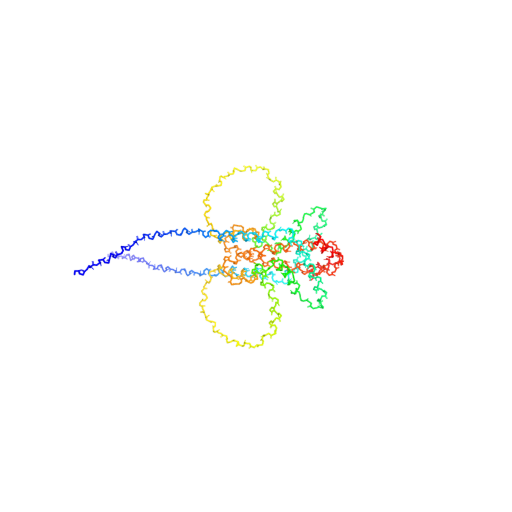 C 1
ATOM 2950 O O . LEU B 1 168 ? 2.131 -3.795 0.778 1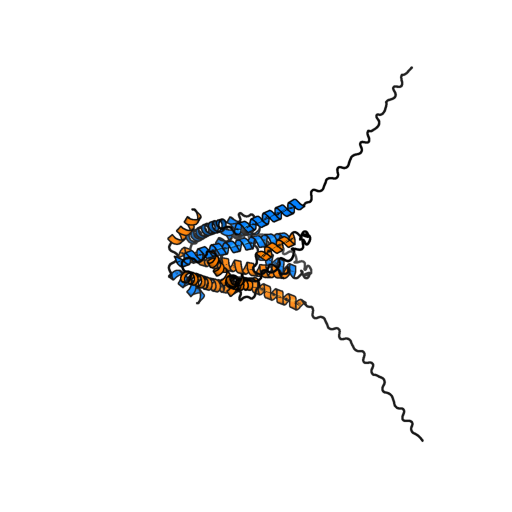 97.94 168 LEU B O 1
ATOM 2954 N N . GLU B 1 169 ? 3.01 -2.172 2.061 1 97.25 169 GLU B N 1
ATOM 2955 C CA . GLU B 1 169 ? 4.355 -2.422 1.56 1 97.25 169 GLU B CA 1
ATOM 2956 C C . GLU B 1 169 ? 4.82 -3.834 1.902 1 97.25 169 GLU B C 1
ATOM 2958 O O . GLU B 1 169 ? 5.414 -4.52 1.065 1 97.25 169 GLU B O 1
ATOM 2963 N N . MET B 1 170 ? 4.586 -4.215 3.086 1 96.5 170 MET B N 1
ATOM 2964 C CA . MET B 1 170 ? 4.918 -5.578 3.484 1 96.5 170 MET B CA 1
ATOM 2965 C C . MET B 1 170 ? 4.137 -6.594 2.654 1 96.5 170 MET B C 1
ATOM 2967 O O . MET B 1 170 ? 4.68 -7.625 2.26 1 96.5 170 MET B O 1
ATOM 2971 N N . GLN B 1 171 ? 2.898 -6.328 2.451 1 97.31 171 GLN B N 1
ATOM 2972 C CA . GLN B 1 171 ? 2.047 -7.191 1.637 1 97.31 171 GLN B CA 1
ATOM 2973 C C . GLN B 1 171 ? 2.615 -7.355 0.23 1 97.31 171 GLN B C 1
ATOM 2975 O O . GLN B 1 171 ? 2.699 -8.469 -0.285 1 97.31 171 GLN B O 1
ATOM 2980 N N . VAL B 1 172 ? 3.02 -6.312 -0.363 1 96.94 172 VAL B N 1
ATOM 2981 C CA . VAL B 1 172 ? 3.584 -6.336 -1.708 1 96.94 172 VAL B CA 1
ATOM 2982 C C . VAL B 1 172 ? 4.887 -7.129 -1.709 1 96.94 172 VAL B C 1
ATOM 2984 O O . VAL B 1 172 ? 5.137 -7.926 -2.617 1 96.94 172 VAL B O 1
ATOM 2987 N N . ARG B 1 173 ? 5.719 -6.941 -0.716 1 94.88 173 ARG B N 1
ATOM 2988 C CA . ARG B 1 173 ? 6.953 -7.711 -0.607 1 94.88 173 ARG B CA 1
ATOM 2989 C C . ARG B 1 173 ? 6.668 -9.203 -0.548 1 94.88 173 ARG B C 1
ATOM 2991 O O . ARG B 1 173 ? 7.305 -9.992 -1.25 1 94.88 173 ARG B O 1
ATOM 2998 N N . ALA B 1 174 ? 5.754 -9.508 0.24 1 95.12 174 ALA B N 1
ATOM 2999 C CA . ALA B 1 174 ? 5.391 -10.914 0.401 1 95.12 174 ALA B CA 1
ATOM 3000 C C . ALA B 1 174 ? 4.832 -11.484 -0.898 1 95.12 174 ALA B C 1
ATOM 3002 O O . ALA B 1 174 ? 5.219 -12.578 -1.319 1 95.12 174 ALA B O 1
ATOM 3003 N N . MET B 1 175 ? 3.998 -10.742 -1.488 1 94.88 175 MET B N 1
ATOM 3004 C CA . MET B 1 175 ? 3.334 -11.219 -2.697 1 94.88 175 MET B CA 1
ATOM 3005 C C . MET B 1 175 ? 4.316 -11.305 -3.861 1 94.88 175 MET B C 1
ATOM 3007 O O . MET B 1 175 ? 4.172 -12.156 -4.738 1 94.88 175 MET B O 1
ATOM 3011 N N . THR B 1 176 ? 5.25 -10.422 -3.846 1 93.25 176 THR B N 1
ATOM 3012 C CA . THR B 1 176 ? 6.297 -10.484 -4.859 1 93.25 176 THR B CA 1
ATOM 3013 C C . THR B 1 176 ? 7.082 -11.789 -4.742 1 93.25 176 THR B C 1
ATOM 3015 O O . THR B 1 176 ? 7.336 -12.461 -5.742 1 93.25 176 THR B O 1
ATOM 3018 N N . ALA B 1 177 ? 7.438 -12.062 -3.545 1 90.56 177 ALA B N 1
ATOM 3019 C CA . ALA B 1 177 ? 8.172 -13.297 -3.303 1 90.56 177 ALA B CA 1
ATOM 3020 C C . ALA B 1 177 ? 7.34 -14.516 -3.711 1 90.56 177 ALA B C 1
ATOM 3022 O O . ALA B 1 177 ? 7.859 -15.461 -4.309 1 90.56 177 ALA B O 1
ATOM 3023 N N . ILE B 1 178 ? 6.078 -14.492 -3.412 1 90.06 178 ILE B N 1
ATOM 3024 C CA . ILE B 1 178 ? 5.176 -15.586 -3.764 1 90.06 178 ILE B CA 1
ATOM 3025 C C . ILE B 1 178 ? 5.098 -15.719 -5.281 1 90.06 178 ILE B C 1
ATOM 3027 O O . ILE B 1 178 ? 5.203 -16.828 -5.816 1 90.06 178 ILE B O 1
ATOM 3031 N N . THR B 1 179 ? 4.879 -14.617 -5.914 1 89.5 179 THR B N 1
ATOM 3032 C CA . THR B 1 179 ? 4.734 -14.609 -7.367 1 89.5 179 THR B CA 1
ATOM 3033 C C . THR B 1 179 ? 6.008 -15.109 -8.039 1 89.5 179 THR B C 1
ATOM 3035 O O . THR B 1 179 ? 5.949 -15.875 -9.008 1 89.5 179 THR B O 1
ATOM 3038 N N . GLU B 1 180 ? 7.113 -14.648 -7.504 1 86.69 180 GLU B N 1
ATOM 3039 C CA . GLU B 1 180 ? 8.391 -15.102 -8.047 1 86.69 180 GLU B CA 1
ATOM 3040 C C . GLU B 1 180 ? 8.547 -16.609 -7.914 1 86.69 180 GLU B C 1
ATOM 3042 O O . GLU B 1 180 ? 8.977 -17.281 -8.852 1 86.69 180 GLU B O 1
ATOM 3047 N N . PHE B 1 181 ? 8.25 -17.078 -6.809 1 83.62 181 PHE B N 1
ATOM 3048 C CA . PHE B 1 181 ? 8.344 -18.5 -6.531 1 83.62 181 PHE B CA 1
ATOM 3049 C C . PHE B 1 181 ? 7.422 -19.297 -7.453 1 83.62 181 PHE B C 1
ATOM 3051 O O . PHE B 1 181 ? 7.84 -20.281 -8.062 1 83.62 181 PHE B O 1
ATOM 3058 N N . LEU B 1 182 ? 6.223 -18.859 -7.582 1 83.38 182 LEU B N 1
ATOM 3059 C CA . LEU B 1 182 ? 5.215 -19.562 -8.352 1 83.38 182 LEU B CA 1
ATOM 3060 C C . LEU B 1 182 ? 5.492 -19.453 -9.852 1 83.38 182 LEU B C 1
ATOM 3062 O O . LEU B 1 182 ? 5.199 -20.391 -10.609 1 83.38 182 LEU B O 1
ATOM 3066 N N . ALA B 1 183 ? 5.938 -18.375 -10.266 1 77.62 183 ALA B N 1
ATOM 3067 C CA . ALA B 1 183 ? 6.262 -18.188 -11.672 1 77.62 183 ALA B CA 1
ATOM 3068 C C . ALA B 1 183 ? 7.441 -19.047 -12.094 1 77.62 183 ALA B C 1
ATOM 3070 O O . ALA B 1 183 ? 7.566 -19.422 -13.266 1 77.62 183 ALA B O 1
ATOM 3071 N N . GLY B 1 184 ? 8.383 -19.25 -11.219 1 73.75 184 GLY B N 1
ATOM 3072 C CA . GLY B 1 184 ? 9.531 -20.094 -11.516 1 73.75 184 GLY B CA 1
ATOM 3073 C C . GLY B 1 184 ? 9.195 -21.578 -11.523 1 73.75 184 GLY B C 1
ATOM 3074 O O . GLY B 1 184 ? 9.82 -22.359 -12.242 1 73.75 184 GLY B O 1
ATOM 3075 N N . TYR B 1 185 ? 8.391 -21.984 -10.68 1 62.41 185 TYR B N 1
ATOM 3076 C CA . TYR B 1 185 ? 8.086 -23.406 -10.555 1 62.41 185 TYR B CA 1
ATOM 3077 C C . TYR B 1 185 ? 6.812 -23.766 -11.32 1 62.41 185 TYR B C 1
ATOM 3079 O O . TYR B 1 185 ? 6.488 -24.953 -11.477 1 62.41 185 TYR B O 1
ATOM 3087 N N . GLY B 1 186 ? 6.07 -22.734 -11.633 1 56.53 186 GLY B N 1
ATOM 3088 C CA . GLY B 1 186 ? 4.824 -23.047 -12.312 1 56.53 186 GLY B CA 1
ATOM 3089 C C . GLY B 1 186 ? 5.02 -23.422 -13.773 1 56.53 186 GLY B C 1
ATOM 3090 O O . GLY B 1 186 ? 6.055 -23.109 -14.367 1 56.53 186 GLY B O 1
ATOM 3091 N N . PRO B 1 187 ? 4.211 -24.422 -14.273 1 51.81 187 PRO B N 1
ATOM 3092 C CA . PRO B 1 187 ? 4.359 -24.703 -15.703 1 51.81 187 PRO B CA 1
ATOM 3093 C C . PRO B 1 187 ? 4.488 -23.453 -16.547 1 51.81 187 PRO B C 1
ATOM 3095 O O . PRO B 1 187 ? 3.867 -22.422 -16.25 1 51.81 187 PRO B O 1
ATOM 3098 N N . GLN B 1 188 ? 5.668 -23.328 -17.203 1 54.28 188 GLN B N 1
ATOM 3099 C CA . GLN B 1 188 ? 6.004 -22.234 -18.094 1 54.28 188 GLN B CA 1
ATOM 3100 C C . GLN B 1 188 ? 4.762 -21.703 -18.797 1 54.28 188 GLN B C 1
ATOM 3102 O O . GLN B 1 188 ? 4.668 -20.5 -19.062 1 54.2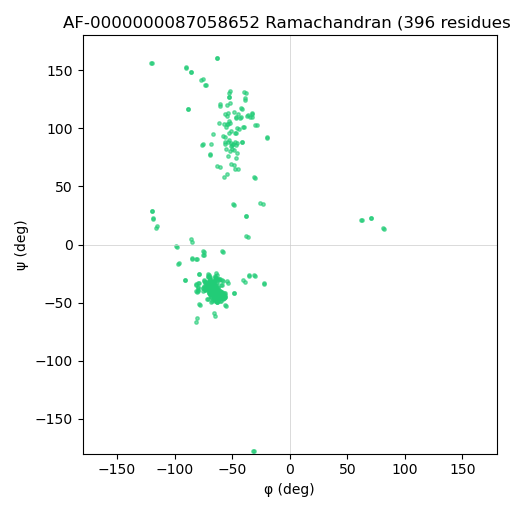8 188 GLN B O 1
ATOM 3107 N N . ARG B 1 189 ? 3.828 -22.562 -18.922 1 53.31 189 ARG B N 1
ATOM 3108 C CA . ARG B 1 189 ? 2.662 -22.234 -19.75 1 53.31 189 ARG B CA 1
ATOM 3109 C C . ARG B 1 189 ? 1.738 -21.266 -19.016 1 53.31 189 ARG B C 1
ATOM 3111 O O . ARG B 1 189 ? 1.154 -20.375 -19.641 1 53.31 189 ARG B O 1
ATOM 3118 N N . ALA B 1 190 ? 1.618 -21.438 -17.797 1 51.19 190 ALA B N 1
ATOM 3119 C CA . ALA B 1 190 ? 0.661 -20.609 -17.062 1 51.19 190 ALA B CA 1
ATOM 3120 C C . ALA B 1 190 ? 1.126 -19.156 -17.016 1 51.19 190 ALA B C 1
ATOM 3122 O O . ALA B 1 190 ? 0.328 -18.234 -17.203 1 51.19 190 ALA B O 1
ATOM 3123 N N . ALA B 1 191 ? 2.324 -19 -16.922 1 57.22 191 ALA B N 1
ATOM 3124 C CA . ALA B 1 191 ? 2.891 -17.656 -16.922 1 57.22 191 ALA B CA 1
ATOM 3125 C C . ALA B 1 191 ? 2.811 -17.016 -18.312 1 57.22 191 ALA B C 1
ATOM 3127 O O . ALA B 1 191 ? 2.555 -15.82 -18.438 1 57.22 191 ALA B O 1
ATOM 3128 N N . ASP B 1 192 ? 2.922 -17.844 -19.266 1 56.78 192 ASP B N 1
ATOM 3129 C CA . ASP B 1 192 ? 2.832 -17.375 -20.641 1 56.78 192 ASP B CA 1
ATOM 3130 C C . ASP B 1 192 ? 1.406 -16.938 -20.969 1 56.78 192 ASP B C 1
ATOM 3132 O O . ASP B 1 192 ? 1.203 -15.969 -21.703 1 56.78 192 ASP B O 1
ATOM 3136 N N . ARG B 1 193 ? 0.539 -17.578 -20.453 1 55.09 193 ARG B N 1
ATOM 3137 C CA . ARG B 1 193 ? -0.858 -17.25 -20.719 1 55.09 193 ARG B CA 1
ATOM 3138 C C . ARG B 1 193 ? -1.243 -15.922 -20.078 1 55.09 193 ARG B C 1
ATOM 3140 O O . ARG B 1 193 ? -1.973 -15.133 -20.688 1 55.09 193 ARG B O 1
ATOM 3147 N N . LEU B 1 194 ? -0.798 -15.781 -18.984 1 57.09 194 LEU B N 1
ATOM 3148 C CA . LEU B 1 194 ? -1.102 -14.523 -18.297 1 57.09 194 LEU B CA 1
ATOM 3149 C C . LEU B 1 194 ? -0.481 -13.344 -19.031 1 57.09 194 LEU B C 1
ATOM 3151 O O . LEU B 1 194 ? -1.107 -12.289 -19.172 1 57.09 194 LEU B O 1
ATOM 3155 N N . ALA B 1 195 ? 0.65 -13.562 -19.516 1 57.66 195 ALA B N 1
ATOM 3156 C CA . ALA B 1 195 ? 1.341 -12.523 -20.266 1 57.66 195 ALA B CA 1
ATOM 3157 C C . ALA B 1 195 ? 0.647 -12.266 -21.609 1 57.66 195 ALA B C 1
ATOM 3159 O O . ALA B 1 195 ? 0.596 -11.125 -22.078 1 57.66 195 ALA B O 1
ATOM 3160 N N . SER B 1 196 ? 0.159 -13.32 -22.125 1 56.44 196 SER B N 1
ATOM 3161 C CA . SER B 1 196 ? -0.495 -13.211 -23.438 1 56.44 196 SER B CA 1
ATOM 3162 C C . SER B 1 196 ? -1.866 -12.555 -23.312 1 56.44 196 SER B C 1
ATOM 3164 O O . SER B 1 196 ? -2.285 -11.805 -24.188 1 56.44 196 SER B O 1
ATOM 3166 N N . ASN B 1 197 ? -2.578 -12.852 -22.344 1 47.72 197 ASN B N 1
ATOM 3167 C CA . ASN B 1 197 ? -3.896 -12.242 -22.188 1 47.72 197 ASN B CA 1
ATOM 3168 C C . ASN B 1 197 ? -3.801 -10.734 -21.969 1 47.72 197 ASN B C 1
ATOM 3170 O O . ASN B 1 197 ? -4.734 -10 -22.281 1 47.72 197 ASN B O 1
ATOM 3174 N N . ALA B 1 198 ? -2.83 -10.273 -21.438 1 48.88 198 ALA B N 1
ATOM 3175 C CA . ALA B 1 198 ? -2.637 -8.836 -21.25 1 48.88 198 ALA B CA 1
ATOM 3176 C C . ALA B 1 198 ? -2.324 -8.148 -22.562 1 48.88 198 ALA B C 1
ATOM 3178 O O . ALA B 1 198 ? -2.586 -6.953 -22.734 1 48.88 198 ALA B O 1
ATOM 3179 N N . ASN B 1 199 ? -1.683 -8.781 -23.438 1 43.78 199 ASN B N 1
ATOM 3180 C CA . ASN B 1 199 ? -1.358 -8.25 -24.766 1 43.78 199 ASN B CA 1
ATOM 3181 C C . ASN B 1 199 ? -2.537 -8.375 -25.719 1 43.78 199 ASN B C 1
ATOM 3183 O O . ASN B 1 199 ? -2.496 -7.852 -26.828 1 43.78 199 ASN B O 1
ATOM 3187 N N . SER B 1 200 ? -3.48 -9.078 -25.375 1 40.94 200 SER B N 1
ATOM 3188 C CA . SER B 1 200 ? -4.578 -9.188 -26.344 1 40.94 200 SER B CA 1
ATOM 3189 C C . SER B 1 200 ? -5.703 -8.219 -26 1 40.94 200 SER B C 1
ATOM 3191 O O . SER B 1 200 ? -5.973 -7.949 -24.828 1 40.94 200 SER B O 1
#

Sequence (400 aa):
MASCIPSLEPAPDTCPEFKRRKRRIPDQRLASSHSHQRNQRIKRWRTQREQHIYSSKLIQALRRSRLTSTSSSTVQEVHDTADRVLAVLAKGTTRWSRAILTARKMSRQKKAKAAANTRLRKPAFNMEKRKTPVIQRKLKVLGRLVPGCRKLSFSNLIEETSDYIAALEMQVRAMTAITEFLAGYGPQRAADRLASNANSMASCIPSLEPAPDTCPEFKRRKRRIPDQRLASSHSHQRNQRIKRWRTQREQHIYSSKLIQALRRSRLTSTSSSTVQEVHDTADRVLAVLAKGTTRWSRAILTARKMSRQKKAKAAANTRLRKPAFNMEKRKTPVIQRKLKVLGRLVPGCRKLSFSNLIEETSDYIAALEMQVRAMTAITEFLAGYGPQRAADRLASNANS

InterPro domains:
  IPR011598 Myc-type, basic helix-loop-helix (bHLH) domain [PS50888] (119-168)
  IPR036638 Helix-loop-helix DNA-binding domain superfamily [SSF47459] (119-183)
  IPR044549 Transcription factor IBH1-like, bHLH domain [cd11444] (128-179)
  IPR044660 Transcription factor IBH1-like [PTHR33124] (47-182)

Secondary structure (DSSP, 8-state):
--------------------------THHHHHHHHHHHHHHHHHTT-HHHHHHHHHHHHHHHHHHHHH--TT--HHHHHHHHHHHHHHHTTT-SHHHHHHHHHHHHHHHHHHHTTS-----------------HHHHHHHHHHHHSTT-TT--HHHHHHHHHHHHHHHHHHHHHHHHHHHHHHHHS-HHHHHHHHHHHH-/--------------------------THHHHHHHHHHHHHHHHHTT-HHHHHHHHHHHHHHHHHHHHH--TT--HHHHHHHHHHHHHHHTTT-SHHHHHHHHHHHHHHHHHHHTTS-----------------HHHHHHHHHHHHSTT-TT--HHHHHHHHHHHHHHHHHHHHHHHHHHHHHHHHS-HHHHHHHHHHHH-

=== Feature glossary ===
A reading guide for the features in this record.

Start from the sequence.

  · This is the polypeptide sequence — one letter per residue, N-terminus first. Length ranges from a few dozen residues for small domains to over a thousand for large multi-domain proteins.

Fold it, and you get atomic coordinates and the backbone conformation that goes with them.

  · Structure coordinates are given as an mmCIF _atom_site loop: one row per atom with element, residue name, chain id, sequence number, and x/y/z position in Å. Only the four main-chain atoms per residue are included here; side chains are omitted to keep the record compact.

  · Backbone dihedral angles. Every residue except chain termini has a φ (preceding-C → N → Cα → C) and a ψ (N → Cα → C → next-N). They are reported in degrees following the IUPAC sign convention. Secondary structure is essentially a statement about which (φ, ψ) basin each residue occupies.

  · The SS8 string is DSSP's per-residue secondary-structure call. α-helix (H) means an i→i+4 H-bond ladder; β-strand (E) means the residue participates in a β-sheet; 3₁₀ (G) and π (I) are tighter and wider helices; T/S are turns/bends; '-' is loop.

  · SS3 is a coarse helix/strand/coil call (letters a/b/c) made by the P-SEA algorithm from inter-Cα distances and dihedrals. It is less detailed than DSSP but needs only Cα positions.

Summarize the fold with a handful of shape descriptors and a per-residue structural alphabet.

  · Radius of gyration (Rg) is the root-mean-square distance of Cα atoms from their centroid — a single number for overall size and compactness. A globular domain of N residues has Rg ≈ 2.2·N^0.38 Å; an extended or disordered chain has a much larger Rg. The Cα contact count is the number of residue pairs whose Cα atoms are within 8 Å and are more than four positions apart in sequence — a standard proxy for tertiary packing density. The bounding box is the smallest axis-aligned box enclosing all Cα atoms.

  · The Foldseek 3Di string encodes local tertiary geometry as a 20-letter alphabet — one character per residue — derived from the relative positions of nearby Cα atoms. Unlike the amino-acid sequence, 3Di is a direct function of the 3D structure, so two proteins with the same fold have similar 3Di strings even at low sequence identity.

  · Solvent-accessible surface area (SASA) is the area in Å² traced out by the centre of a 1.4 Å probe sphere (a water molecule) rolled over the protein's van der Waals surface (Shrake–Rupley / Lee–Richards construction). Buried residues have near-zero SASA; fully exposed residues can exceed 200 Å². The total SASA scales roughly with the number of surface residues.

Ask how reliable the model is.

  · pLDDT (predicted Local Distance Difference Test) is AlphaFold's per-residue confidence score, ranging from 0 to 100. Values above 90 indicate high confidence (typically well-packed cores); 70–90 is confident; 50–70 low confidence; below 50 usually means the region is disordered or the prediction is unreliable there. AlphaFold stores pLDDT in the mmCIF B-factor column.

  · B-factor (Debye–Waller factor) reflects atomic displacement in the crystal lattice. It is an experimental observable (units Å²), not a prediction; low values mean the atom is pinned down, high values mean it moves or is heterogeneous across the crystal.

  · Predicted Aligned Error (PAE) is an AlphaFold confidence matrix: entry (i, j) is the expected error in the position of residue j, in ångströms, when the prediction is superimposed on the true structure at residue i. Low PAE within a block of residues means that block is internally rigid and well-predicted; high PAE between two blocks means their relative placement is uncertain even if each block individually is confident.

Place it in context: what it resembles, what it is annotated as, and how it looks.

  · Nearest PDB neighbors are the top structural matches found by Foldseek when searching this structure against the entire Protein Data Bank. Each hit reports a TM-score (0 to 1; >0.5 almost always implies the same fold) and an E-value. These are *structural* homologs — they may share no detectable sequence similarity.

  · Functional annotations link the protein to curated databases. InterPro entries identify conserved domains and families by matching the sequence against member-database signatures (Pfam, PROSITE, CDD, …). Gene Ontology (GO) terms describe molecular function, biological process, and cellular component in a controlled vocabulary. CATH places the structure in a hierarchical fold classification (Class/Architecture/Topology/Homologous-superfamily). The organism is the source species.

  · Three diagnostic plots accompany the record. The Cα contact map visualizes the tertiary structure as a 2D adjacency matrix (8 Å cutoff, sequence-local contacts suppressed). The Ramachandran plot shows the distribution of backbone (φ, ψ) torsions, with points in the α and β basins reflecting secondary structure content. The PAE plot shows AlphaFold's inter-residue confidence as a color matrix.

  · Six rendered views show the 3D structure from the faces of a cube — i.e. along ±x, ±y, ±z. Rendering representation is drawn randomly per protein from cartoon (secondary-structure ribbons), sticks (backbone bonds), or molecular surface; coloring is either N→C rainbow (blue at the N-terminus through red at the C-terminus) or one color per chain.